Protein AF-A0A453S4Q1-F1 (afdb_monomer)

InterPro domains:
  IPR000719 Protein kinase domain [PS50011] (260-456)
  IPR000719 Protein kinase domain [SM00220] (260-456)
  IPR001245 Serine-threonine/tyrosine-protein kinase, catalytic domain [PF07714] (262-452)
  IPR001245 Serine-threonine/tyrosine-protein kinase, catalytic domain [PR00109] (335-348)
  IPR001245 Serine-threonine/tyrosine-protein kinase, catalytic domain [PR00109] (372-390)
  IPR001245 Serine-threonine/tyrosine-protein kinase, catalytic domain [PR00109] (418-428)
  IPR001245 Serine-threonine/tyrosine-protein kinase, catalytic domain [PR00109] (437-456)
  IPR002912 ACT domain [PF01842] (159-207)
  IPR002912 ACT domain [PS51671] (160-242)
  IPR008271 Serine/threonine-protein kinase, active site [PS00108] (378-390)
  IPR011009 Protein kinase-like domain superfamily [SSF56112] (238-453)
  IPR045865 ACT-like domain [SSF55021] (159-222)
  IPR051681 Serine/Threonine Kinases and Pseudokinases [PTHR44329] (154-455)

Solvent-accessible surface area (backbone atoms only — not comparable to full-atom values): 26629 Å² total; per-residue (Å²): 139,82,84,85,83,86,84,86,84,86,85,86,90,82,91,79,91,78,88,77,80,78,71,60,72,67,56,57,52,49,55,52,48,55,51,50,29,51,54,51,38,53,75,70,60,69,54,70,92,52,53,76,65,59,48,46,54,54,50,50,55,53,56,70,34,38,50,76,63,59,64,70,76,51,50,74,91,46,41,68,52,58,56,52,56,46,51,40,47,51,50,12,66,69,56,80,58,39,72,32,77,48,64,44,66,73,50,76,42,69,77,68,79,76,83,73,68,81,53,96,83,32,73,68,53,53,52,52,49,60,66,66,64,78,79,74,88,84,83,82,89,84,92,74,92,76,82,79,81,82,91,77,78,72,60,46,35,33,32,38,38,42,37,16,32,63,65,48,93,53,49,62,23,52,49,42,51,48,41,31,71,75,51,32,38,62,78,43,73,48,60,42,62,32,80,87,48,33,29,44,38,40,34,33,28,29,68,51,93,61,78,62,41,67,65,53,51,52,54,52,50,52,54,50,56,68,62,69,72,62,79,96,78,69,64,57,69,61,34,42,56,52,42,50,58,52,51,62,75,40,57,94,36,56,43,65,67,89,67,48,46,77,64,56,76,73,52,78,57,96,61,32,36,33,25,36,29,36,48,96,89,39,67,22,27,40,39,32,54,57,77,73,58,79,52,36,71,69,55,46,41,51,52,50,22,52,54,55,41,68,72,55,87,52,92,17,33,51,51,62,74,32,29,23,75,84,51,94,82,49,42,34,42,34,27,60,55,47,85,55,42,33,41,40,62,55,46,66,69,51,94,63,86,71,57,66,70,57,50,52,52,47,51,53,33,50,51,54,29,51,50,55,35,49,77,69,39,35,38,52,80,62,52,43,41,73,31,25,33,19,32,75,94,72,43,44,22,46,46,74,45,64,74,39,42,60,68,92,66,89,69,89,67,71,51,58,94,66,55,61,57,32,51,27,61,46,62,64,33,72,44,89,79,61,64,63,41,44,54,45,6,47,53,41,41,52,50,26,62,72,66,53,43,83,69,115

Radius of gyration: 27.08 Å; Cα contacts (8 Å, |Δi|>4): 640; chains: 1; bounding box: 67×88×74 Å

pLDDT: mean 74.63, std 20.45, range [24.81, 97.62]

Secondary structure (DSSP, 8-state):
-PPPPPPPP------------PPPHHHHHHHHHHHHHHHHHHHTTTTTTS-HHHHHHHHHHHHHHS-THHHHH--GGGHHHHHHHHHHHHHHHHTTT--EEEEEEEEEE----------TT-HHHHHHHHHHSSS-----------PPPP---PPEEEEEEEEEEE--TTHHHHHHHHHHHTT-EEEEEEEEE-TTSEEEEEEEEE---SS-HHHHHHHHHHHHHHHHTS-S-SHHHHHHHHHHHHHHHTGGGBPPGGG-EEEEEEEE-SSEEEEEEEETTEEEEEEEESS--TT-HHHHHHHHHHHHHHH---TTBPPEEEEE-S-SS--EEEEE--TT-BHHHHHHT-SSPPPHHHHHHHHHHHHHHHHHHHHTTEE-S---GGGEEE-GGG-EEE---TT-EETT--------TT-GGGS-HHHHTT----THHHHHHHHHHHHHHHH-S---

Structure (mmCIF, N/CA/C/O backbone):
data_AF-A0A453S4Q1-F1
#
_entry.id   AF-A0A453S4Q1-F1
#
loop_
_atom_site.group_PDB
_atom_site.id
_atom_site.type_symbol
_atom_site.label_atom_id
_atom_site.label_alt_id
_atom_site.label_comp_id
_atom_site.label_asym_id
_atom_site.label_entity_id
_atom_site.label_seq_id
_atom_site.pdbx_PDB_ins_code
_atom_site.Cartn_x
_atom_site.Cartn_y
_atom_site.Cartn_z
_atom_site.occupancy
_atom_site.B_iso_or_equiv
_atom_site.auth_seq_id
_atom_site.auth_comp_id
_atom_site.auth_asym_id
_atom_site.auth_atom_id
_atom_site.pdbx_PDB_model_num
ATOM 1 N N . MET A 1 1 ? -27.230 -60.553 23.174 1.00 44.75 1 MET A N 1
ATOM 2 C CA . MET A 1 1 ? -26.438 -60.148 21.995 1.00 44.75 1 MET A CA 1
ATOM 3 C C . MET A 1 1 ? -25.429 -59.119 22.463 1.00 44.75 1 MET A C 1
ATOM 5 O O . MET A 1 1 ? -25.816 -57.998 22.754 1.00 44.75 1 MET A O 1
ATOM 9 N N . ALA A 1 2 ? -24.189 -59.554 22.672 1.00 40.03 2 ALA A N 1
ATOM 10 C CA . ALA A 1 2 ? -23.070 -58.707 23.077 1.00 40.03 2 ALA A CA 1
ATOM 11 C C . ALA A 1 2 ? -22.348 -58.166 21.823 1.00 40.03 2 ALA A C 1
ATOM 13 O O . ALA A 1 2 ? -22.377 -58.852 20.796 1.00 40.03 2 ALA A O 1
ATOM 14 N N . PRO A 1 3 ? -21.731 -56.972 21.875 1.00 49.12 3 PRO A N 1
ATOM 15 C CA . PRO A 1 3 ? -20.992 -56.407 20.748 1.00 49.12 3 PRO A CA 1
ATOM 16 C C . PRO A 1 3 ? -19.613 -57.082 20.591 1.00 49.12 3 PRO A C 1
ATOM 18 O O . PRO A 1 3 ? -19.055 -57.545 21.590 1.00 49.12 3 PRO A O 1
ATOM 21 N N . PRO A 1 4 ? -19.047 -57.158 19.369 1.00 44.16 4 PRO A N 1
ATOM 22 C CA . PRO A 1 4 ? -17.716 -57.716 19.149 1.00 44.16 4 PRO A CA 1
ATOM 23 C C . PRO A 1 4 ? -16.600 -56.695 19.472 1.00 44.16 4 PRO A C 1
ATOM 25 O O . PRO A 1 4 ? -16.871 -55.493 19.545 1.00 44.16 4 PRO A O 1
ATOM 28 N N . PRO A 1 5 ? -15.356 -57.164 19.704 1.00 41.97 5 PRO A N 1
ATOM 29 C CA . PRO A 1 5 ? -14.332 -56.428 20.440 1.00 41.97 5 PRO A CA 1
ATOM 30 C C . PRO A 1 5 ? -13.407 -55.572 19.561 1.00 41.97 5 PRO A C 1
ATOM 32 O O . PRO A 1 5 ? -13.221 -55.821 18.372 1.00 41.97 5 PRO A O 1
ATOM 35 N N . ALA A 1 6 ? -12.791 -54.583 20.214 1.00 35.62 6 ALA A N 1
ATOM 36 C CA . ALA A 1 6 ? -11.741 -53.716 19.694 1.00 35.62 6 ALA A CA 1
ATOM 37 C C . ALA A 1 6 ? -10.440 -54.485 19.386 1.00 35.62 6 ALA A C 1
ATOM 39 O O . ALA A 1 6 ? -10.040 -55.370 20.145 1.00 35.62 6 ALA A O 1
ATOM 40 N N . ALA A 1 7 ? -9.768 -54.107 18.295 1.00 35.97 7 ALA A N 1
ATOM 41 C CA . ALA A 1 7 ? -8.437 -54.593 17.933 1.00 35.97 7 ALA A CA 1
ATOM 42 C C . ALA A 1 7 ? -7.321 -53.747 18.597 1.00 35.97 7 ALA A C 1
ATOM 44 O O . ALA A 1 7 ? -7.554 -52.567 18.875 1.00 35.97 7 ALA A O 1
ATOM 45 N N . PRO A 1 8 ? -6.125 -54.314 18.866 1.00 33.66 8 PRO A N 1
ATOM 46 C CA . PRO A 1 8 ? -5.110 -53.696 19.718 1.00 33.66 8 PRO A CA 1
ATOM 47 C C . PRO A 1 8 ? -4.098 -52.816 18.966 1.00 33.66 8 PRO A C 1
ATOM 49 O O . PRO A 1 8 ? -3.885 -52.941 17.763 1.00 33.66 8 PRO A O 1
ATOM 52 N N . ILE A 1 9 ? -3.455 -51.954 19.755 1.00 33.34 9 ILE A N 1
ATOM 53 C CA . ILE A 1 9 ? -2.417 -50.967 19.430 1.00 33.34 9 ILE A CA 1
ATOM 54 C C . ILE A 1 9 ? -1.005 -51.599 19.425 1.00 33.34 9 ILE A C 1
ATOM 56 O O . ILE A 1 9 ? -0.688 -52.352 20.342 1.00 33.34 9 ILE A O 1
ATOM 60 N N . GLY A 1 10 ? -0.148 -51.157 18.484 1.00 28.12 10 GLY A N 1
ATOM 61 C CA . GLY A 1 10 ? 1.336 -51.179 18.529 1.00 28.12 10 GLY A CA 1
ATOM 62 C C . GLY A 1 10 ? 2.002 -52.467 18.007 1.00 28.12 10 GLY A C 1
ATOM 63 O O . GLY A 1 10 ? 1.543 -53.551 18.327 1.00 28.12 10 GLY A O 1
ATOM 64 N N . GLN A 1 11 ? 3.105 -52.468 17.243 1.00 26.89 11 GLN A N 1
ATOM 65 C CA . GLN A 1 11 ? 4.151 -51.460 17.013 1.00 26.89 11 GLN A CA 1
ATOM 66 C C . GLN A 1 11 ? 5.122 -51.950 15.895 1.00 26.89 11 GLN A C 1
ATOM 68 O O . GLN A 1 11 ? 5.212 -53.158 15.687 1.00 26.89 11 GLN A O 1
ATOM 73 N N . LEU A 1 12 ? 5.903 -51.013 15.315 1.00 26.62 12 LEU A N 1
ATOM 74 C CA . LEU A 1 12 ? 7.132 -51.134 14.474 1.00 26.62 12 LEU A CA 1
ATOM 75 C C . LEU A 1 12 ? 6.902 -51.134 12.942 1.00 26.62 12 LEU A C 1
ATOM 77 O O . LEU A 1 12 ? 6.403 -52.102 12.386 1.00 26.62 12 LEU A O 1
ATOM 81 N N . LEU A 1 13 ? 7.022 -49.982 12.261 1.00 27.23 13 LEU A N 1
ATOM 82 C CA . LEU A 1 13 ? 8.243 -49.321 11.732 1.00 27.23 13 LEU A CA 1
ATOM 83 C C . LEU A 1 13 ? 8.958 -50.130 10.636 1.00 27.23 13 LEU A C 1
ATOM 85 O O . LEU A 1 13 ? 9.745 -51.011 10.952 1.00 27.23 13 LEU A O 1
ATOM 89 N N . GLU A 1 14 ? 8.755 -49.732 9.377 1.00 25.48 14 GLU A N 1
ATOM 90 C CA . GLU A 1 14 ? 9.852 -49.561 8.417 1.00 25.48 14 GLU A CA 1
ATOM 91 C C . GLU A 1 14 ? 9.472 -48.501 7.369 1.00 25.48 14 GLU A C 1
ATOM 93 O O . GLU A 1 14 ? 8.349 -48.456 6.863 1.00 25.48 14 GLU A O 1
ATOM 98 N N . GLU A 1 15 ? 10.412 -47.585 7.157 1.00 28.12 15 GLU A N 1
ATOM 99 C CA . GLU A 1 15 ? 10.342 -46.388 6.330 1.00 28.12 15 GLU A CA 1
ATOM 100 C C . GLU A 1 15 ? 10.276 -46.723 4.836 1.00 28.12 15 GLU A C 1
ATOM 102 O O . GLU A 1 15 ? 11.016 -47.560 4.327 1.00 28.12 15 GLU A O 1
ATOM 107 N N . GLY A 1 16 ? 9.430 -45.991 4.115 1.00 24.81 16 GLY A N 1
ATOM 108 C CA . GLY A 1 16 ? 9.454 -45.898 2.661 1.00 24.81 16 GLY A CA 1
ATOM 109 C C . GLY A 1 16 ? 9.198 -44.452 2.265 1.00 24.81 16 GLY A C 1
ATOM 110 O O . GLY A 1 16 ? 8.051 -44.036 2.116 1.00 24.81 16 GLY A O 1
ATOM 111 N N . THR A 1 17 ? 10.270 -43.673 2.160 1.00 30.09 17 THR A N 1
ATOM 112 C CA . THR A 1 17 ? 10.280 -42.301 1.650 1.00 30.09 17 THR A CA 1
ATOM 113 C C . THR A 1 17 ? 9.896 -42.294 0.169 1.00 30.09 17 THR A C 1
ATOM 115 O O . THR A 1 17 ? 10.688 -42.629 -0.706 1.00 30.09 17 THR A O 1
ATOM 118 N N . GLY A 1 18 ? 8.648 -41.925 -0.115 1.00 26.28 18 GLY A N 1
ATOM 119 C CA . GLY A 1 18 ? 8.176 -41.578 -1.452 1.00 26.28 18 GLY A CA 1
ATOM 120 C C . GLY A 1 18 ? 8.155 -40.064 -1.619 1.00 26.28 18 GLY A C 1
ATOM 121 O O . GLY A 1 18 ? 7.129 -39.430 -1.382 1.00 26.28 18 GLY A O 1
ATOM 122 N N . GLU A 1 19 ? 9.293 -39.486 -1.996 1.00 29.70 19 GLU A N 1
ATOM 123 C CA . GLU A 1 19 ? 9.381 -38.110 -2.481 1.00 29.70 19 GLU A CA 1
ATOM 124 C C . GLU A 1 19 ? 8.718 -38.008 -3.861 1.00 29.70 19 GLU A C 1
ATOM 126 O O . GLU A 1 19 ? 9.199 -38.586 -4.832 1.00 29.70 19 GLU A O 1
ATOM 131 N N . SER A 1 20 ? 7.630 -37.243 -3.971 1.00 30.09 20 SER A N 1
ATOM 132 C CA . SER A 1 20 ? 7.269 -36.557 -5.219 1.00 30.09 20 SER A CA 1
ATOM 133 C C . SER A 1 20 ? 6.271 -35.426 -4.947 1.00 30.09 20 SER A C 1
ATOM 135 O O . SER A 1 20 ? 5.107 -35.481 -5.345 1.00 30.09 20 SER A O 1
ATOM 137 N N . SER A 1 21 ? 6.708 -34.374 -4.261 1.00 32.25 21 SER A N 1
ATOM 138 C CA . SER A 1 21 ? 6.064 -33.067 -4.399 1.00 32.25 21 SER A CA 1
ATOM 139 C C . SER A 1 21 ? 6.738 -32.351 -5.563 1.00 32.25 21 SER A C 1
ATOM 141 O O . SER A 1 21 ? 7.866 -31.879 -5.435 1.00 32.25 21 SER A O 1
ATOM 143 N N . SER A 1 22 ? 6.077 -32.302 -6.717 1.00 33.09 22 SER A N 1
ATOM 144 C CA . SER A 1 22 ? 6.483 -31.390 -7.785 1.00 33.09 22 SER A CA 1
ATOM 145 C C . SER A 1 22 ? 6.487 -29.954 -7.236 1.00 33.09 22 SER A C 1
ATOM 147 O O . SER A 1 22 ? 5.520 -29.586 -6.561 1.00 33.09 22 SER A O 1
ATOM 149 N N . PRO A 1 23 ? 7.527 -29.139 -7.492 1.00 31.94 23 PRO A N 1
ATOM 150 C CA . PRO A 1 23 ? 7.548 -27.755 -7.037 1.00 31.94 23 PRO A CA 1
ATOM 151 C C . PRO A 1 23 ? 6.370 -26.977 -7.644 1.00 31.94 23 PRO A C 1
ATOM 153 O O . PRO A 1 23 ? 5.932 -27.304 -8.755 1.00 31.94 23 PRO A O 1
ATOM 156 N N . PRO A 1 24 ? 5.858 -25.931 -6.971 1.00 40.59 24 PRO A N 1
ATOM 157 C CA . PRO A 1 24 ? 4.900 -25.020 -7.590 1.00 40.59 24 PRO A CA 1
ATOM 158 C C . PRO A 1 24 ? 5.480 -24.488 -8.910 1.00 40.59 24 PRO A C 1
ATOM 160 O O . PRO A 1 24 ? 6.672 -24.188 -8.992 1.00 40.59 24 PRO A O 1
ATOM 163 N N . ARG A 1 25 ? 4.653 -24.379 -9.963 1.00 47.78 25 ARG A N 1
ATOM 164 C CA . ARG A 1 25 ? 5.088 -24.001 -11.328 1.00 47.78 25 ARG A CA 1
ATOM 165 C C . ARG A 1 25 ? 5.912 -22.703 -11.380 1.00 47.78 25 ARG A C 1
ATOM 167 O O . ARG A 1 25 ? 6.747 -22.567 -12.268 1.00 47.78 25 ARG A O 1
ATOM 174 N N . SER A 1 26 ? 5.710 -21.785 -10.432 1.00 55.12 26 SER A N 1
ATOM 175 C CA . SER A 1 26 ? 6.502 -20.558 -10.280 1.00 55.12 26 SER A CA 1
ATOM 176 C C . SER A 1 26 ? 7.958 -20.826 -9.881 1.00 55.12 26 SER A C 1
ATOM 178 O O . SER A 1 26 ? 8.853 -20.203 -10.441 1.00 55.12 26 SER A O 1
ATOM 180 N N . SER A 1 27 ? 8.215 -21.793 -8.993 1.00 64.38 27 SER A N 1
ATOM 181 C CA . SER A 1 27 ? 9.573 -22.188 -8.588 1.00 64.38 27 SER A CA 1
ATOM 182 C C . SER A 1 27 ? 10.340 -22.772 -9.767 1.00 64.38 27 SER A C 1
ATOM 184 O O . SER A 1 27 ? 11.428 -22.310 -10.075 1.00 64.38 27 SER A O 1
ATOM 186 N N . ALA A 1 28 ? 9.726 -23.704 -10.504 1.00 73.69 28 ALA A N 1
ATOM 187 C CA . ALA A 1 28 ? 10.366 -24.317 -11.667 1.00 73.69 28 ALA A CA 1
ATOM 188 C C . ALA A 1 28 ? 10.683 -23.290 -12.773 1.00 73.69 28 ALA A C 1
ATOM 190 O O . ALA A 1 28 ? 11.713 -23.389 -13.436 1.00 73.69 28 ALA A O 1
ATOM 191 N N . ALA A 1 29 ? 9.816 -22.288 -12.964 1.00 75.44 29 ALA A N 1
ATOM 192 C CA . ALA A 1 29 ? 10.060 -21.200 -13.908 1.00 75.44 29 ALA A CA 1
ATOM 193 C C . ALA A 1 29 ? 11.196 -20.267 -13.450 1.00 75.44 29 ALA A C 1
ATOM 195 O O . ALA A 1 29 ? 12.005 -19.841 -14.274 1.00 75.44 29 ALA A O 1
ATOM 196 N N . HIS A 1 30 ? 11.278 -19.969 -12.149 1.00 80.88 30 HIS A N 1
ATOM 197 C CA . HIS A 1 30 ? 12.363 -19.174 -11.572 1.00 80.88 30 HIS A CA 1
ATOM 198 C C . HIS A 1 30 ? 13.708 -19.903 -11.662 1.00 80.88 30 HIS A C 1
ATOM 200 O O . HIS A 1 30 ? 14.693 -19.293 -12.069 1.00 80.88 30 HIS A O 1
ATOM 206 N N . ASP A 1 31 ? 13.741 -21.202 -11.364 1.00 83.06 31 ASP A N 1
ATOM 207 C CA . ASP A 1 31 ? 14.947 -22.032 -11.456 1.00 83.06 31 ASP A CA 1
ATOM 208 C C . ASP A 1 31 ? 15.462 -22.107 -12.902 1.00 83.06 31 ASP A C 1
ATOM 210 O O . ASP A 1 31 ? 16.657 -21.962 -13.169 1.00 83.06 31 ASP A O 1
ATOM 214 N N . GLU A 1 32 ? 14.546 -22.245 -13.862 1.00 85.44 32 GLU A N 1
ATOM 215 C CA . GLU A 1 32 ? 14.870 -22.227 -15.287 1.00 85.44 32 GLU A CA 1
ATOM 216 C C . GLU A 1 32 ? 15.409 -20.861 -15.745 1.00 85.44 32 GLU A C 1
ATOM 218 O O . GLU A 1 32 ? 16.359 -20.798 -16.530 1.00 85.44 32 GLU A O 1
ATOM 223 N N . LEU A 1 33 ? 14.852 -19.754 -15.242 1.00 84.88 33 LEU A N 1
ATOM 224 C CA . LEU A 1 33 ? 15.360 -18.414 -15.540 1.00 84.88 33 LEU A CA 1
ATOM 225 C C . LEU A 1 33 ? 16.754 -18.188 -14.936 1.00 84.88 33 LEU A C 1
ATOM 227 O O . LEU A 1 33 ? 17.635 -17.693 -15.641 1.00 84.88 33 LEU A O 1
ATOM 231 N N . ARG A 1 34 ? 16.986 -18.599 -13.679 1.00 88.50 34 ARG A N 1
ATOM 232 C CA . ARG A 1 34 ? 18.312 -18.554 -13.032 1.00 88.50 34 ARG A CA 1
ATOM 233 C C . ARG A 1 34 ? 19.351 -19.293 -13.882 1.00 88.50 34 ARG A C 1
ATOM 235 O O . ARG A 1 34 ? 20.421 -18.749 -14.162 1.00 88.50 34 ARG A O 1
ATOM 242 N N . ARG A 1 35 ? 19.005 -20.489 -14.377 1.00 86.19 35 ARG A N 1
ATOM 243 C CA . ARG A 1 35 ? 19.857 -21.288 -15.274 1.00 86.19 35 ARG A CA 1
ATOM 244 C C . ARG A 1 35 ? 20.175 -20.555 -16.581 1.00 86.19 35 ARG A C 1
ATOM 246 O O . ARG A 1 35 ? 21.339 -20.490 -16.969 1.00 86.19 35 ARG A O 1
ATOM 253 N N . LYS A 1 36 ? 19.171 -19.975 -17.245 1.00 85.81 36 LYS A N 1
ATOM 254 C CA . LYS A 1 36 ? 19.363 -19.219 -18.496 1.00 85.81 36 LYS A CA 1
ATOM 255 C C . LYS A 1 36 ? 20.232 -17.977 -18.310 1.00 85.81 36 LYS A C 1
ATOM 257 O O . LYS A 1 36 ? 21.097 -17.711 -19.142 1.00 85.81 36 LYS A O 1
ATOM 262 N N . ILE A 1 37 ? 20.031 -17.234 -17.219 1.00 86.06 37 ILE A N 1
ATOM 263 C CA . ILE A 1 37 ? 20.857 -16.068 -16.878 1.00 86.06 37 ILE A CA 1
ATOM 264 C C . ILE A 1 37 ? 22.312 -16.498 -16.689 1.00 86.06 37 ILE A C 1
ATOM 266 O O . ILE A 1 37 ? 23.204 -15.894 -17.283 1.00 86.06 37 ILE A O 1
ATOM 270 N N . TYR A 1 38 ? 22.547 -17.570 -15.926 1.00 86.25 38 TYR A N 1
ATOM 271 C CA . TYR A 1 38 ? 23.883 -18.134 -15.744 1.00 86.25 38 TYR A CA 1
ATOM 272 C C . TYR A 1 38 ? 24.535 -18.473 -17.090 1.00 86.25 38 TYR A C 1
ATOM 274 O O . TYR A 1 38 ? 25.629 -17.997 -17.382 1.00 86.25 38 TYR A O 1
ATOM 282 N N . GLU A 1 39 ? 23.851 -19.241 -17.942 1.00 86.00 39 GLU A N 1
ATOM 283 C CA . GLU A 1 39 ? 24.384 -19.652 -19.248 1.00 86.00 39 GLU A CA 1
ATOM 284 C C . GLU A 1 39 ? 24.737 -18.459 -20.130 1.00 86.00 39 GLU A C 1
ATOM 286 O O . GLU A 1 39 ? 25.784 -18.456 -20.778 1.00 86.00 39 GLU A O 1
ATOM 291 N N . ARG A 1 40 ? 23.904 -17.417 -20.118 1.00 86.06 40 ARG A N 1
ATOM 292 C CA . ARG A 1 40 ? 24.147 -16.199 -20.884 1.00 86.06 40 ARG A CA 1
ATOM 293 C C . ARG A 1 40 ? 25.354 -15.416 -20.370 1.00 86.06 40 ARG A C 1
ATOM 295 O O . ARG A 1 40 ? 26.144 -14.934 -21.178 1.00 86.06 40 ARG A O 1
ATOM 302 N N . LEU A 1 41 ? 25.531 -15.316 -19.052 1.00 85.81 41 LEU A N 1
ATOM 303 C CA . LEU A 1 41 ? 26.686 -14.646 -18.444 1.00 85.81 41 LEU A CA 1
ATOM 304 C C . LEU A 1 41 ? 27.998 -15.392 -18.716 1.00 85.81 41 LEU A C 1
ATOM 306 O O . LEU A 1 41 ? 29.016 -14.757 -19.002 1.00 85.81 41 LEU A O 1
ATOM 310 N N . VAL A 1 42 ? 27.963 -16.726 -18.693 1.00 85.50 42 VAL A N 1
ATOM 311 C CA . VAL A 1 42 ? 29.101 -17.577 -19.069 1.00 85.50 42 VAL A CA 1
ATOM 312 C C . VAL A 1 42 ? 29.435 -17.407 -20.553 1.00 85.50 42 VAL A C 1
ATOM 314 O O . VAL A 1 42 ? 30.590 -17.163 -20.898 1.00 85.50 42 VAL A O 1
ATOM 317 N N . GLN A 1 43 ? 28.434 -17.443 -21.441 1.00 83.62 43 GLN A N 1
ATOM 318 C CA . GLN A 1 43 ? 28.621 -17.201 -22.881 1.00 83.62 43 GLN A CA 1
ATOM 319 C C . GLN A 1 43 ? 29.183 -15.805 -23.178 1.00 83.62 43 GLN A C 1
ATOM 321 O O . GLN A 1 43 ? 29.993 -15.649 -24.089 1.00 83.62 43 GLN A O 1
ATOM 326 N N . ALA A 1 44 ? 28.787 -14.798 -22.398 1.00 81.56 44 ALA A N 1
ATOM 327 C CA . ALA A 1 44 ? 29.305 -13.436 -22.490 1.00 81.56 44 ALA A CA 1
ATOM 328 C C . ALA A 1 44 ? 30.707 -13.264 -21.864 1.00 81.56 44 ALA A C 1
ATOM 330 O O . ALA A 1 44 ? 31.250 -12.158 -21.880 1.00 81.56 44 ALA A O 1
ATOM 331 N N . GLY A 1 45 ? 31.299 -14.326 -21.298 1.00 80.12 45 GLY A N 1
ATOM 332 C CA . GLY A 1 45 ? 32.629 -14.303 -20.685 1.00 80.12 45 GLY A CA 1
ATOM 333 C C . GLY A 1 45 ? 32.705 -13.498 -19.383 1.00 80.12 45 GLY A C 1
ATOM 334 O O . GLY A 1 45 ? 33.783 -13.059 -18.991 1.00 80.12 45 GLY A O 1
ATOM 335 N N . LYS A 1 46 ? 31.572 -13.275 -18.707 1.00 79.88 46 LYS A N 1
ATOM 336 C CA . LYS A 1 46 ? 31.476 -12.416 -17.513 1.00 79.88 46 LYS A CA 1
ATOM 337 C C . LYS A 1 46 ? 31.830 -13.126 -16.199 1.00 79.88 46 LYS A C 1
ATOM 339 O O . LYS A 1 46 ? 31.780 -12.497 -15.148 1.00 79.88 46 LYS A O 1
ATOM 344 N N . GLN A 1 47 ? 32.207 -14.406 -16.245 1.00 73.75 47 GLN A N 1
ATOM 345 C CA . GLN A 1 47 ? 32.626 -15.173 -15.061 1.00 73.75 47 GLN A CA 1
ATOM 346 C C . GLN A 1 47 ? 34.020 -14.793 -14.527 1.00 73.75 47 GLN A C 1
ATOM 348 O O . GLN A 1 47 ? 34.362 -15.129 -13.392 1.00 73.75 47 GLN A O 1
ATOM 353 N N . GLY A 1 48 ? 34.815 -14.063 -15.321 1.00 70.50 48 GLY A N 1
ATOM 354 C CA . GLY A 1 48 ? 36.185 -13.690 -14.962 1.00 70.50 48 GLY A CA 1
ATOM 355 C C . GLY A 1 48 ? 37.073 -14.919 -14.739 1.00 70.50 48 GLY A C 1
ATOM 356 O O . GLY A 1 48 ? 36.982 -15.887 -15.491 1.00 70.50 48 GLY A O 1
ATOM 357 N N . ASP A 1 49 ? 37.897 -14.879 -13.687 1.00 63.72 49 ASP A N 1
ATOM 358 C CA . ASP A 1 49 ? 38.805 -15.970 -13.282 1.00 63.72 49 ASP A CA 1
ATOM 359 C C . ASP A 1 49 ? 38.166 -16.976 -12.304 1.00 63.72 49 ASP A C 1
ATOM 361 O O . ASP A 1 49 ? 38.837 -17.882 -11.804 1.00 63.72 49 ASP A O 1
ATOM 365 N N . SER A 1 50 ? 36.884 -16.801 -11.969 1.00 73.12 50 SER A N 1
ATOM 366 C CA . SER A 1 50 ? 36.182 -17.713 -11.062 1.00 73.12 50 SER A CA 1
ATOM 367 C C . SER A 1 50 ? 35.830 -19.016 -11.772 1.00 73.12 50 SER A C 1
ATOM 369 O O . SER A 1 50 ? 35.460 -19.015 -12.946 1.00 73.12 50 SER A O 1
ATOM 371 N N . ASP A 1 51 ? 35.926 -20.135 -11.052 1.00 82.06 51 ASP A N 1
ATOM 372 C CA . ASP A 1 51 ? 35.450 -21.412 -11.567 1.00 82.06 51 ASP A CA 1
ATOM 373 C C . ASP A 1 51 ? 33.915 -21.424 -11.688 1.00 82.06 51 ASP A C 1
ATOM 375 O O . ASP A 1 51 ? 33.193 -20.679 -11.013 1.00 82.06 51 ASP A O 1
ATOM 379 N N . ASP A 1 52 ? 33.408 -22.284 -12.573 1.00 78.62 52 ASP A N 1
ATOM 380 C CA . ASP A 1 52 ? 31.982 -22.358 -12.910 1.00 78.62 52 ASP A CA 1
ATOM 381 C C . ASP A 1 52 ? 31.095 -22.594 -11.673 1.00 78.62 52 ASP A C 1
ATOM 383 O O . ASP A 1 52 ? 29.959 -22.112 -11.619 1.00 78.62 52 ASP A O 1
ATOM 387 N N . ALA A 1 53 ? 31.614 -23.319 -10.674 1.00 82.50 53 ALA A N 1
ATOM 388 C CA . ALA A 1 53 ? 30.913 -23.651 -9.438 1.00 82.50 53 ALA A CA 1
ATOM 389 C C . ALA A 1 53 ? 30.838 -22.463 -8.466 1.00 82.50 53 ALA A C 1
ATOM 391 O O . ALA A 1 53 ? 29.760 -22.174 -7.945 1.00 82.50 53 ALA A O 1
ATOM 392 N N . SER A 1 54 ? 31.945 -21.747 -8.241 1.00 84.88 54 SER A N 1
ATOM 393 C CA . SER A 1 54 ? 31.970 -20.534 -7.417 1.00 84.88 54 SER A CA 1
ATOM 394 C C . SER A 1 54 ? 31.102 -19.442 -8.033 1.00 84.88 54 SER A C 1
ATOM 396 O O . SER A 1 54 ? 30.281 -18.844 -7.337 1.00 84.88 54 SER A O 1
ATOM 398 N N . PHE A 1 55 ? 31.204 -19.245 -9.353 1.00 84.06 55 PHE A N 1
ATOM 399 C CA . PHE A 1 55 ? 30.398 -18.256 -10.068 1.00 84.06 55 PHE A CA 1
ATOM 400 C C . PHE A 1 55 ? 28.894 -18.545 -9.946 1.00 84.06 55 PHE A C 1
ATOM 402 O O . PHE A 1 55 ? 28.102 -17.631 -9.708 1.00 84.06 55 PHE A O 1
ATOM 409 N N . ARG A 1 56 ? 28.497 -19.823 -10.036 1.00 85.56 56 ARG A N 1
ATOM 410 C CA . ARG A 1 56 ? 27.100 -20.239 -9.851 1.00 85.56 56 ARG A CA 1
ATOM 411 C C . ARG A 1 56 ? 26.614 -19.991 -8.424 1.00 85.56 56 ARG A C 1
ATOM 413 O O . ARG A 1 56 ? 25.622 -19.294 -8.249 1.00 85.56 56 ARG A O 1
ATOM 420 N N . ASN A 1 57 ? 27.348 -20.475 -7.421 1.00 86.44 57 ASN A N 1
ATOM 421 C CA . ASN A 1 57 ? 26.982 -20.307 -6.009 1.00 86.44 57 ASN A CA 1
ATOM 422 C C . ASN A 1 57 ? 26.836 -18.831 -5.617 1.00 86.44 57 ASN A C 1
ATOM 424 O O . ASN A 1 57 ? 25.981 -18.460 -4.819 1.00 86.44 57 ASN A O 1
ATOM 428 N N . MET A 1 58 ? 27.682 -17.981 -6.185 1.00 88.56 58 MET A N 1
ATOM 429 C CA . MET A 1 58 ? 27.668 -16.541 -5.979 1.00 88.56 58 MET A CA 1
ATOM 430 C C . MET A 1 58 ? 26.420 -15.868 -6.574 1.00 88.56 58 MET A C 1
ATOM 432 O O . MET A 1 58 ? 25.854 -14.976 -5.943 1.00 88.56 58 MET A O 1
ATOM 436 N N . LEU A 1 59 ? 25.975 -16.290 -7.763 1.00 88.19 59 LEU A N 1
ATOM 437 C CA . LEU A 1 59 ? 24.721 -15.815 -8.356 1.00 88.19 59 LEU A CA 1
ATOM 438 C C . LEU A 1 59 ? 23.503 -16.329 -7.585 1.00 88.19 59 LEU A C 1
ATOM 440 O O . LEU A 1 59 ? 22.594 -15.548 -7.313 1.00 88.19 59 LEU A O 1
ATOM 444 N N . ASP A 1 60 ? 23.509 -17.596 -7.172 1.00 88.12 60 ASP A N 1
ATOM 445 C CA . ASP A 1 60 ? 22.433 -18.172 -6.362 1.00 88.12 60 ASP A CA 1
ATOM 446 C C . ASP A 1 60 ? 22.293 -17.434 -5.025 1.00 88.12 60 ASP A C 1
ATOM 448 O O . ASP A 1 60 ? 21.198 -17.002 -4.672 1.00 88.12 60 ASP A O 1
ATOM 452 N N . ALA A 1 61 ? 23.410 -17.145 -4.347 1.00 87.38 61 ALA A N 1
ATOM 453 C CA . ALA A 1 61 ? 23.408 -16.339 -3.129 1.00 87.38 61 ALA A CA 1
ATOM 454 C C . ALA A 1 61 ? 22.834 -14.928 -3.350 1.00 87.38 61 ALA A C 1
ATOM 456 O O . ALA A 1 61 ? 22.154 -14.398 -2.474 1.00 87.38 61 ALA A O 1
ATOM 457 N N . HIS A 1 62 ? 23.083 -14.306 -4.506 1.00 90.25 62 HIS A N 1
ATOM 458 C CA . HIS A 1 62 ? 22.482 -13.014 -4.844 1.00 90.25 62 HIS A CA 1
ATOM 459 C C . HIS A 1 62 ? 20.969 -13.126 -5.081 1.00 90.25 62 HIS A C 1
ATOM 461 O O . HIS A 1 62 ? 20.211 -12.308 -4.561 1.00 90.25 62 HIS A O 1
ATOM 467 N N . PHE A 1 63 ? 20.513 -14.145 -5.813 1.00 89.81 63 PHE A N 1
ATOM 468 C CA . PHE A 1 63 ? 19.083 -14.364 -6.037 1.00 89.81 63 PHE A CA 1
ATOM 469 C C . PHE A 1 63 ? 18.329 -14.693 -4.750 1.00 89.81 63 PHE A C 1
ATOM 471 O O . PHE A 1 63 ? 17.193 -14.256 -4.598 1.00 89.81 63 PHE A O 1
ATOM 478 N N . ASP A 1 64 ? 18.951 -15.421 -3.827 1.00 87.81 64 ASP A N 1
ATOM 479 C CA . ASP A 1 64 ? 18.335 -15.804 -2.556 1.00 87.81 64 ASP A CA 1
ATOM 480 C C . ASP A 1 64 ? 18.274 -14.642 -1.551 1.00 87.81 64 ASP A C 1
ATOM 482 O O . ASP A 1 64 ? 17.415 -14.634 -0.669 1.00 87.81 64 ASP A O 1
ATOM 486 N N . LYS A 1 65 ? 19.136 -13.626 -1.705 1.00 86.62 65 LYS A N 1
ATOM 487 C CA . LYS A 1 65 ? 19.043 -12.367 -0.946 1.00 86.62 65 LYS A CA 1
ATOM 488 C C . LYS A 1 65 ? 17.864 -11.501 -1.371 1.00 86.62 65 LYS A C 1
ATOM 490 O O . LYS A 1 65 ? 17.409 -10.673 -0.581 1.00 86.62 65 LYS A O 1
ATOM 495 N N . LEU A 1 66 ? 17.419 -11.627 -2.617 1.00 84.94 66 LEU A N 1
ATOM 496 C CA . LEU A 1 66 ? 16.394 -10.779 -3.209 1.00 84.94 66 LEU A CA 1
ATOM 497 C C . LEU A 1 66 ? 15.019 -11.454 -3.151 1.00 84.94 66 LEU A C 1
ATOM 499 O O . LEU A 1 66 ? 14.904 -12.680 -3.161 1.00 84.94 66 LEU A O 1
ATOM 503 N N . PRO A 1 67 ? 13.934 -10.667 -3.086 1.00 78.38 67 PRO A N 1
ATOM 504 C CA . PRO A 1 67 ? 12.598 -11.229 -3.036 1.00 78.38 67 PRO A CA 1
ATOM 505 C C . PRO A 1 67 ? 12.282 -11.929 -4.368 1.00 78.38 67 PRO A C 1
ATOM 507 O O . PRO A 1 67 ? 12.741 -11.465 -5.414 1.00 78.38 67 PRO A O 1
ATOM 510 N N . PRO A 1 68 ? 11.427 -12.972 -4.386 1.00 75.19 68 PRO A N 1
ATOM 511 C CA . PRO A 1 68 ? 11.087 -13.703 -5.611 1.00 75.19 68 PRO A CA 1
ATOM 512 C C . PRO A 1 68 ? 10.639 -12.814 -6.784 1.00 75.19 68 PRO A C 1
ATOM 514 O O . PRO A 1 68 ? 10.887 -13.164 -7.934 1.00 75.19 68 PRO A O 1
ATOM 517 N N . ARG A 1 69 ? 10.050 -11.639 -6.496 1.00 74.81 69 ARG A N 1
ATOM 518 C CA . ARG A 1 69 ? 9.661 -10.629 -7.500 1.00 74.81 69 ARG A CA 1
ATOM 519 C C . ARG A 1 69 ? 10.819 -10.131 -8.367 1.00 74.81 69 ARG A C 1
ATOM 521 O O . ARG A 1 69 ? 10.597 -9.787 -9.517 1.00 74.81 69 ARG A O 1
ATOM 528 N N . TYR A 1 70 ? 12.045 -10.121 -7.846 1.00 81.94 70 TYR A N 1
ATOM 529 C CA . TYR A 1 70 ? 13.225 -9.705 -8.601 1.00 81.94 70 TYR A CA 1
ATOM 530 C C . TYR A 1 70 ? 13.419 -10.559 -9.858 1.00 81.94 70 TYR A C 1
ATOM 532 O O . TYR A 1 70 ? 13.691 -10.038 -10.931 1.00 81.94 70 TYR A O 1
ATOM 540 N N . LEU A 1 71 ? 13.189 -11.871 -9.751 1.00 80.31 71 LEU A N 1
ATOM 541 C CA . LEU A 1 71 ? 13.262 -12.784 -10.894 1.00 80.31 71 LEU A CA 1
ATOM 542 C C . LEU A 1 71 ? 12.100 -12.595 -11.873 1.00 80.31 71 LEU A C 1
ATOM 544 O O . LEU A 1 71 ? 12.257 -12.883 -13.051 1.00 80.31 71 LEU A O 1
ATOM 548 N N . THR A 1 72 ? 10.948 -12.113 -11.408 1.00 75.12 72 THR A N 1
ATOM 549 C CA . THR A 1 72 ? 9.793 -11.824 -12.269 1.00 75.12 72 THR A CA 1
ATOM 550 C C . THR A 1 72 ? 10.012 -10.575 -13.125 1.00 75.12 72 THR A C 1
ATOM 552 O O . THR A 1 72 ? 9.588 -10.548 -14.277 1.00 75.12 72 THR A O 1
ATOM 555 N N . ASP A 1 73 ? 10.700 -9.571 -12.579 1.00 72.19 73 ASP A N 1
ATOM 556 C CA . ASP A 1 73 ? 11.023 -8.316 -13.273 1.00 72.19 73 ASP A CA 1
ATOM 557 C C . ASP A 1 73 ? 12.240 -8.458 -14.213 1.00 72.19 73 ASP A C 1
ATOM 559 O O . ASP A 1 73 ? 12.468 -7.629 -15.101 1.00 72.19 73 ASP A O 1
ATOM 563 N N . LEU A 1 74 ? 13.031 -9.520 -14.034 1.00 77.69 74 LEU A N 1
ATOM 564 C CA . LEU A 1 74 ? 14.169 -9.846 -14.884 1.00 77.69 74 LEU A CA 1
ATOM 565 C C . LEU A 1 74 ? 13.735 -10.581 -16.156 1.00 77.69 74 LEU A C 1
ATOM 567 O O . LEU A 1 74 ? 12.923 -11.503 -16.146 1.00 77.69 74 LEU A O 1
ATOM 571 N N . SER A 1 75 ? 14.372 -10.228 -17.269 1.00 72.06 75 SER A N 1
ATOM 572 C CA . SER A 1 75 ? 14.287 -10.973 -18.522 1.00 72.06 75 SER A CA 1
ATOM 573 C C . SER A 1 75 ? 15.653 -11.533 -18.902 1.00 72.06 75 SER A C 1
ATOM 575 O O . SER A 1 75 ? 16.690 -11.038 -18.465 1.00 72.06 75 SER A O 1
ATOM 577 N N . GLU A 1 76 ? 15.682 -12.554 -19.761 1.00 66.62 76 GLU A N 1
ATOM 578 C CA . GLU A 1 76 ? 16.943 -13.144 -20.234 1.00 66.62 76 GLU A CA 1
ATOM 579 C C . GLU A 1 76 ? 17.857 -12.096 -20.903 1.00 66.62 76 GLU A C 1
ATOM 581 O O . GLU A 1 76 ? 19.078 -12.151 -20.780 1.00 66.62 76 GLU A O 1
ATOM 586 N N . SER A 1 77 ? 17.277 -11.087 -21.563 1.00 69.44 77 SER A N 1
ATOM 587 C CA . SER A 1 77 ? 18.028 -9.977 -22.162 1.00 69.44 77 SER A CA 1
ATOM 588 C C . SER A 1 77 ? 18.700 -9.056 -21.139 1.00 69.44 77 SER A C 1
ATOM 590 O O . SER A 1 77 ? 19.618 -8.336 -21.515 1.00 69.44 77 SER A O 1
ATOM 592 N N . LYS A 1 78 ? 18.271 -9.092 -19.872 1.00 76.62 78 LYS A N 1
ATOM 593 C CA . LYS A 1 78 ? 18.789 -8.287 -18.756 1.00 76.62 78 LYS A CA 1
ATOM 594 C C . LYS A 1 78 ? 19.762 -9.070 -17.859 1.00 76.62 78 LYS A C 1
ATOM 596 O O . LYS A 1 78 ? 20.004 -8.689 -16.721 1.00 76.62 78 LYS A O 1
ATOM 601 N N . ALA A 1 79 ? 20.343 -10.170 -18.347 1.00 79.44 79 ALA A N 1
ATOM 602 C CA . ALA A 1 79 ? 21.264 -10.996 -17.556 1.00 79.44 79 ALA A CA 1
ATOM 603 C C . ALA A 1 79 ? 22.460 -10.207 -16.981 1.00 79.44 79 ALA A C 1
ATOM 605 O O . ALA A 1 79 ? 22.889 -10.480 -15.864 1.00 79.44 79 ALA A O 1
ATOM 606 N N . GLU A 1 80 ? 22.976 -9.212 -17.710 1.00 82.06 80 GLU A N 1
ATOM 607 C CA . GLU A 1 80 ? 24.084 -8.363 -17.243 1.00 82.06 80 GLU A CA 1
ATOM 608 C C . GLU A 1 80 ? 23.684 -7.430 -16.090 1.00 82.06 80 GLU A C 1
ATOM 610 O O . GLU A 1 80 ? 24.521 -7.120 -15.241 1.00 82.06 80 GLU A O 1
ATOM 615 N N . ASP A 1 81 ? 22.404 -7.055 -15.999 1.00 85.06 81 ASP A N 1
ATOM 616 C CA . ASP A 1 81 ? 21.887 -6.201 -14.924 1.00 85.06 81 ASP A CA 1
ATOM 617 C C . ASP A 1 81 ? 22.016 -6.898 -13.566 1.00 85.06 81 ASP A C 1
ATOM 619 O O . ASP A 1 81 ? 22.280 -6.249 -12.560 1.00 85.06 81 ASP A O 1
ATOM 623 N N . VAL A 1 82 ? 21.942 -8.235 -13.536 1.00 86.69 82 VAL A N 1
ATOM 624 C CA . VAL A 1 82 ? 22.136 -9.035 -12.315 1.00 86.69 82 VAL A CA 1
ATOM 625 C C . VAL A 1 82 ? 23.518 -8.805 -11.705 1.00 86.69 82 VAL A C 1
ATOM 627 O O . VAL A 1 82 ? 23.649 -8.700 -10.485 1.00 86.69 82 VAL A O 1
ATOM 630 N N . LEU A 1 83 ? 24.556 -8.693 -12.539 1.00 86.50 83 LEU A N 1
ATOM 631 C CA . LEU A 1 83 ? 25.910 -8.425 -12.057 1.00 86.50 83 LEU A CA 1
ATOM 632 C C . LEU A 1 83 ? 26.036 -6.999 -11.525 1.00 86.50 83 LEU A C 1
ATOM 634 O O . LEU A 1 83 ? 26.635 -6.802 -10.472 1.00 86.50 83 LEU A O 1
ATOM 638 N N . LEU A 1 84 ? 25.430 -6.029 -12.212 1.00 86.88 84 LEU A N 1
ATOM 639 C CA . LEU A 1 84 ? 25.437 -4.628 -11.798 1.00 86.88 84 LEU A CA 1
ATOM 640 C C . LEU A 1 84 ? 24.696 -4.422 -10.470 1.00 86.88 84 LEU A C 1
ATOM 642 O O . LEU A 1 84 ? 25.226 -3.794 -9.558 1.00 86.88 84 LEU A O 1
ATOM 646 N N . HIS A 1 85 ? 23.500 -4.996 -10.331 1.00 89.94 85 HIS A N 1
ATOM 647 C CA . HIS A 1 85 ? 22.712 -4.959 -9.098 1.00 89.94 85 HIS A CA 1
ATOM 648 C C . HIS A 1 85 ? 23.470 -5.559 -7.920 1.00 89.94 85 HIS A C 1
ATOM 650 O O . HIS A 1 85 ? 23.478 -4.998 -6.824 1.00 89.94 85 HIS A O 1
ATOM 656 N N . ARG A 1 86 ? 24.139 -6.692 -8.151 1.00 89.81 86 ARG A N 1
ATOM 657 C CA . ARG A 1 86 ? 24.984 -7.309 -7.139 1.00 89.81 86 ARG A CA 1
ATOM 658 C C . ARG A 1 86 ? 26.158 -6.412 -6.763 1.00 89.81 86 ARG A C 1
ATOM 660 O O . ARG A 1 86 ? 26.405 -6.238 -5.577 1.00 89.81 86 ARG A O 1
ATOM 667 N N . GLU A 1 87 ? 26.869 -5.861 -7.741 1.00 88.31 87 GLU A N 1
ATOM 668 C CA . GLU A 1 87 ? 28.032 -5.009 -7.490 1.00 88.31 87 GLU A CA 1
ATOM 669 C C . GLU A 1 87 ? 27.655 -3.793 -6.637 1.00 88.31 87 GLU A C 1
ATOM 671 O O . GLU A 1 87 ? 28.343 -3.489 -5.670 1.00 88.31 87 GLU A O 1
ATOM 676 N N . VAL A 1 88 ? 26.517 -3.158 -6.932 1.00 86.94 88 VAL A N 1
ATOM 677 C CA . VAL A 1 88 ? 26.005 -2.002 -6.180 1.00 86.94 88 VAL A CA 1
ATOM 678 C C . VAL A 1 88 ? 25.612 -2.377 -4.741 1.00 86.94 88 VAL A C 1
ATOM 680 O O . VAL A 1 88 ? 25.912 -1.629 -3.807 1.00 86.94 88 VAL A O 1
ATOM 683 N N . LEU A 1 89 ? 24.996 -3.546 -4.537 1.00 86.75 89 LEU A N 1
ATOM 684 C CA . LEU A 1 89 ? 24.680 -4.071 -3.201 1.00 86.75 89 LEU A CA 1
ATOM 685 C C . LEU A 1 89 ? 25.944 -4.419 -2.402 1.00 86.75 89 LEU A C 1
ATOM 687 O O . LEU A 1 89 ? 26.066 -4.039 -1.236 1.00 86.75 89 LEU A O 1
ATOM 691 N N . ASP A 1 90 ? 26.893 -5.114 -3.030 1.00 86.00 90 ASP A N 1
ATOM 692 C CA . ASP A 1 90 ? 28.157 -5.496 -2.405 1.00 86.00 90 ASP A CA 1
ATOM 693 C C . ASP A 1 90 ? 28.958 -4.232 -2.041 1.00 86.00 90 ASP A C 1
ATOM 695 O O . ASP A 1 90 ? 29.426 -4.108 -0.911 1.00 86.00 90 ASP A O 1
ATOM 699 N N . GLU A 1 91 ? 29.061 -3.247 -2.932 1.00 85.56 91 GLU A N 1
ATOM 700 C CA . GLU A 1 91 ? 29.747 -1.975 -2.670 1.00 85.56 91 GLU A CA 1
ATOM 701 C C . GLU A 1 91 ? 29.131 -1.233 -1.473 1.00 85.56 91 GLU A C 1
ATOM 703 O O . GLU A 1 91 ? 29.854 -0.747 -0.600 1.00 85.56 91 GLU A O 1
ATOM 708 N N . CYS A 1 92 ? 27.799 -1.222 -1.367 1.00 83.12 92 CYS A N 1
ATOM 709 C CA . CYS A 1 92 ? 27.094 -0.608 -0.244 1.00 83.12 92 CYS A CA 1
ATOM 710 C C . CYS A 1 92 ? 27.411 -1.299 1.092 1.00 83.12 92 CYS A C 1
ATOM 712 O O . CYS A 1 92 ? 27.665 -0.628 2.099 1.00 83.12 92 CYS A O 1
ATOM 714 N N . ALA A 1 93 ? 27.470 -2.633 1.095 1.00 82.81 93 ALA A N 1
ATOM 715 C CA . ALA A 1 93 ? 27.815 -3.417 2.277 1.00 82.81 93 ALA A CA 1
ATOM 716 C C . ALA A 1 93 ? 29.284 -3.231 2.710 1.00 82.81 93 ALA A C 1
ATOM 718 O O . ALA A 1 93 ? 29.583 -3.223 3.906 1.00 82.81 93 ALA A O 1
ATOM 719 N N . HIS A 1 94 ? 30.209 -3.054 1.759 1.00 81.81 94 HIS A N 1
ATOM 720 C CA . HIS A 1 94 ? 31.638 -2.890 2.050 1.00 81.81 94 HIS A CA 1
ATOM 721 C C . HIS A 1 94 ? 32.021 -1.446 2.406 1.00 81.81 94 HIS A C 1
ATOM 723 O O . HIS A 1 94 ? 32.932 -1.237 3.210 1.00 81.81 94 HIS A O 1
ATOM 729 N N . ASN A 1 95 ? 31.322 -0.440 1.873 1.00 75.44 95 ASN A N 1
ATOM 730 C CA . ASN A 1 95 ? 31.631 0.977 2.089 1.00 75.44 95 ASN A CA 1
ATOM 731 C C . ASN A 1 95 ? 31.023 1.537 3.391 1.00 75.44 95 ASN A C 1
ATOM 733 O O . ASN A 1 95 ? 30.447 2.625 3.427 1.00 75.44 95 ASN A O 1
ATOM 737 N N . GLY A 1 96 ? 31.093 0.765 4.479 1.00 67.06 96 GLY A N 1
ATOM 738 C CA . GLY A 1 96 ? 30.594 1.184 5.789 1.00 67.06 96 GLY A CA 1
ATOM 739 C C . GLY A 1 96 ? 29.112 1.565 5.784 1.00 67.06 96 GLY A C 1
ATOM 740 O O . GLY A 1 96 ? 28.728 2.482 6.515 1.00 67.06 96 GLY A O 1
ATOM 741 N N . ASN A 1 97 ? 28.295 0.882 4.971 1.00 68.94 97 ASN A N 1
ATOM 742 C CA . ASN A 1 97 ? 26.855 1.102 4.858 1.00 68.94 97 ASN A CA 1
ATOM 743 C C . ASN A 1 97 ? 26.458 2.486 4.309 1.00 68.94 97 ASN A C 1
ATOM 745 O O . ASN A 1 97 ? 25.348 2.975 4.563 1.00 68.94 97 ASN A O 1
ATOM 749 N N . GLN A 1 98 ? 27.364 3.143 3.581 1.00 70.12 98 GLN A N 1
ATOM 750 C CA . GLN A 1 98 ? 27.031 4.364 2.862 1.00 70.12 98 GLN A CA 1
ATOM 751 C C . GLN A 1 98 ? 26.186 4.047 1.623 1.00 70.12 98 GLN A C 1
ATOM 753 O O . GLN A 1 98 ? 26.385 3.004 0.997 1.00 70.12 98 GLN A O 1
ATOM 758 N N . PRO A 1 99 ? 25.235 4.923 1.259 1.00 74.44 99 PRO A N 1
ATOM 759 C CA . PRO A 1 99 ? 24.466 4.727 0.045 1.00 74.44 99 PRO A CA 1
ATOM 760 C C . PRO A 1 99 ? 25.362 4.761 -1.194 1.00 74.44 99 PRO A C 1
ATOM 762 O O . PRO A 1 99 ? 26.192 5.659 -1.324 1.00 74.44 99 PRO A O 1
ATOM 765 N N . VAL A 1 100 ? 25.169 3.801 -2.092 1.00 82.62 100 VAL A N 1
ATOM 766 C CA . VAL A 1 100 ? 25.886 3.683 -3.367 1.00 82.62 100 VAL A CA 1
ATOM 767 C C . VAL A 1 100 ? 24.928 4.007 -4.501 1.00 82.62 100 VAL A C 1
ATOM 769 O O . VAL A 1 100 ? 23.754 3.638 -4.465 1.00 82.62 100 VAL A O 1
ATOM 772 N N . PHE A 1 101 ? 25.436 4.712 -5.504 1.00 83.50 101 PHE A N 1
ATOM 773 C CA . PHE A 1 101 ? 24.663 5.222 -6.624 1.00 83.50 101 PHE A CA 1
ATOM 774 C C . PHE A 1 101 ? 25.398 4.970 -7.940 1.00 83.50 101 PHE A C 1
ATOM 776 O O . PHE A 1 101 ? 26.604 5.191 -8.027 1.00 83.50 101 PHE A O 1
ATOM 783 N N . ARG A 1 102 ? 24.667 4.547 -8.977 1.00 86.44 102 ARG A N 1
ATOM 784 C CA . ARG A 1 102 ? 25.166 4.429 -10.353 1.00 86.44 102 ARG A CA 1
ATOM 785 C C . ARG A 1 102 ? 24.118 4.915 -11.346 1.00 86.44 102 ARG A C 1
ATOM 787 O O . ARG A 1 102 ? 22.925 4.733 -11.126 1.00 86.44 102 ARG A O 1
ATOM 794 N N . ALA A 1 103 ? 24.566 5.487 -12.461 1.00 86.06 103 ALA A N 1
ATOM 795 C CA . ALA A 1 103 ? 23.698 5.878 -13.567 1.00 86.06 103 ALA A CA 1
ATOM 796 C C . ALA A 1 103 ? 24.266 5.397 -14.908 1.00 86.06 103 ALA A C 1
ATOM 798 O O . ALA A 1 103 ? 25.475 5.479 -15.137 1.00 86.06 103 ALA A O 1
ATOM 799 N N . ARG A 1 104 ? 23.397 4.926 -15.808 1.00 87.00 104 ARG A N 1
ATOM 800 C CA . ARG A 1 104 ? 23.748 4.564 -17.190 1.00 87.00 104 ARG A CA 1
ATOM 801 C C . ARG A 1 104 ? 22.727 5.117 -18.181 1.00 87.00 104 ARG A C 1
ATOM 803 O O . ARG A 1 104 ? 21.539 5.186 -17.883 1.00 87.00 104 ARG A O 1
ATOM 810 N N . PHE A 1 105 ? 23.180 5.493 -19.371 1.00 84.94 105 PHE A N 1
ATOM 811 C CA . PHE A 1 105 ? 22.285 5.843 -20.471 1.00 84.94 105 PHE A CA 1
ATOM 812 C C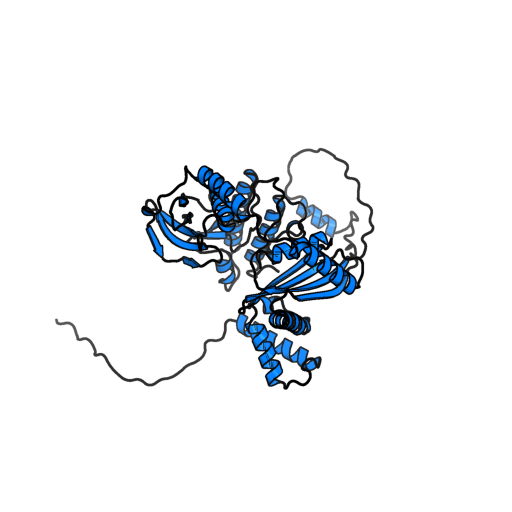 . PHE A 1 105 ? 21.679 4.569 -21.071 1.00 84.94 105 PHE A C 1
ATOM 814 O O . PHE A 1 105 ? 22.399 3.600 -21.314 1.00 84.94 105 PHE A O 1
ATOM 821 N N . LEU A 1 106 ? 20.364 4.562 -21.304 1.00 79.81 106 LEU A N 1
ATOM 822 C CA . LEU A 1 106 ? 19.673 3.424 -21.909 1.00 79.81 106 LEU A CA 1
ATOM 823 C C . LEU A 1 106 ? 19.438 3.640 -23.402 1.00 79.81 106 LEU A C 1
ATOM 825 O O . LEU A 1 106 ? 19.886 2.839 -24.225 1.00 79.81 106 LEU A O 1
ATOM 829 N N . LYS A 1 107 ? 18.668 4.676 -23.761 1.00 73.94 107 LYS A N 1
ATOM 830 C CA . LYS A 1 107 ? 18.230 4.893 -25.145 1.00 73.94 107 LYS A CA 1
ATOM 831 C C . LYS A 1 107 ? 17.604 6.271 -25.355 1.00 73.94 107 LYS A C 1
ATOM 833 O O . LYS A 1 107 ? 16.985 6.838 -24.462 1.00 73.94 107 LYS A O 1
ATOM 838 N N . CYS A 1 108 ? 17.686 6.753 -26.591 1.00 65.31 108 CYS A N 1
ATOM 839 C CA . CYS A 1 108 ? 16.941 7.898 -27.102 1.00 65.31 108 CYS A CA 1
ATOM 840 C C . CYS A 1 108 ? 15.583 7.437 -27.665 1.00 65.31 108 CYS A C 1
ATOM 842 O O . CYS A 1 108 ? 15.530 6.621 -28.593 1.00 65.31 108 CYS A O 1
ATOM 844 N N . MET A 1 109 ? 14.481 7.944 -27.108 1.00 53.62 109 MET A N 1
ATOM 845 C CA . MET A 1 109 ? 13.149 7.785 -27.682 1.00 53.62 109 MET A CA 1
ATOM 846 C C . MET A 1 109 ? 12.805 9.003 -28.530 1.00 53.62 109 MET A C 1
ATOM 848 O O . MET A 1 109 ? 12.487 10.074 -28.018 1.00 53.62 109 MET A O 1
ATOM 852 N N . VAL A 1 110 ? 12.803 8.824 -29.850 1.00 46.66 110 VAL A N 1
ATOM 853 C CA . VAL A 1 110 ? 12.052 9.727 -30.721 1.00 46.66 110 VAL A CA 1
ATOM 854 C C . VAL A 1 110 ? 10.586 9.389 -30.500 1.00 46.66 110 VAL A C 1
ATOM 856 O O . VAL A 1 110 ? 10.166 8.275 -30.819 1.00 46.66 110 VAL A O 1
ATOM 859 N N . VAL A 1 111 ? 9.811 10.325 -29.953 1.00 43.44 111 VAL A N 1
ATOM 860 C CA . VAL A 1 111 ? 8.350 10.231 -29.997 1.00 43.44 111 VAL A CA 1
ATOM 861 C C . VAL A 1 111 ? 7.972 10.308 -31.473 1.00 43.44 111 VAL A C 1
ATOM 863 O O . VAL A 1 111 ? 7.837 11.390 -32.040 1.00 43.44 111 VAL A O 1
ATOM 866 N N . GLN A 1 112 ? 7.886 9.159 -32.144 1.00 34.19 112 GLN A N 1
ATOM 867 C CA . GLN A 1 112 ? 7.211 9.112 -33.427 1.00 34.19 112 GLN A CA 1
ATOM 868 C C . GLN A 1 112 ? 5.742 9.389 -33.119 1.00 34.19 112 GLN A C 1
ATOM 870 O O . GLN A 1 112 ? 5.162 8.663 -32.311 1.00 34.19 112 GLN A O 1
ATOM 875 N N . PRO A 1 113 ? 5.124 10.428 -33.702 1.00 36.72 113 PRO A N 1
ATOM 876 C CA . PRO A 1 113 ? 3.679 10.496 -33.679 1.00 36.72 113 PRO A CA 1
ATOM 877 C C . PRO A 1 113 ? 3.200 9.250 -34.426 1.00 36.72 113 PRO A C 1
ATOM 879 O O . PRO A 1 113 ? 3.404 9.140 -35.636 1.00 36.72 113 PRO A O 1
ATOM 882 N N . GLU A 1 114 ? 2.645 8.273 -33.708 1.00 37.94 114 GLU A N 1
ATOM 883 C CA . GLU A 1 114 ? 1.931 7.181 -34.354 1.00 37.94 114 GLU A CA 1
ATOM 884 C C . GLU A 1 114 ? 0.852 7.819 -35.228 1.00 37.94 114 GLU A C 1
ATOM 886 O O . GLU A 1 114 ? 0.007 8.592 -34.769 1.00 37.94 114 GLU A O 1
ATOM 891 N N . TRP A 1 115 ? 0.956 7.568 -36.529 1.00 39.12 115 TRP A N 1
ATOM 892 C CA . TRP A 1 115 ? 0.011 8.043 -37.518 1.00 39.12 115 TRP A CA 1
ATOM 893 C C . TRP A 1 115 ? -1.328 7.347 -37.279 1.00 39.12 115 TRP A C 1
ATOM 895 O O . TRP A 1 115 ? -1.584 6.273 -37.814 1.00 39.12 115 TRP A O 1
ATOM 905 N N . VAL A 1 116 ? -2.204 7.973 -36.499 1.00 39.56 116 VAL A N 1
ATOM 906 C CA . VAL A 1 116 ? -3.640 7.793 -36.691 1.00 39.56 116 VAL A CA 1
ATOM 907 C C . VAL A 1 116 ? -4.003 8.706 -37.852 1.00 39.56 116 VAL A C 1
ATOM 909 O O . VAL A 1 116 ? -3.985 9.929 -37.714 1.00 39.56 116 VAL A O 1
ATOM 912 N N . ASP A 1 117 ? -4.256 8.122 -39.021 1.00 40.09 117 ASP A N 1
ATOM 913 C CA . ASP A 1 117 ? -4.823 8.857 -40.146 1.00 40.09 117 ASP A CA 1
ATOM 914 C C . ASP A 1 117 ? -6.203 9.386 -39.724 1.00 40.09 117 ASP A C 1
ATOM 916 O O . ASP A 1 117 ? -7.163 8.626 -39.586 1.00 40.09 117 ASP A O 1
ATOM 920 N N . THR A 1 118 ? -6.265 10.686 -39.435 1.00 43.03 118 THR A N 1
ATOM 921 C CA . THR A 1 118 ? -7.474 11.427 -39.054 1.00 43.03 118 THR A CA 1
ATOM 922 C C . THR A 1 118 ? -8.258 11.911 -40.273 1.00 43.03 118 THR A C 1
ATOM 924 O O . THR A 1 118 ? -9.097 12.809 -40.157 1.00 43.03 118 THR A O 1
ATOM 927 N N . SER A 1 119 ? -7.998 11.343 -41.454 1.00 47.25 119 SER A N 1
ATOM 928 C CA . SER A 1 119 ? -8.859 11.550 -42.608 1.00 47.25 119 SER A CA 1
ATOM 929 C C . SER A 1 119 ? -10.280 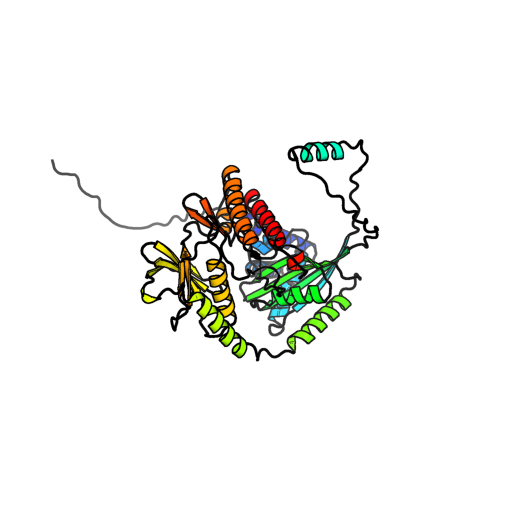11.022 -42.312 1.00 47.25 119 SER A C 1
ATOM 931 O O . SER A 1 119 ? -10.436 9.957 -41.707 1.00 47.25 119 SER A O 1
ATOM 933 N N . PRO A 1 120 ? -11.339 11.749 -42.722 1.00 47.03 120 PRO A N 1
ATOM 934 C CA . PRO A 1 120 ? -12.728 11.359 -42.457 1.00 47.03 120 PRO A CA 1
ATOM 935 C C . PRO A 1 120 ? -13.149 10.019 -43.089 1.00 47.03 120 PRO A C 1
ATOM 937 O O . PRO A 1 120 ? -14.223 9.515 -42.768 1.00 47.03 120 PRO A O 1
ATOM 940 N N . ASP A 1 121 ? -12.303 9.442 -43.947 1.00 46.03 121 ASP A N 1
ATOM 941 C CA . ASP A 1 121 ? -12.541 8.197 -44.680 1.00 46.03 121 ASP A CA 1
ATOM 942 C C . ASP A 1 121 ? -11.794 6.984 -44.075 1.00 46.03 121 ASP A C 1
ATOM 944 O O . ASP A 1 121 ? -11.835 5.885 -44.630 1.00 46.03 121 ASP A O 1
ATOM 948 N N . SER A 1 122 ? -11.100 7.159 -42.943 1.00 49.69 122 SER A N 1
ATOM 949 C CA . SER A 1 122 ? -10.367 6.087 -42.260 1.00 49.69 122 SER A CA 1
ATOM 950 C C . SER A 1 122 ? -11.310 5.174 -41.462 1.00 49.69 122 SER A C 1
ATOM 952 O O . SER A 1 122 ? -11.970 5.603 -40.512 1.00 49.69 122 SER A O 1
ATOM 954 N N . GLU A 1 123 ? -11.324 3.882 -41.807 1.00 46.88 123 GLU A N 1
ATOM 955 C CA . GLU A 1 123 ? -12.119 2.818 -41.162 1.00 46.88 123 GLU A CA 1
ATOM 956 C C . GLU A 1 123 ? -11.909 2.762 -39.632 1.00 46.88 123 GLU A C 1
ATOM 958 O O . GLU A 1 123 ? -12.801 2.390 -38.869 1.00 46.88 123 GLU A O 1
ATOM 963 N N . THR A 1 124 ? -10.724 3.164 -39.167 1.00 45.88 124 THR A N 1
ATOM 964 C CA . THR A 1 124 ? -10.347 3.215 -37.749 1.00 45.88 124 THR A CA 1
ATOM 965 C C . THR A 1 124 ? -11.018 4.383 -37.021 1.00 45.88 124 THR A C 1
ATOM 967 O O . THR A 1 124 ? -11.424 4.233 -35.871 1.00 45.88 124 THR A O 1
ATOM 970 N N . TYR A 1 125 ? -11.181 5.530 -37.694 1.00 48.69 125 TYR A N 1
ATOM 971 C CA . TYR A 1 125 ? -11.869 6.709 -37.156 1.00 48.69 125 TYR A CA 1
ATOM 972 C C . TYR A 1 125 ? -13.382 6.470 -37.058 1.00 48.69 125 TYR A C 1
ATOM 974 O O . TYR A 1 125 ? -14.009 6.855 -36.073 1.00 48.69 125 TYR A O 1
ATOM 982 N N . GLN A 1 126 ? -13.956 5.756 -38.032 1.00 48.22 126 GLN A N 1
ATOM 983 C CA . GLN A 1 126 ? -15.358 5.331 -37.993 1.00 48.22 126 GLN A CA 1
ATOM 984 C C . GLN A 1 126 ? -15.637 4.316 -36.879 1.00 48.22 126 GLN A C 1
ATOM 986 O O . GLN A 1 126 ? -16.600 4.513 -36.144 1.00 48.22 126 GLN A O 1
ATOM 991 N N . ARG A 1 127 ? -14.769 3.314 -36.665 1.00 51.69 127 ARG A N 1
ATOM 992 C CA . ARG A 1 127 ? -14.910 2.370 -35.536 1.00 51.69 127 ARG A CA 1
ATOM 993 C C . ARG A 1 127 ? -14.839 3.067 -34.172 1.00 51.69 127 ARG A C 1
ATOM 995 O O . ARG A 1 127 ? -15.623 2.757 -33.285 1.00 51.69 127 ARG A O 1
ATOM 1002 N N . LEU A 1 128 ? -13.950 4.052 -34.023 1.00 41.75 128 LEU A N 1
ATOM 1003 C CA . LEU A 1 128 ? -13.843 4.858 -32.801 1.00 41.75 128 LEU A CA 1
ATOM 1004 C C . LEU A 1 128 ? -15.084 5.729 -32.560 1.00 41.75 128 LEU A C 1
ATOM 1006 O O . LEU A 1 128 ? -15.510 5.868 -31.417 1.00 41.75 128 LEU A O 1
ATOM 1010 N N . LEU A 1 129 ? -15.685 6.301 -33.611 1.00 47.59 129 LEU A N 1
ATOM 1011 C CA . LEU A 1 129 ? -16.952 7.029 -33.492 1.00 47.59 129 LEU A CA 1
ATOM 1012 C C . LEU A 1 129 ? -18.133 6.098 -33.193 1.00 47.59 129 LEU A C 1
ATOM 1014 O O . LEU A 1 129 ? -19.015 6.485 -32.432 1.00 47.59 129 LEU A O 1
ATOM 1018 N N . GLU A 1 130 ? -18.162 4.892 -33.754 1.00 49.00 130 GLU A N 1
ATOM 1019 C CA . GLU A 1 130 ? -19.200 3.894 -33.468 1.00 49.00 130 GLU A CA 1
ATOM 1020 C C . GLU A 1 130 ? -19.133 3.408 -32.010 1.00 49.00 130 GLU A C 1
ATOM 1022 O O . GLU A 1 130 ? -20.169 3.344 -31.348 1.00 49.00 130 GLU A O 1
ATOM 1027 N N . ASP A 1 131 ? -17.931 3.200 -31.463 1.00 45.44 131 ASP A N 1
ATOM 1028 C CA . ASP A 1 131 ? -17.743 2.808 -30.058 1.00 45.44 131 ASP A CA 1
ATOM 1029 C C . ASP A 1 131 ? -18.004 3.965 -29.071 1.00 45.44 131 ASP A C 1
ATOM 1031 O O . ASP A 1 131 ? -18.477 3.742 -27.957 1.00 45.44 131 ASP A O 1
ATOM 1035 N N . LEU A 1 132 ? -17.753 5.220 -29.469 1.00 37.06 132 LEU A N 1
ATOM 1036 C CA . LEU A 1 132 ? -17.972 6.410 -28.629 1.00 37.06 132 LEU A CA 1
ATOM 1037 C C . LEU A 1 132 ? -19.389 7.004 -28.731 1.00 37.06 132 LEU A C 1
ATOM 1039 O O . LEU A 1 132 ? -19.738 7.885 -27.942 1.00 37.06 132 LEU A O 1
ATOM 1043 N N . THR A 1 133 ? -20.218 6.558 -29.681 1.00 39.12 133 THR A N 1
ATOM 1044 C CA . THR A 1 133 ? -21.599 7.058 -29.850 1.00 39.12 133 THR A CA 1
ATOM 1045 C C . THR A 1 133 ? -22.647 6.272 -29.058 1.00 39.12 133 THR A C 1
ATOM 1047 O O . THR A 1 133 ? -23.783 6.736 -28.924 1.00 39.12 133 THR A O 1
ATOM 1050 N N . LEU A 1 134 ? -22.273 5.162 -28.418 1.00 39.59 134 LEU A N 1
ATOM 1051 C CA . LEU A 1 134 ? -23.112 4.447 -27.455 1.00 39.59 134 LEU A CA 1
ATOM 1052 C C . LEU A 1 134 ? -22.847 4.929 -26.021 1.00 39.59 134 LEU A C 1
ATOM 1054 O O . LEU A 1 134 ? -22.284 4.209 -25.213 1.00 39.59 134 LEU A O 1
ATOM 1058 N N . GLU A 1 135 ? -23.244 6.176 -25.747 1.00 40.91 135 GLU A N 1
ATOM 1059 C CA . GLU A 1 135 ? -23.780 6.703 -24.471 1.00 40.91 135 GLU A CA 1
ATOM 1060 C C . GLU A 1 135 ? -23.504 8.211 -24.325 1.00 40.91 135 GLU A C 1
ATOM 1062 O O . GLU A 1 135 ? -22.700 8.663 -23.508 1.00 40.91 135 GLU A O 1
ATOM 1067 N N . ARG A 1 136 ? -24.251 9.040 -25.071 1.00 33.25 136 ARG A N 1
ATOM 1068 C CA . ARG A 1 136 ? -24.654 10.354 -24.543 1.00 33.25 136 ARG A CA 1
ATOM 1069 C C . ARG A 1 136 ? -25.910 10.898 -25.221 1.00 33.25 136 ARG A C 1
ATOM 1071 O O . ARG A 1 136 ? -25.861 11.671 -26.172 1.00 33.25 136 ARG A O 1
ATOM 1078 N N . ILE A 1 137 ? -27.064 10.530 -24.671 1.00 33.44 137 ILE A N 1
ATOM 1079 C CA . ILE A 1 137 ? -28.288 11.318 -24.815 1.00 33.44 137 ILE A CA 1
ATOM 1080 C C . ILE A 1 137 ? -28.231 12.443 -23.767 1.00 33.44 137 ILE A C 1
ATOM 1082 O O . ILE A 1 137 ? -28.263 12.179 -22.573 1.00 33.44 137 ILE A O 1
ATOM 1086 N N . HIS A 1 138 ? -28.208 13.678 -24.282 1.00 29.03 138 HIS A N 1
ATOM 1087 C CA . HIS A 1 138 ? -28.554 14.970 -23.660 1.00 29.03 138 HIS A CA 1
ATOM 1088 C C . HIS A 1 138 ? -27.599 15.618 -22.639 1.00 29.03 138 HIS A C 1
ATOM 1090 O O . HIS A 1 138 ? -27.430 15.141 -21.522 1.00 29.03 138 HIS A O 1
ATOM 1096 N N . GLY A 1 139 ? -27.111 16.821 -22.989 1.00 27.47 139 GLY A N 1
ATOM 1097 C CA . GLY A 1 139 ? -26.596 17.795 -22.014 1.00 27.47 139 GLY A CA 1
ATOM 1098 C C . GLY A 1 139 ? -25.649 18.881 -22.548 1.00 27.47 139 GLY A C 1
ATOM 1099 O O . GLY A 1 139 ? -24.500 18.914 -22.137 1.00 27.47 139 GLY A O 1
ATOM 1100 N N . THR A 1 140 ? -26.136 19.721 -23.467 1.00 29.48 140 THR A N 1
ATOM 1101 C CA . THR A 1 140 ? -25.763 21.129 -23.781 1.00 29.48 140 THR A CA 1
ATOM 1102 C C . THR A 1 140 ? -24.370 21.700 -23.434 1.00 29.48 140 THR A C 1
ATOM 1104 O O . THR A 1 140 ? -24.071 22.006 -22.283 1.00 29.48 140 THR A O 1
ATOM 1107 N N . ASP A 1 141 ? -23.621 21.980 -24.504 1.00 27.27 141 ASP A N 1
ATOM 1108 C CA . ASP A 1 141 ? -22.798 23.156 -24.847 1.00 27.27 141 ASP A CA 1
ATOM 1109 C C . ASP A 1 141 ? -22.366 24.167 -23.768 1.00 27.27 141 ASP A C 1
ATOM 1111 O O . ASP A 1 141 ? -23.155 24.942 -23.226 1.00 27.27 141 ASP A O 1
ATOM 1115 N N . THR A 1 142 ? -21.046 24.334 -23.640 1.00 28.25 142 THR A N 1
ATOM 1116 C CA . THR A 1 142 ? -20.426 25.670 -23.581 1.00 28.25 142 THR A CA 1
ATOM 1117 C C . THR A 1 142 ? -18.997 25.616 -24.124 1.00 28.25 142 THR A C 1
ATOM 1119 O O . THR A 1 142 ? -18.120 24.934 -23.602 1.00 28.25 142 THR A O 1
ATOM 1122 N N . THR A 1 143 ? -18.783 26.323 -25.229 1.00 31.52 143 THR A N 1
ATOM 1123 C CA . THR A 1 143 ? -17.543 26.399 -26.006 1.00 31.52 143 THR A CA 1
ATOM 1124 C C . THR A 1 143 ? -16.503 27.295 -25.328 1.00 31.52 143 THR A C 1
ATOM 1126 O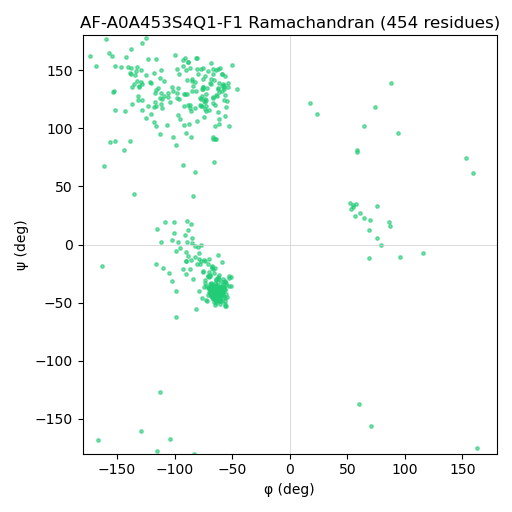 O . THR A 1 143 ? -16.726 28.498 -25.191 1.00 31.52 143 THR A O 1
ATOM 1129 N N . GLY A 1 144 ? -15.345 26.734 -24.972 1.00 26.48 144 GLY A N 1
ATOM 1130 C CA . GLY A 1 144 ? -14.145 27.468 -24.563 1.00 26.48 144 GLY A CA 1
ATOM 1131 C C . GLY A 1 144 ? -12.960 27.061 -25.437 1.00 26.48 144 GLY A C 1
ATOM 1132 O O . GLY A 1 144 ? -12.475 25.940 -25.347 1.00 26.48 144 GLY A O 1
ATOM 1133 N N . SER A 1 145 ? -12.531 27.972 -26.309 1.00 29.88 145 SER A N 1
ATOM 1134 C CA . SER A 1 145 ? -11.394 27.832 -27.224 1.00 29.88 145 SER A CA 1
ATOM 1135 C C . SER A 1 145 ? -10.096 27.503 -26.472 1.00 29.88 145 SER A C 1
ATOM 1137 O O . SER A 1 145 ? -9.542 28.369 -25.799 1.00 29.88 145 SER A O 1
ATOM 1139 N N . MET A 1 146 ? -9.587 26.279 -26.628 1.00 27.11 146 MET A N 1
ATOM 1140 C CA . MET A 1 146 ? -8.247 25.875 -26.194 1.00 27.11 146 MET A CA 1
ATOM 1141 C C . MET A 1 146 ? -7.291 25.961 -27.384 1.00 27.11 146 MET A C 1
ATOM 1143 O O . MET A 1 146 ? -7.394 25.218 -28.357 1.00 27.11 146 MET A O 1
ATOM 1147 N N . SER A 1 147 ? -6.376 26.919 -27.300 1.00 27.28 147 SER A N 1
ATOM 1148 C CA . SER A 1 147 ? -5.208 27.070 -28.160 1.00 27.28 147 SER A CA 1
ATOM 1149 C C . SER A 1 147 ? -4.370 25.789 -28.177 1.00 27.28 147 SER A C 1
ATOM 1151 O O . SER A 1 147 ? -3.923 25.314 -27.136 1.00 27.28 147 SER A O 1
ATOM 1153 N N . SER A 1 148 ? -4.150 25.248 -29.372 1.00 26.94 148 SER A N 1
ATOM 1154 C CA . SER A 1 148 ? -3.291 24.095 -29.643 1.00 26.94 148 SER A CA 1
ATOM 1155 C C . SER A 1 148 ? -1.820 24.400 -29.317 1.00 26.94 148 SER A C 1
ATOM 1157 O O . SER A 1 148 ? -1.308 25.406 -29.820 1.00 26.94 148 SER A O 1
ATOM 1159 N N . PRO A 1 149 ? -1.113 23.562 -28.533 1.00 33.22 149 PRO A N 1
ATOM 1160 C CA . PRO A 1 149 ? 0.313 23.741 -28.306 1.00 33.22 149 PRO A CA 1
ATOM 1161 C C . PRO A 1 149 ? 1.100 23.304 -29.548 1.00 33.22 149 PRO A C 1
ATOM 1163 O O . PRO A 1 149 ? 0.817 22.280 -30.174 1.00 33.22 149 PRO A O 1
ATOM 1166 N N . SER A 1 150 ? 2.071 24.132 -29.922 1.00 32.62 150 SER A N 1
ATOM 1167 C CA . SER A 1 150 ? 3.017 23.923 -31.014 1.00 32.62 150 SER A CA 1
ATOM 1168 C C . SER A 1 150 ? 3.834 22.643 -30.827 1.00 32.62 150 SER A C 1
ATOM 1170 O O . SER A 1 150 ? 4.330 22.359 -29.739 1.00 32.62 150 SER A O 1
ATOM 1172 N N . ARG A 1 151 ? 3.973 21.900 -31.927 1.00 42.50 151 ARG A N 1
ATOM 1173 C CA . ARG A 1 151 ? 4.772 20.684 -32.084 1.00 42.50 151 ARG A CA 1
ATOM 1174 C C . ARG A 1 151 ? 6.263 21.027 -32.153 1.00 42.50 151 ARG A C 1
ATOM 1176 O O . ARG A 1 151 ? 6.684 21.548 -33.173 1.00 42.50 151 ARG A O 1
ATOM 1183 N N . ASP A 1 152 ? 7.006 20.674 -31.111 1.00 35.66 152 ASP A N 1
ATOM 1184 C CA . ASP A 1 152 ? 8.441 20.356 -31.138 1.00 35.66 152 ASP A CA 1
ATOM 1185 C C . ASP A 1 152 ? 8.686 19.366 -29.986 1.00 35.66 152 ASP A C 1
ATOM 1187 O O . ASP A 1 152 ? 8.887 19.754 -28.838 1.00 35.66 152 ASP A O 1
ATOM 1191 N N . SER A 1 153 ? 8.549 18.065 -30.251 1.00 47.75 153 SER A N 1
ATOM 1192 C CA . SER A 1 153 ? 8.856 17.021 -29.267 1.00 47.75 153 SER A CA 1
ATOM 1193 C C . SER A 1 153 ? 10.321 16.629 -29.433 1.00 47.75 153 SER A C 1
ATOM 1195 O O . SER A 1 153 ? 10.650 15.838 -30.317 1.00 47.75 153 SER A O 1
ATOM 1197 N N . GLU A 1 154 ? 11.207 17.221 -28.627 1.00 55.00 154 GLU A N 1
ATOM 1198 C CA . GLU A 1 154 ? 12.595 16.757 -28.513 1.00 55.00 154 GLU A CA 1
ATOM 1199 C C . GLU A 1 154 ? 12.622 15.271 -28.105 1.00 55.00 154 GLU A C 1
ATOM 1201 O O . GLU A 1 154 ? 11.743 14.819 -27.362 1.00 55.00 154 GLU A O 1
ATOM 1206 N N . PRO A 1 155 ? 13.593 14.481 -28.597 1.00 61.94 155 PRO A N 1
ATOM 1207 C CA . PRO A 1 155 ? 13.715 13.087 -28.202 1.00 61.94 155 PRO A CA 1
ATOM 1208 C C . PRO A 1 155 ? 13.961 12.965 -26.692 1.00 61.94 155 PRO A C 1
ATOM 1210 O O . PRO A 1 155 ? 14.847 13.620 -26.145 1.00 61.94 155 PRO A O 1
ATOM 1213 N N . ALA A 1 156 ? 13.205 12.095 -26.022 1.00 68.75 156 ALA A N 1
ATOM 1214 C CA . ALA A 1 156 ? 13.398 11.827 -24.603 1.00 68.75 156 ALA A CA 1
ATOM 1215 C C . ALA A 1 156 ? 14.619 10.913 -24.414 1.00 68.75 156 ALA A C 1
ATOM 1217 O O . ALA A 1 156 ? 14.653 9.788 -24.923 1.00 68.75 156 ALA A O 1
ATOM 1218 N N . LEU A 1 157 ? 15.634 11.400 -23.697 1.00 84.12 157 LEU A N 1
ATOM 1219 C CA . LEU A 1 157 ? 16.810 10.617 -23.317 1.00 84.12 157 LEU A CA 1
ATOM 1220 C C . LEU A 1 157 ? 16.521 9.857 -22.023 1.00 84.12 157 LEU A C 1
ATOM 1222 O O . LEU A 1 157 ? 16.330 10.468 -20.969 1.00 84.12 157 LEU A O 1
ATOM 1226 N N . LEU A 1 158 ? 16.507 8.526 -22.107 1.00 86.00 158 LEU A N 1
ATOM 1227 C CA . LEU A 1 158 ? 16.273 7.659 -20.959 1.00 86.00 158 LEU A CA 1
ATOM 1228 C C . LEU A 1 158 ? 17.583 7.279 -20.280 1.00 86.00 158 LEU A C 1
ATOM 1230 O O . LEU A 1 158 ? 18.514 6.776 -20.916 1.00 86.00 158 LEU A O 1
ATOM 1234 N N . HIS A 1 159 ? 17.606 7.464 -18.968 1.00 87.50 159 HIS A N 1
ATOM 1235 C CA . HIS A 1 159 ? 18.700 7.082 -18.092 1.00 87.50 159 HIS A CA 1
ATOM 1236 C C . HIS A 1 159 ? 18.187 6.096 -17.054 1.00 87.50 159 HIS A C 1
ATOM 1238 O O . HIS A 1 159 ? 17.101 6.268 -16.511 1.00 87.50 159 HIS A O 1
ATOM 1244 N N . GLU A 1 160 ? 18.971 5.070 -16.764 1.00 89.06 160 GLU A N 1
ATOM 1245 C CA . GLU A 1 160 ? 18.733 4.201 -15.623 1.00 89.06 160 GLU A CA 1
ATOM 1246 C C . GLU A 1 160 ? 19.601 4.657 -14.461 1.00 89.06 160 GLU A C 1
ATOM 1248 O O . GLU A 1 160 ? 20.790 4.937 -14.620 1.00 89.06 160 GLU A O 1
ATOM 1253 N N . ILE A 1 161 ? 18.989 4.716 -13.294 1.00 87.62 161 ILE A N 1
ATOM 1254 C CA . ILE A 1 161 ? 19.582 5.130 -12.042 1.00 87.62 161 ILE A CA 1
ATOM 1255 C C . ILE A 1 161 ? 19.391 3.990 -11.048 1.00 87.62 161 ILE A C 1
ATOM 1257 O O . ILE A 1 161 ? 18.264 3.635 -10.722 1.00 87.62 161 ILE A O 1
ATOM 1261 N N . ILE A 1 162 ? 20.491 3.438 -10.547 1.00 88.25 162 ILE A N 1
ATOM 1262 C CA . ILE A 1 162 ? 20.499 2.354 -9.566 1.00 88.25 162 ILE A CA 1
ATOM 1263 C C . ILE A 1 162 ? 21.046 2.896 -8.254 1.00 88.25 162 ILE A C 1
ATOM 1265 O O . ILE A 1 162 ? 22.116 3.507 -8.208 1.00 88.25 162 ILE A O 1
ATOM 1269 N N . PHE A 1 163 ? 20.326 2.634 -7.176 1.00 86.62 163 PHE A N 1
ATOM 1270 C CA . PHE A 1 163 ? 20.678 3.048 -5.834 1.00 86.62 163 PHE A CA 1
ATOM 1271 C C . PHE A 1 163 ? 20.642 1.854 -4.883 1.00 86.62 163 PHE A C 1
ATOM 1273 O O . PHE A 1 163 ? 19.720 1.045 -4.929 1.00 86.62 163 PHE A O 1
ATOM 1280 N N . SER A 1 164 ? 21.632 1.760 -3.998 1.00 85.56 164 SER A N 1
ATOM 1281 C CA . SER A 1 164 ? 21.626 0.811 -2.886 1.00 85.56 164 SER A CA 1
ATOM 1282 C C . SER A 1 164 ? 21.925 1.505 -1.572 1.00 85.56 164 SER A C 1
ATOM 1284 O O . SER A 1 164 ? 22.796 2.370 -1.490 1.00 85.56 164 SER A O 1
ATOM 1286 N N . SER A 1 165 ? 21.216 1.116 -0.516 1.00 81.38 165 SER A N 1
ATOM 1287 C CA . SER A 1 165 ? 21.407 1.666 0.829 1.00 81.38 165 SER A CA 1
ATOM 1288 C C . SER A 1 165 ? 20.861 0.734 1.910 1.00 81.38 165 SER A C 1
ATOM 1290 O O . SER A 1 165 ? 20.259 -0.286 1.592 1.00 81.38 165 SER A O 1
ATOM 1292 N N . LEU A 1 166 ? 21.028 1.079 3.196 1.00 79.12 166 LEU A N 1
ATOM 1293 C CA . LEU A 1 166 ? 20.247 0.409 4.241 1.00 79.12 166 LEU A CA 1
ATOM 1294 C C . LEU A 1 166 ? 18.759 0.661 4.036 1.00 79.12 166 LEU A C 1
ATOM 1296 O O . LEU A 1 166 ? 18.350 1.820 3.921 1.00 79.12 166 LEU A O 1
ATOM 1300 N N . ASP A 1 167 ? 17.971 -0.405 4.149 1.00 65.50 167 ASP A N 1
ATOM 1301 C CA . ASP A 1 167 ? 16.518 -0.345 4.100 1.00 65.50 167 ASP A CA 1
ATOM 1302 C C . ASP A 1 167 ? 15.995 0.416 5.329 1.00 65.50 167 ASP A C 1
ATOM 1304 O O . ASP A 1 167 ? 15.822 -0.113 6.432 1.00 65.50 167 ASP A O 1
ATOM 1308 N N . LYS A 1 168 ? 15.846 1.732 5.157 1.00 61.81 168 LYS A N 1
ATOM 1309 C CA . LYS A 1 168 ? 15.313 2.652 6.157 1.00 61.81 168 LYS A CA 1
ATOM 1310 C C . LYS A 1 168 ? 13.992 3.219 5.653 1.00 61.81 168 LYS A C 1
ATOM 1312 O O . LYS A 1 168 ? 13.936 3.733 4.531 1.00 61.81 168 LYS A O 1
ATOM 1317 N N . PRO A 1 169 ? 12.953 3.261 6.507 1.00 50.88 169 PRO A N 1
ATOM 1318 C CA . PRO A 1 169 ? 11.692 3.879 6.135 1.00 50.88 169 PRO A CA 1
ATOM 1319 C C . PRO A 1 169 ? 11.931 5.340 5.728 1.00 50.88 169 PRO A C 1
ATOM 1321 O O . PRO A 1 169 ? 12.652 6.073 6.411 1.00 50.88 169 PRO A O 1
ATOM 1324 N N . LYS A 1 170 ? 11.300 5.767 4.624 1.00 53.06 170 LYS A N 1
ATOM 1325 C CA . LYS A 1 170 ? 11.360 7.131 4.050 1.00 53.06 170 LYS A CA 1
ATOM 1326 C C . LYS A 1 170 ? 12.649 7.501 3.300 1.00 53.06 170 LYS A C 1
ATOM 1328 O O . LYS A 1 170 ? 12.795 8.651 2.890 1.00 53.06 170 LYS A O 1
ATOM 1333 N N . LEU A 1 171 ? 13.594 6.582 3.093 1.00 62.78 171 LEU A N 1
ATOM 1334 C CA . LEU A 1 171 ? 14.776 6.885 2.275 1.00 62.78 171 LEU A CA 1
ATOM 1335 C C . LEU A 1 171 ? 14.411 7.016 0.789 1.00 62.78 171 LEU A C 1
ATOM 1337 O O . LEU A 1 171 ? 14.760 8.002 0.149 1.00 62.78 171 LEU A O 1
ATOM 1341 N N . LEU A 1 172 ? 13.578 6.107 0.300 1.00 62.16 172 LEU A N 1
ATOM 1342 C CA . LEU A 1 172 ? 12.994 6.102 -1.040 1.00 62.16 172 LEU A CA 1
ATOM 1343 C C . LEU A 1 172 ? 12.242 7.401 -1.390 1.00 62.16 172 LEU A C 1
ATOM 1345 O O . LEU A 1 172 ? 12.388 7.975 -2.471 1.00 62.16 172 LEU A O 1
ATOM 1349 N N . SER A 1 173 ? 11.468 7.928 -0.439 1.00 63.28 173 SER A N 1
ATOM 1350 C CA . SER A 1 173 ? 10.761 9.193 -0.628 1.00 63.28 173 SER A CA 1
ATOM 1351 C C . SER A 1 173 ? 11.708 10.386 -0.693 1.00 63.28 173 SER A C 1
ATOM 1353 O O . SER A 1 173 ? 11.466 11.333 -1.439 1.00 63.28 173 SER A O 1
ATOM 1355 N N . ARG A 1 174 ? 12.823 10.340 0.049 1.00 68.75 174 ARG A N 1
ATOM 1356 C CA . ARG A 1 174 ? 13.884 11.344 -0.077 1.00 68.75 174 ARG A CA 1
ATOM 1357 C C . ARG A 1 174 ? 14.547 11.264 -1.445 1.00 68.75 174 ARG A C 1
ATOM 1359 O O . ARG A 1 174 ? 14.806 12.322 -2.003 1.00 68.75 174 ARG A O 1
ATOM 1366 N N . LEU A 1 175 ? 14.805 10.062 -1.959 1.00 71.00 175 LEU A N 1
ATOM 1367 C CA . LEU A 1 175 ? 15.443 9.844 -3.260 1.00 71.00 175 LEU A CA 1
ATOM 1368 C C . LEU A 1 175 ? 14.571 10.321 -4.410 1.00 71.00 175 LEU A C 1
ATOM 1370 O O . LEU A 1 175 ? 15.020 11.115 -5.221 1.00 71.00 175 LEU A O 1
ATOM 1374 N N . THR A 1 176 ? 13.303 9.931 -4.446 1.00 70.69 176 THR A N 1
ATOM 1375 C CA . THR A 1 176 ? 12.396 10.399 -5.505 1.00 70.69 176 THR A CA 1
ATOM 1376 C C . THR A 1 176 ? 12.172 11.907 -5.460 1.00 70.69 176 THR A C 1
ATOM 1378 O O . THR A 1 176 ? 12.118 12.545 -6.508 1.00 70.69 176 THR A O 1
ATOM 1381 N N . ALA A 1 177 ? 12.137 12.509 -4.265 1.00 72.50 177 ALA A N 1
ATOM 1382 C CA . ALA A 1 177 ? 12.104 13.964 -4.140 1.00 72.50 177 ALA A CA 1
ATOM 1383 C C . ALA A 1 177 ? 13.391 14.617 -4.674 1.00 72.50 177 ALA A C 1
ATOM 1385 O O . ALA A 1 177 ? 13.326 15.693 -5.255 1.00 72.50 177 ALA A O 1
ATOM 1386 N N . LEU A 1 178 ? 14.551 13.972 -4.493 1.00 77.62 178 LEU A N 1
ATOM 1387 C CA . LEU A 1 178 ? 15.819 14.436 -5.062 1.00 77.62 178 LEU A CA 1
ATOM 1388 C C . LEU A 1 178 ? 15.816 14.337 -6.591 1.00 77.62 178 LEU A C 1
ATOM 1390 O O . LEU A 1 178 ? 16.206 15.294 -7.245 1.00 77.62 178 LEU A O 1
ATOM 1394 N N . LEU A 1 179 ? 15.343 13.225 -7.162 1.00 80.69 179 LEU A N 1
ATOM 1395 C CA . LEU A 1 179 ? 15.254 13.060 -8.619 1.00 80.69 179 LEU A CA 1
ATOM 1396 C C . LEU A 1 179 ? 14.346 14.130 -9.246 1.00 80.69 179 LEU A C 1
ATOM 1398 O O . LEU A 1 179 ? 14.728 14.754 -10.234 1.00 80.69 179 LEU A O 1
ATOM 1402 N N . SER A 1 180 ? 13.204 14.414 -8.615 1.00 79.75 180 SER A N 1
ATOM 1403 C CA . SER A 1 180 ? 12.306 15.496 -9.033 1.00 79.75 180 SER A CA 1
ATOM 1404 C C . SER A 1 180 ? 12.948 16.889 -8.895 1.00 79.75 180 SER A C 1
ATOM 1406 O O . SER A 1 180 ? 12.813 17.715 -9.794 1.00 79.75 180 SER A O 1
ATOM 1408 N N . GLU A 1 181 ? 13.720 17.152 -7.830 1.00 79.56 181 GLU A N 1
ATOM 1409 C CA . GLU A 1 181 ? 14.457 18.420 -7.640 1.00 79.56 181 GLU A CA 1
ATOM 1410 C C . GLU A 1 181 ? 15.531 18.642 -8.717 1.00 79.56 181 GLU A C 1
ATOM 1412 O O . GLU A 1 181 ? 15.734 19.769 -9.169 1.00 79.56 181 GLU A O 1
ATOM 1417 N N . VAL A 1 182 ? 16.180 17.566 -9.172 1.00 82.88 182 VAL A N 1
ATOM 1418 C CA . VAL A 1 182 ? 17.119 17.589 -10.309 1.00 82.88 182 VAL A CA 1
ATOM 1419 C C . VAL A 1 182 ? 16.387 17.813 -11.646 1.00 82.88 182 VAL A C 1
ATOM 1421 O O . VAL A 1 182 ? 17.015 18.146 -12.649 1.00 82.88 182 VAL A O 1
ATOM 1424 N N . GLY A 1 183 ? 15.055 17.709 -11.664 1.00 80.31 183 GLY A N 1
ATOM 1425 C CA . GLY A 1 183 ? 14.216 17.891 -12.849 1.00 80.31 183 GLY A CA 1
ATOM 1426 C C . GLY A 1 183 ? 14.024 16.616 -13.668 1.00 80.31 183 GLY A C 1
ATOM 1427 O O . GLY A 1 183 ? 13.609 16.695 -14.824 1.00 80.31 183 GLY A O 1
ATOM 1428 N N . LEU A 1 184 ? 14.330 15.454 -13.088 1.00 84.38 184 LEU A N 1
ATOM 1429 C CA . LEU A 1 184 ? 14.122 14.161 -13.729 1.00 84.38 184 LEU A CA 1
ATOM 1430 C C . LEU A 1 184 ? 12.688 13.684 -13.510 1.00 84.38 184 LEU A C 1
ATOM 1432 O O . LEU A 1 184 ? 12.155 13.816 -12.404 1.00 84.38 184 LEU A O 1
ATOM 1436 N N . ASN A 1 185 ? 12.087 13.077 -14.535 1.00 80.12 185 ASN A N 1
ATOM 1437 C CA . ASN A 1 185 ? 10.825 12.361 -14.375 1.00 80.12 185 ASN A CA 1
ATOM 1438 C C . ASN A 1 185 ? 11.072 10.856 -14.407 1.00 80.12 185 ASN A C 1
ATOM 1440 O O . ASN A 1 185 ? 11.667 10.329 -15.339 1.00 80.12 185 ASN A O 1
ATOM 1444 N N . ILE A 1 186 ? 10.584 10.164 -13.390 1.00 81.00 186 ILE A N 1
ATOM 1445 C CA . ILE A 1 186 ? 10.595 8.714 -13.275 1.00 81.00 186 ILE A CA 1
ATOM 1446 C C . ILE A 1 186 ? 9.527 8.145 -14.211 1.00 81.00 186 ILE A C 1
ATOM 1448 O O . ILE A 1 186 ? 8.348 8.497 -14.115 1.00 81.00 186 ILE A O 1
ATOM 1452 N N . GLN A 1 187 ? 9.977 7.266 -15.101 1.00 79.06 187 GLN A N 1
ATOM 1453 C CA . GLN A 1 187 ? 9.177 6.497 -16.050 1.00 79.06 187 GLN A CA 1
ATOM 1454 C C . GLN A 1 187 ? 8.921 5.078 -15.533 1.00 79.06 187 GLN A C 1
ATOM 1456 O O . GLN A 1 187 ? 7.803 4.585 -15.629 1.00 79.06 187 GLN A O 1
ATOM 1461 N N . GLU A 1 188 ? 9.929 4.448 -14.922 1.00 77.94 188 GLU A N 1
ATOM 1462 C CA . GLU A 1 188 ? 9.819 3.119 -14.305 1.00 77.94 188 GLU A CA 1
ATOM 1463 C C . GLU A 1 188 ? 10.550 3.108 -12.956 1.00 77.94 188 GLU A C 1
ATOM 1465 O O . GLU A 1 188 ? 11.563 3.793 -12.788 1.00 77.94 188 GLU A O 1
ATOM 1470 N N . ALA A 1 189 ? 10.046 2.342 -11.985 1.00 78.38 189 ALA A N 1
ATOM 1471 C CA . ALA A 1 189 ? 10.647 2.222 -10.657 1.00 78.38 189 ALA A CA 1
ATOM 1472 C C . ALA A 1 189 ? 10.525 0.788 -10.123 1.00 78.38 189 ALA A C 1
ATOM 1474 O O . ALA A 1 189 ? 9.431 0.319 -9.808 1.00 78.38 189 ALA A O 1
ATOM 1475 N N . HIS A 1 190 ? 11.661 0.120 -9.946 1.00 78.81 190 HIS A N 1
ATOM 1476 C CA . HIS A 1 190 ? 11.758 -1.206 -9.348 1.00 78.81 190 HIS A CA 1
ATOM 1477 C C . HIS A 1 190 ? 12.481 -1.116 -8.011 1.00 78.81 190 HIS A C 1
ATOM 1479 O O . HIS A 1 190 ? 13.584 -0.591 -7.931 1.00 78.81 190 HIS A O 1
ATOM 1485 N N . VAL A 1 191 ? 11.866 -1.628 -6.948 1.00 79.38 191 VAL A N 1
ATOM 1486 C CA . VAL A 1 191 ? 12.378 -1.460 -5.583 1.00 79.38 191 VAL A CA 1
ATOM 1487 C C . VAL A 1 191 ? 12.395 -2.808 -4.878 1.00 79.38 191 VAL A C 1
ATOM 1489 O O . VAL A 1 191 ? 11.363 -3.483 -4.769 1.00 79.38 191 VAL A O 1
ATOM 1492 N N . TYR A 1 192 ? 13.553 -3.215 -4.371 1.00 82.25 192 TYR A N 1
ATOM 1493 C CA . TYR A 1 192 ? 13.767 -4.528 -3.768 1.00 82.25 192 TYR A CA 1
ATOM 1494 C C . TYR A 1 192 ? 14.394 -4.391 -2.382 1.00 82.25 192 TYR A C 1
ATOM 1496 O O . TYR A 1 192 ? 15.467 -3.822 -2.252 1.00 82.25 192 TYR A O 1
ATOM 1504 N N . SER A 1 193 ? 13.754 -4.954 -1.356 1.00 81.06 193 SER A N 1
ATOM 1505 C CA . SER A 1 193 ? 14.370 -5.116 -0.031 1.00 81.06 193 SER A CA 1
ATOM 1506 C C . SER A 1 193 ? 15.052 -6.472 0.040 1.00 81.06 193 SER A C 1
ATOM 1508 O O . SER A 1 193 ? 14.422 -7.486 -0.269 1.00 81.06 193 SER A O 1
ATOM 1510 N N . THR A 1 194 ? 16.313 -6.503 0.451 1.00 82.88 194 THR A N 1
ATOM 1511 C CA . THR A 1 194 ? 17.077 -7.737 0.612 1.00 82.88 194 THR A CA 1
ATOM 1512 C C . THR A 1 194 ? 16.894 -8.332 2.008 1.00 82.88 194 THR A C 1
ATOM 1514 O O . THR A 1 194 ? 16.580 -7.640 2.980 1.00 82.88 194 THR A O 1
ATOM 1517 N N . THR A 1 195 ? 17.130 -9.636 2.144 1.00 82.38 195 THR A N 1
ATOM 1518 C CA . THR A 1 195 ? 17.036 -10.338 3.437 1.00 82.38 195 THR A CA 1
ATOM 1519 C C . THR A 1 195 ? 18.080 -9.883 4.460 1.00 82.38 195 THR A C 1
ATOM 1521 O O . THR A 1 195 ? 17.899 -10.104 5.655 1.00 82.38 195 THR A O 1
ATOM 1524 N N . ASP A 1 196 ? 19.178 -9.268 4.010 1.00 80.69 196 ASP A N 1
ATOM 1525 C CA . ASP A 1 196 ? 20.249 -8.713 4.847 1.00 80.69 196 ASP A CA 1
ATOM 1526 C C . ASP A 1 196 ? 20.042 -7.228 5.216 1.00 80.69 196 ASP A C 1
ATOM 1528 O O . ASP A 1 196 ? 20.901 -6.634 5.866 1.00 80.69 196 ASP A O 1
ATOM 1532 N N . GLY A 1 197 ? 18.875 -6.649 4.898 1.00 76.19 197 GLY A N 1
ATOM 1533 C CA . GLY A 1 197 ? 18.460 -5.323 5.373 1.00 76.19 197 GLY A CA 1
ATOM 1534 C C . GLY A 1 197 ? 18.940 -4.147 4.518 1.00 76.19 197 GLY A C 1
ATOM 1535 O O . GLY A 1 197 ? 18.960 -3.010 5.000 1.00 76.19 197 GLY A O 1
ATOM 1536 N N . PHE A 1 198 ? 19.321 -4.404 3.268 1.00 84.19 198 PHE A N 1
ATOM 1537 C CA . PHE A 1 198 ? 19.592 -3.382 2.259 1.00 84.19 198 PHE A CA 1
ATOM 1538 C C . PHE A 1 198 ? 18.389 -3.218 1.323 1.00 84.19 198 PHE A C 1
ATOM 1540 O O . PHE A 1 198 ? 17.503 -4.072 1.260 1.00 84.19 198 PHE A O 1
ATOM 1547 N N . CYS A 1 199 ? 18.345 -2.110 0.592 1.00 83.94 199 CYS A N 1
ATOM 1548 C CA . CYS A 1 199 ? 17.431 -1.921 -0.525 1.00 83.94 199 CYS A CA 1
ATOM 1549 C C . CYS A 1 199 ? 18.213 -1.720 -1.823 1.00 83.94 199 CYS A C 1
ATOM 1551 O O . CYS A 1 199 ? 19.309 -1.162 -1.808 1.00 83.94 199 CYS A O 1
ATOM 1553 N N . LEU A 1 200 ? 17.638 -2.187 -2.927 1.00 86.19 200 LEU A N 1
ATOM 1554 C CA . LEU A 1 200 ? 18.083 -1.955 -4.292 1.00 86.19 200 LEU A CA 1
ATOM 1555 C C . LEU A 1 200 ? 16.938 -1.272 -5.042 1.00 86.19 200 LEU A C 1
ATOM 1557 O O . LEU A 1 200 ? 15.903 -1.895 -5.298 1.00 86.19 200 LEU A O 1
ATOM 1561 N N . ASP A 1 201 ? 17.145 -0.013 -5.407 1.00 85.31 201 ASP A N 1
ATOM 1562 C CA . ASP A 1 201 ? 16.151 0.834 -6.055 1.00 85.31 201 ASP A CA 1
ATOM 1563 C C . ASP A 1 201 ? 16.652 1.185 -7.461 1.00 85.31 201 ASP A C 1
ATOM 1565 O O . ASP A 1 201 ? 17.712 1.787 -7.623 1.00 85.31 201 ASP A O 1
ATOM 1569 N N . VAL A 1 202 ? 15.903 0.797 -8.486 1.00 85.88 202 VAL A N 1
ATOM 1570 C CA . VAL A 1 202 ? 16.237 0.990 -9.899 1.00 85.88 202 VAL A CA 1
ATOM 1571 C C . VAL A 1 202 ? 15.172 1.878 -10.527 1.00 85.88 202 VAL A C 1
ATOM 1573 O O . VAL A 1 202 ? 14.000 1.511 -10.573 1.00 85.88 202 VAL A O 1
ATOM 1576 N N . PHE A 1 203 ? 15.572 3.045 -11.015 1.00 84.94 203 PHE A N 1
ATOM 1577 C CA . PHE A 1 203 ? 14.699 4.030 -11.640 1.00 84.94 203 PHE A CA 1
ATOM 1578 C C . PHE A 1 203 ? 15.090 4.2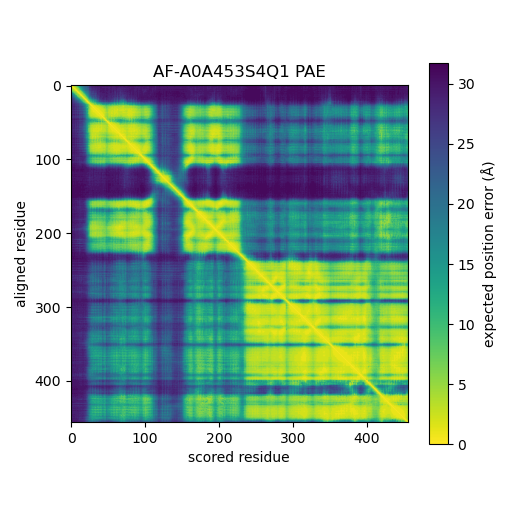29 -13.097 1.00 84.94 203 PHE A C 1
ATOM 1580 O O . PHE A 1 203 ? 16.247 4.511 -13.392 1.00 84.94 203 PHE A O 1
ATOM 1587 N N . VAL A 1 204 ? 14.124 4.163 -14.004 1.00 84.69 204 VAL A N 1
ATOM 1588 C CA . VAL A 1 204 ? 14.290 4.668 -15.368 1.00 84.69 204 VAL A CA 1
ATOM 1589 C C . VAL A 1 204 ? 13.716 6.073 -15.402 1.00 84.69 204 VAL A C 1
ATOM 1591 O O . VAL A 1 204 ? 12.569 6.278 -15.006 1.00 84.69 204 VAL A O 1
ATOM 1594 N N . VAL A 1 205 ? 14.511 7.045 -15.843 1.00 85.31 205 VAL A N 1
ATOM 1595 C CA . VAL A 1 205 ? 14.159 8.465 -15.819 1.00 85.31 205 VAL A CA 1
ATOM 1596 C C . VAL A 1 205 ? 14.374 9.144 -17.168 1.00 85.31 205 VAL A C 1
ATOM 1598 O O . VAL A 1 205 ? 15.281 8.786 -17.919 1.00 85.31 205 VAL A O 1
ATOM 1601 N N . ASP A 1 206 ? 13.571 10.169 -17.443 1.00 84.69 206 ASP A N 1
ATOM 1602 C CA . ASP A 1 206 ? 13.803 11.161 -18.494 1.00 84.69 206 ASP A CA 1
ATOM 1603 C C . ASP A 1 206 ? 14.028 12.566 -17.902 1.00 84.69 206 ASP A C 1
ATOM 1605 O O . ASP A 1 206 ? 14.070 12.751 -16.684 1.00 84.69 206 ASP A O 1
ATOM 1609 N N . GLY A 1 207 ? 14.197 13.568 -18.767 1.00 81.69 207 GLY A N 1
ATOM 1610 C CA . GLY A 1 207 ? 14.360 14.972 -18.369 1.00 81.69 207 GLY A CA 1
ATOM 1611 C C . GLY A 1 207 ? 15.816 15.432 -18.277 1.00 81.69 207 GLY A C 1
ATOM 1612 O O . GLY A 1 207 ? 16.076 16.635 -18.224 1.00 81.69 207 GLY A O 1
ATOM 1613 N N . TRP A 1 208 ? 16.776 14.502 -18.348 1.00 86.88 208 TRP A N 1
ATOM 1614 C CA . TRP A 1 208 ? 18.191 14.835 -18.507 1.00 86.88 208 TRP A CA 1
ATOM 1615 C C . TRP A 1 208 ? 18.527 15.120 -19.975 1.00 86.88 208 TRP A C 1
ATOM 1617 O O . TRP A 1 208 ? 18.137 14.373 -20.869 1.00 86.88 208 TRP A O 1
ATOM 1627 N N . LYS A 1 209 ? 19.238 16.222 -20.232 1.00 82.00 209 LYS A N 1
ATOM 1628 C CA . LYS A 1 209 ? 19.414 16.771 -21.590 1.00 82.00 209 LYS A CA 1
ATOM 1629 C C . LYS A 1 209 ? 20.565 16.159 -22.387 1.00 82.00 209 LYS A C 1
ATOM 1631 O O . LYS A 1 209 ? 20.668 16.419 -23.582 1.00 82.00 209 LYS A O 1
ATOM 1636 N N . THR A 1 210 ? 21.454 15.413 -21.741 1.00 80.69 210 THR A N 1
ATOM 1637 C CA . THR A 1 210 ? 22.657 14.845 -22.364 1.00 80.69 210 THR A CA 1
ATOM 1638 C C . THR A 1 210 ? 22.676 13.330 -22.200 1.00 80.69 210 THR A C 1
ATOM 1640 O O . THR A 1 210 ? 22.001 12.806 -21.328 1.00 80.69 210 THR A O 1
ATOM 1643 N N . GLU A 1 211 ? 23.439 12.619 -23.034 1.00 82.94 211 GLU A N 1
ATOM 1644 C CA . GLU A 1 211 ? 23.712 11.180 -22.840 1.00 82.94 211 GLU A CA 1
ATOM 1645 C C . GLU A 1 211 ? 24.768 10.942 -21.740 1.00 82.94 211 GLU A C 1
ATOM 1647 O O . GLU A 1 211 ? 24.958 9.825 -21.262 1.00 82.94 211 GLU A O 1
ATOM 1652 N N . GLU A 1 212 ? 25.482 12.001 -21.345 1.00 81.31 212 GLU A N 1
ATOM 1653 C CA . GLU A 1 212 ? 26.558 11.956 -20.358 1.00 81.31 212 GLU A CA 1
ATOM 1654 C C . GLU A 1 212 ? 26.010 11.758 -18.940 1.00 81.31 212 GLU A C 1
ATOM 1656 O O . GLU A 1 212 ? 25.294 12.605 -18.395 1.00 81.31 212 GLU A O 1
ATOM 1661 N N . THR A 1 213 ? 26.417 10.656 -18.311 1.00 85.31 213 THR A N 1
ATOM 1662 C CA . THR A 1 213 ? 25.987 10.283 -16.959 1.00 85.31 213 THR A CA 1
ATOM 1663 C C . THR A 1 213 ? 26.849 10.899 -15.861 1.00 85.31 213 THR A C 1
ATOM 1665 O O . THR A 1 213 ? 26.373 11.044 -14.742 1.00 85.31 213 THR A O 1
ATOM 1668 N N . GLU A 1 214 ? 28.083 11.320 -16.150 1.00 84.12 214 GLU A N 1
ATOM 1669 C CA . GLU A 1 214 ? 29.007 11.895 -15.157 1.00 84.12 214 GLU A CA 1
ATOM 1670 C C . GLU A 1 214 ? 28.456 13.186 -14.535 1.00 84.12 214 GLU A C 1
ATOM 1672 O O . GLU A 1 214 ? 28.446 13.347 -13.315 1.00 84.12 214 GLU A O 1
ATOM 1677 N N . ALA A 1 215 ? 27.921 14.086 -15.367 1.00 82.88 215 ALA A N 1
ATOM 1678 C CA . ALA A 1 215 ? 27.299 15.324 -14.904 1.00 82.88 215 ALA A CA 1
ATOM 1679 C C . ALA A 1 215 ? 25.998 15.065 -14.121 1.00 82.88 215 ALA A C 1
ATOM 1681 O O . ALA A 1 215 ? 25.704 15.772 -13.152 1.00 82.88 215 ALA A O 1
ATOM 1682 N N . LEU A 1 216 ? 25.235 14.039 -14.517 1.00 83.94 216 LEU A N 1
ATOM 1683 C CA . LEU A 1 216 ? 24.032 13.597 -13.810 1.00 83.94 216 LEU A CA 1
ATOM 1684 C C . LEU A 1 216 ? 24.387 13.072 -12.413 1.00 83.94 216 LEU A C 1
ATOM 1686 O O . LEU A 1 216 ? 23.796 13.510 -11.426 1.00 83.94 216 LEU A O 1
ATOM 1690 N N . ILE A 1 217 ? 25.393 12.194 -12.331 1.00 83.44 217 ILE A N 1
ATOM 1691 C CA . ILE A 1 217 ? 25.924 11.646 -11.077 1.00 83.44 217 ILE A CA 1
ATOM 1692 C C . ILE A 1 217 ? 26.373 12.789 -10.160 1.00 83.44 217 ILE A C 1
ATOM 1694 O O . ILE A 1 217 ? 25.876 12.896 -9.041 1.00 83.44 217 ILE A O 1
ATOM 1698 N N . ALA A 1 218 ? 27.216 13.703 -10.651 1.00 82.81 218 ALA A N 1
ATOM 1699 C CA . ALA A 1 218 ? 27.724 14.823 -9.857 1.00 82.81 218 ALA A CA 1
ATOM 1700 C C . ALA A 1 218 ? 26.605 15.737 -9.321 1.00 82.81 218 ALA A C 1
ATOM 1702 O O . ALA A 1 218 ? 26.662 16.205 -8.183 1.00 82.81 218 ALA A O 1
ATOM 1703 N N . THR A 1 219 ? 25.559 15.974 -10.120 1.00 84.38 219 THR A N 1
ATOM 1704 C CA . THR A 1 219 ? 24.411 16.804 -9.716 1.00 84.38 219 THR A CA 1
ATOM 1705 C C . THR A 1 219 ? 23.588 16.133 -8.613 1.00 84.38 219 THR A C 1
ATOM 1707 O O . THR A 1 219 ? 23.168 16.784 -7.650 1.00 84.38 219 THR A O 1
ATOM 1710 N N . ILE A 1 220 ? 23.369 14.822 -8.726 1.00 80.69 220 ILE A N 1
ATOM 1711 C CA . ILE A 1 220 ? 22.662 14.038 -7.708 1.00 80.69 220 ILE A CA 1
ATOM 1712 C C . ILE A 1 220 ? 23.485 13.980 -6.412 1.00 80.69 220 ILE A C 1
ATOM 1714 O O . ILE A 1 220 ? 22.930 14.201 -5.331 1.00 80.69 220 ILE A O 1
ATOM 1718 N N . GLU A 1 221 ? 24.799 13.765 -6.504 1.00 79.12 221 GLU A N 1
ATOM 1719 C CA . GLU A 1 221 ? 25.717 13.747 -5.357 1.00 79.12 221 GLU A CA 1
ATOM 1720 C C . GLU A 1 221 ? 25.755 15.087 -4.609 1.00 79.12 221 GLU A C 1
ATOM 1722 O O . GLU A 1 221 ? 25.611 15.106 -3.383 1.00 79.12 221 GLU A O 1
ATOM 1727 N N . ASP A 1 222 ? 25.866 16.220 -5.312 1.00 79.38 222 ASP A N 1
ATOM 1728 C CA . ASP A 1 222 ? 25.828 17.549 -4.683 1.00 79.38 222 ASP A CA 1
ATOM 1729 C C . ASP A 1 222 ? 24.511 17.778 -3.922 1.00 79.38 222 ASP A C 1
ATOM 1731 O O . ASP A 1 222 ? 24.490 18.223 -2.768 1.00 79.38 222 ASP A O 1
ATOM 1735 N N . THR A 1 223 ? 23.391 17.394 -4.539 1.00 76.12 223 THR A N 1
ATOM 1736 C CA . THR A 1 223 ? 22.057 17.538 -3.942 1.00 76.12 223 THR A CA 1
ATOM 1737 C C . THR A 1 223 ? 21.899 16.650 -2.698 1.00 76.12 223 THR A C 1
ATOM 1739 O O . THR A 1 223 ? 21.323 17.077 -1.690 1.00 76.12 223 THR A O 1
ATOM 1742 N N . LEU A 1 224 ? 22.476 15.442 -2.704 1.00 71.25 224 LEU A N 1
ATOM 1743 C CA . LEU A 1 224 ? 22.540 14.560 -1.533 1.00 71.25 224 LEU A CA 1
ATOM 1744 C C . LEU A 1 224 ? 23.363 15.174 -0.389 1.00 71.25 224 LEU A C 1
ATOM 1746 O O . LEU A 1 224 ? 22.924 15.144 0.767 1.00 71.25 224 LEU A O 1
ATOM 1750 N N . MET A 1 225 ? 24.520 15.770 -0.694 1.00 68.50 225 MET A N 1
ATOM 1751 C CA . MET A 1 225 ? 25.404 16.387 0.303 1.00 68.50 225 MET A CA 1
ATOM 1752 C C . MET A 1 225 ? 24.772 17.621 0.955 1.00 68.50 225 MET A C 1
ATOM 1754 O O . MET A 1 225 ? 24.825 17.758 2.181 1.00 68.50 225 MET A O 1
ATOM 1758 N N . ARG A 1 226 ? 24.074 18.465 0.181 1.00 68.88 226 ARG A N 1
ATOM 1759 C CA . ARG A 1 226 ? 23.304 19.605 0.717 1.00 68.88 226 ARG A CA 1
ATOM 1760 C C . ARG A 1 226 ? 22.245 19.175 1.739 1.00 68.88 226 ARG A C 1
ATOM 1762 O O . ARG A 1 226 ? 22.002 19.888 2.712 1.00 68.88 226 ARG A O 1
ATOM 1769 N N . LYS A 1 227 ? 21.630 18.001 1.558 1.00 62.28 227 LYS A N 1
ATOM 1770 C CA . LYS A 1 227 ? 20.514 17.507 2.387 1.00 62.28 227 LYS A CA 1
ATOM 1771 C C . LYS A 1 227 ? 20.959 16.683 3.602 1.00 62.28 227 LYS A C 1
ATOM 1773 O O . LYS A 1 227 ? 20.248 16.647 4.604 1.00 62.28 227 LYS A O 1
ATOM 1778 N N . ASN A 1 228 ? 22.133 16.050 3.549 1.00 55.38 228 ASN A N 1
ATOM 1779 C CA . ASN A 1 228 ? 22.707 15.304 4.677 1.00 55.38 228 ASN A CA 1
ATOM 1780 C C . ASN A 1 228 ? 23.365 16.207 5.747 1.00 55.38 228 ASN A C 1
ATOM 1782 O O . ASN A 1 228 ? 23.706 15.719 6.822 1.00 55.38 228 ASN A O 1
ATOM 1786 N N . GLY A 1 229 ? 23.493 17.517 5.492 1.00 42.34 229 GLY A N 1
ATOM 1787 C CA . GLY A 1 229 ? 24.025 18.514 6.433 1.00 42.34 229 GLY A CA 1
ATOM 1788 C C . GLY A 1 229 ? 23.039 19.063 7.478 1.00 42.34 229 GLY A C 1
ATOM 1789 O O . GLY A 1 229 ? 23.438 19.878 8.309 1.00 42.34 229 GLY A O 1
ATOM 1790 N N . ALA A 1 230 ? 21.766 18.650 7.475 1.00 34.34 230 ALA A N 1
ATOM 1791 C CA . ALA A 1 230 ? 20.789 19.083 8.478 1.00 34.34 230 ALA A CA 1
ATOM 1792 C C . ALA A 1 230 ? 20.749 18.104 9.674 1.00 34.34 230 ALA A C 1
ATOM 1794 O O . ALA A 1 230 ? 20.418 16.931 9.486 1.00 34.34 230 ALA A O 1
ATOM 1795 N N . PRO A 1 231 ? 21.050 18.537 10.915 1.00 33.03 231 PRO A N 1
ATOM 1796 C CA . PRO A 1 231 ? 20.960 17.662 12.078 1.00 33.03 231 PRO A CA 1
ATOM 1797 C C . PRO A 1 231 ? 19.493 17.297 12.377 1.00 33.03 231 PRO A C 1
ATOM 1799 O O . PRO A 1 231 ? 18.626 18.175 12.367 1.00 33.03 231 PRO A O 1
ATOM 1802 N N . PRO A 1 232 ? 19.186 16.032 12.721 1.00 39.06 232 PRO A N 1
ATOM 1803 C CA . PRO A 1 232 ? 17.839 15.602 13.066 1.00 39.06 232 PRO A CA 1
ATOM 1804 C C . PRO A 1 232 ? 17.549 15.943 14.530 1.00 39.06 232 PRO A C 1
ATOM 1806 O O . PRO A 1 232 ? 17.370 15.050 15.340 1.00 39.06 232 PRO A O 1
ATOM 1809 N N . ASN A 1 233 ? 17.552 17.219 14.912 1.00 36.12 233 ASN A N 1
ATOM 1810 C CA . ASN A 1 233 ? 17.235 17.620 16.285 1.00 36.12 233 ASN A CA 1
ATOM 1811 C C . ASN A 1 233 ? 16.457 18.940 16.303 1.00 36.12 233 ASN A C 1
ATOM 1813 O O . ASN A 1 233 ? 17.006 20.016 16.506 1.00 36.12 233 ASN A O 1
ATOM 1817 N N . SER A 1 234 ? 15.147 18.820 16.073 1.00 39.81 234 SER A N 1
ATOM 1818 C CA . SER A 1 234 ? 14.124 19.852 16.335 1.00 39.81 234 SER A CA 1
ATOM 1819 C C . SER A 1 234 ? 12.692 19.264 16.350 1.00 39.81 234 SER A C 1
ATOM 1821 O O . SER A 1 234 ? 11.787 19.838 16.950 1.00 39.81 234 SER A O 1
ATOM 1823 N N . ALA A 1 235 ? 12.476 18.070 15.780 1.00 49.56 235 ALA A N 1
ATOM 1824 C CA . ALA A 1 235 ? 11.140 17.500 15.560 1.00 49.56 235 ALA A CA 1
ATOM 1825 C C . ALA A 1 235 ? 10.370 17.042 16.821 1.00 49.56 235 ALA A C 1
ATOM 1827 O O . ALA A 1 235 ? 9.139 16.985 16.792 1.00 49.56 235 ALA A O 1
ATOM 1828 N N . ASN A 1 236 ? 11.046 16.724 17.931 1.00 46.34 236 ASN A N 1
ATOM 1829 C CA . ASN A 1 236 ? 10.379 16.104 19.089 1.00 46.34 236 ASN A CA 1
ATOM 1830 C C . ASN A 1 236 ? 9.493 17.086 19.875 1.00 46.34 236 ASN A C 1
ATOM 1832 O O . ASN A 1 236 ? 8.447 16.688 20.381 1.00 46.34 236 ASN A O 1
ATOM 1836 N N . ALA A 1 237 ? 9.871 18.368 19.941 1.00 50.12 237 ALA A N 1
ATOM 1837 C CA . ALA A 1 237 ? 9.053 19.389 20.602 1.00 50.12 237 ALA A CA 1
ATOM 1838 C C . ALA A 1 237 ? 7.759 19.666 19.815 1.00 50.12 237 ALA A C 1
ATOM 1840 O O . ALA A 1 237 ? 6.682 19.702 20.400 1.00 50.12 237 ALA A O 1
ATOM 1841 N N . SER A 1 238 ? 7.854 19.752 18.481 1.00 64.94 238 SER A N 1
ATOM 1842 C CA . SER A 1 238 ? 6.697 19.950 17.593 1.00 64.94 238 SER A CA 1
ATOM 1843 C C . SER A 1 238 ? 5.757 18.735 17.549 1.00 64.94 238 SER A C 1
ATOM 1845 O O . SER A 1 238 ? 4.542 18.895 17.452 1.00 64.94 238 SER A O 1
ATOM 1847 N N . SER A 1 239 ? 6.292 17.513 17.658 1.00 69.06 239 SER A N 1
ATOM 1848 C CA . SER A 1 239 ? 5.475 16.291 17.603 1.00 69.06 239 SER A CA 1
ATOM 1849 C C . SER A 1 239 ? 4.576 16.134 18.834 1.00 69.06 239 SER A C 1
ATOM 1851 O O . SER A 1 239 ? 3.433 15.707 18.696 1.00 69.06 239 SER A O 1
ATOM 1853 N N . SER A 1 240 ? 5.055 16.516 20.024 1.00 78.31 240 SER A N 1
ATOM 1854 C CA . SER A 1 240 ? 4.285 16.388 21.271 1.00 78.31 240 SER A CA 1
ATOM 1855 C C . SER A 1 240 ? 3.034 17.271 21.296 1.00 78.31 240 SER A C 1
ATOM 1857 O O . SER A 1 240 ? 1.987 16.818 21.754 1.00 78.31 240 SER A O 1
ATOM 1859 N N . GLU A 1 241 ? 3.133 18.514 20.820 1.00 82.06 241 GLU A N 1
ATOM 1860 C CA . GLU A 1 241 ? 2.000 19.449 20.763 1.00 82.06 241 GLU A CA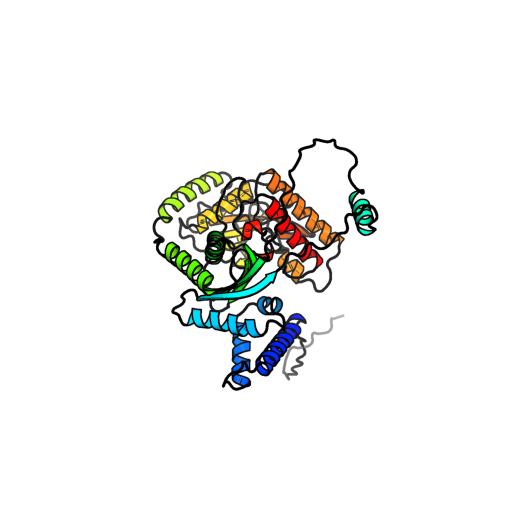 1
ATOM 1861 C C . GLU A 1 241 ? 0.950 18.957 19.760 1.00 82.06 241 GLU A C 1
ATOM 1863 O O . GLU A 1 241 ? -0.225 18.814 20.092 1.00 82.06 241 GLU A O 1
ATOM 1868 N N . LYS A 1 242 ? 1.404 18.533 18.576 1.00 83.62 242 LYS A N 1
ATOM 1869 C CA . LYS A 1 242 ? 0.537 17.971 17.536 1.00 83.62 242 LYS A CA 1
ATOM 1870 C C . LYS A 1 242 ? -0.180 16.692 17.979 1.00 83.62 242 LYS A C 1
ATOM 1872 O O . LYS A 1 242 ? -1.336 16.482 17.629 1.00 83.62 242 LYS A O 1
ATOM 1877 N N . ILE A 1 243 ? 0.476 15.825 18.750 1.00 86.00 243 ILE A N 1
ATOM 1878 C CA . ILE A 1 243 ? -0.155 14.609 19.290 1.00 86.00 243 ILE A CA 1
ATOM 1879 C C . ILE A 1 243 ? -1.273 14.956 20.269 1.00 86.00 243 ILE A C 1
ATOM 1881 O O . ILE A 1 243 ? -2.321 14.311 20.232 1.00 86.00 243 ILE A O 1
ATOM 1885 N N . LEU A 1 244 ? -1.082 15.972 21.115 1.00 86.56 244 LEU A N 1
ATOM 1886 C CA . LEU A 1 244 ? -2.119 16.412 22.044 1.00 86.56 244 LEU A CA 1
ATOM 1887 C C . LEU A 1 244 ? -3.362 16.900 21.287 1.00 86.56 244 LEU A C 1
ATOM 1889 O O . LEU A 1 244 ? -4.458 16.413 21.557 1.00 86.56 244 LEU A O 1
ATOM 1893 N N . GLU A 1 245 ? -3.179 17.752 20.275 1.00 87.94 245 GLU A N 1
ATOM 1894 C CA . GLU A 1 245 ? -4.268 18.239 19.413 1.00 87.94 245 GLU A CA 1
ATOM 1895 C C . GLU A 1 245 ? -5.021 17.102 18.701 1.00 87.94 245 GLU A C 1
ATOM 1897 O O . GLU A 1 245 ? -6.249 17.123 18.582 1.00 87.94 245 GLU A O 1
ATOM 1902 N N . LEU A 1 246 ? -4.300 16.089 18.206 1.00 88.50 246 LEU A N 1
ATOM 1903 C CA . LEU A 1 246 ? -4.909 14.941 17.527 1.00 88.50 246 LEU A CA 1
ATOM 1904 C C . LEU A 1 246 ? -5.697 14.055 18.503 1.00 88.50 246 LEU A C 1
ATOM 1906 O O . LEU A 1 246 ? -6.776 13.571 18.158 1.00 88.50 246 LEU A O 1
ATOM 1910 N N . ARG A 1 247 ? -5.191 13.856 19.728 1.00 89.62 247 ARG A N 1
ATOM 1911 C CA . ARG A 1 247 ? -5.887 13.096 20.779 1.00 89.62 247 ARG A CA 1
ATOM 1912 C C . ARG A 1 247 ? -7.153 13.805 21.254 1.00 89.62 247 ARG A C 1
ATOM 1914 O O . ARG A 1 247 ? -8.161 13.141 21.483 1.00 89.62 247 ARG A O 1
ATOM 1921 N N . GLU A 1 248 ? -7.136 15.133 21.364 1.00 89.56 248 GLU A N 1
ATOM 1922 C CA . GLU A 1 248 ? -8.331 15.917 21.704 1.00 89.56 248 GLU A CA 1
ATOM 1923 C C . GLU A 1 248 ? -9.448 15.730 20.671 1.00 89.56 248 GLU A C 1
ATOM 1925 O O . GLU A 1 248 ? -10.606 15.540 21.039 1.00 89.56 248 GLU A O 1
ATOM 1930 N N . GLN A 1 249 ? -9.107 15.669 19.382 1.00 90.12 249 GLN A N 1
ATOM 1931 C CA . GLN A 1 249 ? -10.082 15.415 18.315 1.00 90.12 249 GLN A CA 1
ATOM 1932 C C . GLN A 1 249 ? -10.677 13.996 18.336 1.00 90.12 249 GLN A C 1
ATOM 1934 O O . GLN A 1 249 ? -11.733 13.771 17.744 1.00 90.12 249 GLN A O 1
ATOM 1939 N N . LEU A 1 250 ? -10.027 13.040 19.005 1.00 91.38 250 LEU A N 1
ATOM 1940 C CA . LEU A 1 250 ? -10.486 11.652 19.135 1.00 91.38 250 LEU A CA 1
ATOM 1941 C C . LEU A 1 250 ? -11.241 11.379 20.443 1.00 91.38 250 LEU A C 1
ATOM 1943 O O . LEU A 1 250 ? -11.678 10.250 20.652 1.00 91.38 250 LEU A O 1
ATOM 1947 N N . VAL A 1 251 ? -11.444 12.386 21.301 1.00 90.69 251 VAL A N 1
ATOM 1948 C CA . VAL A 1 251 ? -12.002 12.195 22.651 1.00 90.69 251 VAL A CA 1
ATOM 1949 C C . VAL A 1 251 ? -13.372 11.504 22.660 1.00 90.69 251 VAL A C 1
ATOM 1951 O O . VAL A 1 251 ? -13.619 10.665 23.524 1.00 90.69 251 VAL A O 1
ATOM 1954 N N . ASP A 1 252 ? -14.226 11.801 21.676 1.00 90.75 252 ASP A N 1
ATOM 1955 C CA . ASP A 1 252 ? -15.579 11.232 21.554 1.00 90.75 252 ASP A CA 1
ATOM 1956 C C . ASP A 1 252 ? -15.584 9.773 21.073 1.00 90.75 252 ASP A C 1
ATOM 1958 O O . ASP A 1 252 ? -16.612 9.101 21.114 1.00 90.75 252 ASP A O 1
ATOM 1962 N N . CYS A 1 253 ? -14.446 9.292 20.572 1.00 93.44 253 CYS A N 1
ATOM 1963 C CA . CYS A 1 253 ? -14.266 7.948 20.022 1.00 93.44 253 CYS A CA 1
ATOM 1964 C C . CYS A 1 253 ? -13.282 7.122 20.862 1.00 93.44 253 CYS A C 1
ATOM 1966 O O . CYS A 1 253 ? -12.784 6.094 20.396 1.00 93.44 253 CYS A O 1
ATOM 1968 N N . GLU A 1 254 ? -12.960 7.595 22.068 1.00 95.19 254 GLU A N 1
ATOM 1969 C CA . GLU A 1 254 ? -12.015 6.941 22.960 1.00 95.19 254 GLU A CA 1
ATOM 1970 C C . GLU A 1 254 ? -12.636 5.670 23.550 1.00 95.19 254 GLU A C 1
ATOM 1972 O O . GLU A 1 254 ? -13.676 5.708 24.209 1.00 95.19 254 GLU A O 1
ATOM 1977 N N . ILE A 1 255 ? -11.959 4.545 23.356 1.00 95.31 255 ILE A N 1
ATOM 1978 C CA . ILE A 1 255 ? -12.307 3.260 23.951 1.00 95.31 255 ILE A CA 1
ATOM 1979 C C . ILE A 1 255 ? -11.371 3.008 25.134 1.00 95.31 255 ILE A C 1
ATOM 1981 O O . ILE A 1 255 ? -10.150 3.127 25.009 1.00 95.31 255 ILE A O 1
ATOM 1985 N N . ASP A 1 256 ? -11.925 2.622 26.285 1.00 92.88 256 ASP A N 1
ATOM 1986 C CA . ASP A 1 256 ? -11.101 2.148 27.398 1.00 92.88 256 ASP A CA 1
ATOM 1987 C C . ASP A 1 256 ? -10.437 0.819 27.010 1.00 92.88 256 ASP A C 1
ATOM 1989 O O . ASP A 1 256 ? -11.092 -0.151 26.631 1.00 92.88 256 ASP A O 1
ATOM 1993 N N . TRP A 1 257 ? -9.114 0.757 27.127 1.00 93.56 257 TRP A N 1
ATOM 1994 C CA . TRP A 1 257 ? -8.349 -0.456 26.856 1.00 93.56 257 TRP A CA 1
ATOM 1995 C C . TRP A 1 257 ? -8.874 -1.672 27.637 1.00 93.56 257 TRP A C 1
ATOM 1997 O O . TRP A 1 257 ? -8.885 -2.784 27.117 1.00 93.56 257 TRP A O 1
ATOM 2007 N N . ASN A 1 258 ? -9.348 -1.474 28.871 1.00 91.81 258 ASN A N 1
ATOM 2008 C CA . ASN A 1 258 ? -9.778 -2.570 29.743 1.00 91.81 258 ASN A CA 1
ATOM 2009 C C . ASN A 1 258 ? -11.086 -3.241 29.301 1.00 91.81 258 ASN A C 1
ATOM 2011 O O . ASN A 1 258 ? -11.389 -4.335 29.775 1.00 91.81 258 ASN A O 1
ATOM 2015 N N . ILE A 1 259 ? -11.866 -2.601 28.423 1.00 93.44 259 ILE A N 1
ATOM 2016 C CA . ILE A 1 259 ? -13.102 -3.181 27.877 1.00 93.44 259 ILE A CA 1
ATOM 2017 C C . ILE A 1 259 ? -12.882 -3.873 26.525 1.00 93.44 259 ILE A C 1
ATOM 2019 O O . ILE A 1 259 ? -13.827 -4.437 25.971 1.00 93.44 259 ILE A O 1
ATOM 2023 N N . LEU A 1 260 ? -11.660 -3.831 25.983 1.00 94.25 260 LEU A N 1
ATOM 2024 C CA . LEU A 1 260 ? -11.280 -4.591 24.797 1.00 94.25 260 LEU A CA 1
ATOM 2025 C C . LEU A 1 260 ? -10.821 -5.991 25.198 1.00 94.25 260 LEU A C 1
ATOM 2027 O O . LEU A 1 260 ? -9.832 -6.163 25.910 1.00 94.25 260 LEU A O 1
ATOM 2031 N N . ALA A 1 261 ? -11.511 -7.005 24.685 1.00 95.50 261 ALA A N 1
ATOM 2032 C CA . ALA A 1 261 ? -11.058 -8.382 24.793 1.00 95.50 261 ALA A CA 1
ATOM 2033 C C . ALA A 1 261 ? -10.090 -8.674 23.642 1.00 95.50 261 ALA A C 1
ATOM 2035 O O . ALA A 1 261 ? -10.519 -9.025 22.547 1.00 95.50 261 ALA A O 1
ATOM 2036 N N . VAL A 1 262 ? -8.790 -8.489 23.871 1.00 94.88 262 VAL A N 1
ATOM 2037 C CA . VAL A 1 262 ? -7.746 -8.841 22.895 1.00 94.88 262 VAL A CA 1
ATOM 2038 C C . VAL A 1 262 ? -7.552 -10.359 22.892 1.00 94.88 262 VAL A C 1
ATOM 2040 O O . VAL A 1 262 ? -7.343 -10.952 23.950 1.00 94.88 262 VAL A O 1
ATOM 2043 N N . ALA A 1 263 ? -7.617 -10.976 21.714 1.00 94.19 263 ALA A N 1
ATOM 2044 C CA . ALA A 1 263 ? -7.491 -12.415 21.518 1.00 94.19 263 ALA A CA 1
ATOM 2045 C C . ALA A 1 263 ? -6.196 -12.744 20.748 1.00 94.19 263 ALA A C 1
ATOM 2047 O O . ALA A 1 263 ? -5.103 -12.355 21.171 1.00 94.19 263 ALA A O 1
ATOM 2048 N N . GLU A 1 264 ? -6.284 -13.488 19.645 1.00 94.12 264 GLU A N 1
ATOM 2049 C CA . GLU A 1 264 ? -5.133 -13.911 18.857 1.00 94.12 264 GLU A CA 1
ATOM 2050 C C . GLU A 1 264 ? -4.470 -12.770 18.073 1.00 94.12 264 GLU A C 1
ATOM 2052 O O . GLU A 1 264 ? -5.106 -11.820 17.609 1.00 94.12 264 GLU A O 1
ATOM 2057 N N . LYS A 1 265 ? -3.153 -12.887 17.883 1.00 94.81 265 LYS A N 1
ATOM 2058 C CA . LYS A 1 265 ? -2.407 -12.009 16.982 1.00 94.81 265 LYS A CA 1
ATOM 2059 C C . LYS A 1 265 ? -2.665 -12.445 15.540 1.00 94.81 265 LYS A C 1
ATOM 2061 O O . LYS A 1 265 ? -2.417 -13.599 15.209 1.00 94.81 265 LYS A O 1
ATOM 2066 N N . ILE A 1 266 ? -3.124 -11.519 14.700 1.00 91.94 266 ILE A N 1
ATOM 2067 C CA . ILE A 1 266 ? -3.378 -11.757 13.272 1.00 91.94 266 ILE A CA 1
ATOM 2068 C C . ILE A 1 266 ? -2.062 -11.654 12.506 1.00 91.94 266 ILE A C 1
ATOM 2070 O O . ILE A 1 266 ? -1.660 -12.582 11.814 1.00 91.94 266 I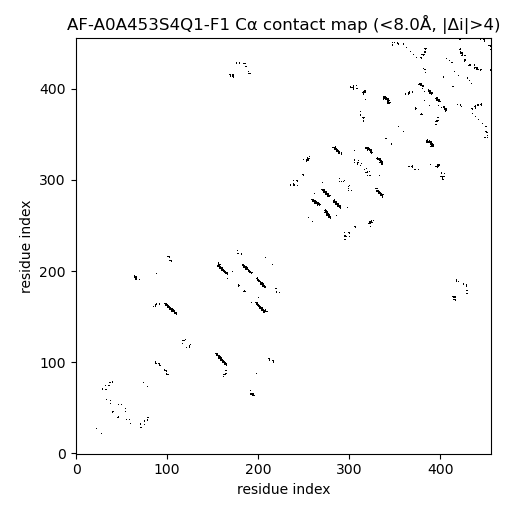LE A O 1
ATOM 2074 N N . THR A 1 267 ? -1.372 -10.519 12.640 1.00 86.44 267 THR A N 1
ATOM 2075 C CA . THR A 1 267 ? -0.116 -10.268 11.928 1.00 86.44 267 THR A CA 1
ATOM 2076 C C . THR A 1 267 ? 0.738 -9.215 12.637 1.00 86.44 267 THR A C 1
ATOM 2078 O O . THR A 1 267 ? 0.289 -8.505 13.541 1.00 86.44 267 THR A O 1
ATOM 2081 N N . SER A 1 268 ? 2.006 -9.146 12.246 1.00 80.12 268 SER A N 1
ATOM 2082 C CA . SER A 1 268 ? 3.008 -8.222 12.772 1.00 80.12 268 SER A CA 1
ATOM 2083 C C . SER A 1 268 ? 3.492 -7.325 11.634 1.00 80.12 268 SER A C 1
ATOM 2085 O O . SER A 1 268 ? 4.257 -7.777 10.791 1.00 80.12 268 SER A O 1
ATOM 2087 N N . GLY A 1 269 ? 3.071 -6.061 11.608 1.00 69.00 269 GLY A N 1
ATOM 2088 C CA . GLY A 1 269 ? 3.536 -5.077 10.627 1.00 69.00 269 GLY A CA 1
ATOM 2089 C C . GLY A 1 269 ? 4.864 -4.422 11.018 1.00 69.00 269 GLY A C 1
ATOM 2090 O O . GLY A 1 269 ? 5.434 -4.709 12.075 1.00 69.00 269 GLY A O 1
ATOM 2091 N N . SER A 1 270 ? 5.356 -3.512 10.175 1.00 65.69 270 SER A N 1
ATOM 2092 C CA . SER A 1 270 ? 6.549 -2.694 10.448 1.00 65.69 270 SER A CA 1
ATOM 2093 C C . SER A 1 270 ? 6.303 -1.686 11.579 1.00 65.69 270 SER A C 1
ATOM 2095 O O . SER A 1 270 ? 7.124 -1.547 12.486 1.00 65.69 270 SER A O 1
ATOM 2097 N N . SER A 1 271 ? 5.141 -1.027 11.552 1.00 69.62 271 SER A N 1
ATOM 2098 C CA . SER A 1 271 ? 4.751 0.049 12.469 1.00 69.62 271 SER A CA 1
ATOM 2099 C C . SER A 1 271 ? 3.741 -0.377 13.536 1.00 69.62 271 SER A C 1
ATOM 2101 O O . SER A 1 271 ? 3.686 0.234 14.602 1.00 69.62 271 SER A O 1
ATOM 2103 N N . ALA A 1 272 ? 2.952 -1.423 13.294 1.00 83.38 272 ALA A N 1
ATOM 2104 C CA . ALA A 1 272 ? 1.882 -1.845 14.191 1.00 83.38 272 ALA A CA 1
ATOM 2105 C C . ALA A 1 272 ? 1.686 -3.363 14.194 1.00 83.38 272 ALA A C 1
ATOM 2107 O O . ALA A 1 272 ? 1.951 -4.046 13.209 1.00 83.38 272 ALA A O 1
ATOM 2108 N N . ASP A 1 273 ? 1.181 -3.877 15.307 1.00 88.88 273 ASP A N 1
ATOM 2109 C CA . ASP A 1 273 ? 0.742 -5.257 15.459 1.00 88.88 273 ASP A CA 1
ATOM 2110 C C . ASP A 1 273 ? -0.789 -5.328 15.377 1.00 88.88 273 ASP A C 1
ATOM 2112 O O . ASP A 1 273 ? -1.481 -4.508 15.978 1.00 88.88 273 ASP A O 1
ATOM 2116 N N . LEU A 1 274 ? -1.323 -6.302 14.640 1.00 92.75 274 LEU A N 1
ATOM 2117 C CA . LEU A 1 274 ? -2.763 -6.499 14.466 1.00 92.75 274 LEU A CA 1
ATOM 2118 C C . LEU A 1 274 ? -3.226 -7.703 15.285 1.00 92.75 274 LEU A C 1
ATOM 2120 O O . LEU A 1 274 ? -2.653 -8.790 15.184 1.00 92.75 274 LEU A O 1
ATOM 2124 N N . TYR A 1 275 ? -4.282 -7.511 16.065 1.00 96.12 275 TYR A N 1
ATOM 2125 C CA . TYR A 1 275 ? -4.911 -8.541 16.886 1.00 96.12 275 TYR A CA 1
ATOM 2126 C C . TYR A 1 275 ? -6.388 -8.650 16.549 1.00 96.12 275 TYR A C 1
ATOM 2128 O O . TYR A 1 275 ? -7.040 -7.644 16.275 1.00 96.12 275 TYR A O 1
ATOM 2136 N N . ARG A 1 276 ? -6.931 -9.860 16.616 1.00 97.06 276 ARG A N 1
ATOM 2137 C CA . ARG A 1 276 ? -8.374 -10.047 16.672 1.00 97.06 276 ARG A CA 1
ATOM 2138 C C . ARG A 1 276 ? -8.830 -9.824 18.107 1.00 97.06 276 ARG A C 1
ATOM 2140 O O . ARG A 1 276 ? -8.075 -10.045 19.056 1.00 97.06 276 ARG A O 1
ATOM 2147 N N . GLY A 1 277 ? -10.059 -9.379 18.285 1.00 96.88 277 GLY A N 1
ATOM 2148 C CA . GLY A 1 277 ? -10.637 -9.240 19.605 1.00 96.88 277 GLY A CA 1
ATOM 2149 C C . GLY A 1 277 ? -12.134 -9.032 19.566 1.00 96.88 277 GLY A C 1
ATOM 2150 O O . GLY A 1 277 ? -12.782 -9.180 18.534 1.00 96.88 277 GLY A O 1
ATOM 2151 N N . THR A 1 278 ? -12.691 -8.661 20.711 1.00 96.94 278 THR A N 1
ATOM 2152 C CA . THR A 1 278 ? -14.119 -8.376 20.845 1.00 96.94 278 THR A CA 1
ATOM 2153 C C . THR A 1 278 ? -14.332 -7.042 21.549 1.00 96.94 278 THR A C 1
ATOM 2155 O O . THR A 1 278 ? -13.687 -6.749 22.559 1.00 96.94 278 THR A O 1
ATOM 2158 N N . HIS A 1 279 ? -15.265 -6.238 21.039 1.00 95.56 279 HIS A N 1
ATOM 2159 C CA . HIS A 1 279 ? -15.688 -4.980 21.652 1.00 95.56 279 HIS A CA 1
ATOM 2160 C C . HIS A 1 279 ? -17.211 -4.870 21.596 1.00 95.56 279 HIS A C 1
ATOM 2162 O O . HIS A 1 279 ? -17.796 -4.931 20.519 1.00 95.56 279 HIS A O 1
ATOM 2168 N N . SER A 1 280 ? -17.871 -4.743 22.752 1.00 92.75 280 SER A N 1
ATOM 2169 C CA . SER A 1 280 ? -19.342 -4.674 22.839 1.00 92.75 280 SER A CA 1
ATOM 2170 C C . SER A 1 280 ? -20.067 -5.818 22.108 1.00 92.75 280 SER A C 1
ATOM 2172 O O . SER A 1 280 ? -21.128 -5.626 21.522 1.00 92.75 280 SER A O 1
ATOM 2174 N N . GLY A 1 281 ? -19.479 -7.020 22.131 1.00 92.69 281 GLY A N 1
ATOM 2175 C CA . GLY A 1 281 ? -20.011 -8.205 21.450 1.00 92.69 281 GLY A CA 1
ATOM 2176 C C . GLY A 1 281 ? -19.751 -8.269 19.940 1.00 92.69 281 GLY A C 1
ATOM 2177 O O . GLY A 1 281 ? -20.142 -9.251 19.318 1.00 92.69 281 GLY A O 1
ATOM 2178 N N . LEU A 1 282 ? -19.089 -7.268 19.353 1.00 94.88 282 LEU A N 1
ATOM 2179 C CA . LEU A 1 282 ? -18.669 -7.270 17.952 1.00 94.88 282 LEU A CA 1
ATOM 2180 C C . LEU A 1 282 ? -17.277 -7.885 17.809 1.00 94.88 282 LEU A C 1
ATOM 2182 O O . LEU A 1 282 ? -16.405 -7.627 18.641 1.00 94.88 282 LEU A O 1
ATOM 2186 N N . ASP A 1 283 ? -17.071 -8.651 16.740 1.00 96.12 283 ASP A N 1
ATOM 2187 C CA . ASP A 1 283 ? -15.752 -9.127 16.315 1.00 96.12 283 ASP A CA 1
ATOM 2188 C C . ASP A 1 283 ? -14.968 -7.963 15.690 1.00 96.12 283 ASP A C 1
ATOM 2190 O O . ASP A 1 283 ? -15.468 -7.269 14.796 1.00 96.12 283 ASP A O 1
ATOM 2194 N N . VAL A 1 284 ? -13.768 -7.697 16.207 1.00 97.38 284 VAL A N 1
ATOM 2195 C CA . VAL A 1 284 ? -12.995 -6.493 15.874 1.00 97.38 284 VAL A CA 1
ATOM 2196 C C . VAL A 1 284 ? -11.543 -6.805 15.551 1.00 97.38 284 VAL A C 1
ATOM 2198 O O . VAL A 1 284 ? -10.951 -7.759 16.055 1.00 97.38 284 VAL A O 1
ATOM 2201 N N . CYS A 1 285 ? -10.953 -5.940 14.734 1.00 96.94 285 CYS A N 1
ATOM 2202 C CA . CYS A 1 285 ? -9.517 -5.854 14.546 1.00 96.94 285 CYS A CA 1
ATOM 2203 C C . CYS A 1 285 ? -8.963 -4.724 15.424 1.00 96.94 285 CYS A C 1
ATOM 2205 O O . CYS A 1 285 ? -9.483 -3.607 15.425 1.00 96.94 285 CYS A O 1
ATOM 2207 N N . ILE A 1 286 ? -7.911 -5.020 16.183 1.00 96.62 286 ILE A N 1
ATOM 2208 C CA . ILE A 1 286 ? -7.237 -4.110 17.108 1.00 96.62 286 ILE A CA 1
ATOM 2209 C C . ILE A 1 286 ? -5.813 -3.907 16.590 1.00 96.62 286 ILE A C 1
ATOM 2211 O O . ILE A 1 286 ? -4.943 -4.765 16.755 1.00 96.62 286 ILE A O 1
ATOM 2215 N N . LYS A 1 287 ? -5.573 -2.760 15.950 1.00 93.94 287 LYS A N 1
ATOM 2216 C CA . LYS A 1 287 ? -4.247 -2.340 15.477 1.00 93.94 287 LYS A CA 1
ATOM 2217 C C . LYS A 1 287 ? -3.538 -1.611 16.608 1.00 93.94 287 LYS A C 1
ATOM 2219 O O . LYS A 1 287 ? -4.026 -0.574 17.034 1.00 93.94 287 LYS A O 1
ATOM 2224 N N . ILE A 1 288 ? -2.410 -2.126 17.089 1.00 92.56 288 ILE A N 1
ATOM 2225 C CA . ILE A 1 288 ? -1.624 -1.563 18.197 1.00 92.56 288 ILE A CA 1
ATOM 2226 C C . ILE A 1 288 ? -0.305 -1.018 17.650 1.00 92.56 288 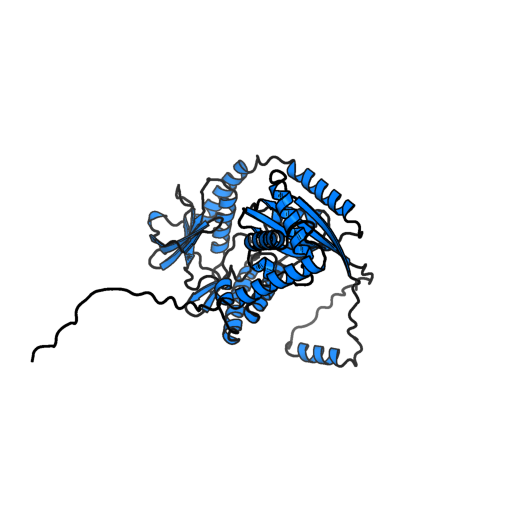ILE A C 1
ATOM 2228 O O . ILE A 1 288 ? 0.458 -1.756 17.030 1.00 92.56 288 ILE A O 1
ATOM 2232 N N . LEU A 1 289 ? 0.001 0.252 17.911 1.00 88.31 289 LEU A N 1
ATOM 2233 C CA . LEU A 1 289 ? 1.263 0.871 17.500 1.00 88.31 289 LEU A CA 1
ATOM 2234 C C . LEU A 1 289 ? 2.465 0.197 18.191 1.00 88.31 289 LEU A C 1
ATOM 2236 O O . LEU A 1 289 ? 2.506 0.083 19.421 1.00 88.31 289 LEU A O 1
ATOM 2240 N N . ARG A 1 290 ? 3.466 -0.234 17.411 1.00 77.00 290 ARG A N 1
ATOM 2241 C CA . ARG A 1 290 ? 4.671 -0.889 17.933 1.00 77.00 290 ARG A CA 1
ATOM 2242 C C . ARG A 1 290 ? 5.615 0.159 18.513 1.00 77.00 290 ARG A C 1
ATOM 2244 O O . ARG A 1 290 ? 6.042 1.074 17.822 1.00 77.00 290 ARG A O 1
ATOM 2251 N N . SER A 1 291 ? 6.002 -0.038 19.772 1.00 64.19 291 SER A N 1
ATOM 2252 C CA . SER A 1 291 ? 6.925 0.837 20.500 1.00 64.19 291 SER A CA 1
ATOM 2253 C C . SER A 1 291 ? 6.423 2.280 20.595 1.00 64.19 291 SER A C 1
ATOM 2255 O O . SER A 1 291 ? 6.875 3.172 19.881 1.00 64.19 291 SER A O 1
ATOM 2257 N N . ALA A 1 292 ? 5.506 2.514 21.536 1.00 52.84 292 ALA A N 1
ATOM 2258 C CA . ALA A 1 292 ? 5.122 3.849 21.979 1.00 52.84 292 ALA A CA 1
ATOM 2259 C C . ALA A 1 292 ? 6.308 4.539 22.684 1.00 52.84 292 ALA A C 1
ATOM 2261 O O . ALA A 1 292 ? 6.313 4.735 23.900 1.00 52.84 292 ALA A O 1
ATOM 2262 N N . HIS A 1 293 ? 7.336 4.920 21.924 1.00 57.03 293 HIS A N 1
ATOM 2263 C CA . HIS A 1 293 ? 8.105 6.100 22.277 1.00 57.03 293 HIS A CA 1
ATOM 2264 C C . HIS A 1 293 ? 7.109 7.247 22.131 1.00 57.03 293 HIS A C 1
ATOM 2266 O O . HIS A 1 293 ? 6.873 7.732 21.023 1.00 57.03 293 HIS A O 1
ATOM 2272 N N . HIS A 1 294 ? 6.427 7.561 23.236 1.00 59.53 294 HIS A N 1
ATOM 2273 C CA . HIS A 1 294 ? 5.486 8.673 23.318 1.00 59.53 294 HIS A CA 1
ATOM 2274 C C . HIS A 1 294 ? 6.136 9.897 22.676 1.00 59.53 294 HIS A C 1
ATOM 2276 O O . HIS A 1 294 ? 7.306 10.179 22.948 1.00 59.53 294 HIS A O 1
ATOM 2282 N N . ASN A 1 295 ? 5.386 10.602 21.834 1.00 66.25 295 ASN A N 1
ATOM 2283 C CA . ASN A 1 295 ? 5.861 11.760 21.071 1.00 66.25 295 ASN A CA 1
ATOM 2284 C C . ASN A 1 295 ? 6.745 11.441 19.855 1.00 66.25 295 ASN A C 1
ATOM 2286 O O . ASN A 1 295 ? 7.630 12.225 19.505 1.00 66.25 295 ASN A O 1
ATOM 2290 N N . SER A 1 296 ? 6.501 10.311 19.188 1.00 73.75 296 SER A N 1
ATOM 2291 C CA . SER A 1 296 ? 7.185 9.964 17.937 1.00 73.75 296 SER A CA 1
ATOM 2292 C C . SER A 1 296 ? 6.405 10.415 16.688 1.00 73.75 296 SER A C 1
ATOM 2294 O O . SER A 1 296 ? 5.175 10.483 16.714 1.00 73.75 296 SER A O 1
ATOM 2296 N N . PRO A 1 297 ? 7.083 10.661 15.550 1.00 74.00 297 PRO A N 1
ATOM 2297 C CA . PRO A 1 297 ? 6.414 10.908 14.270 1.00 74.00 297 PRO A CA 1
ATOM 2298 C C . PRO A 1 297 ? 5.452 9.783 13.851 1.00 74.00 297 PRO A C 1
ATOM 2300 O O . PRO A 1 297 ? 4.405 10.057 13.272 1.00 74.00 297 PRO A O 1
ATOM 2303 N N . SER A 1 298 ? 5.768 8.530 14.192 1.00 75.62 298 SER A N 1
ATOM 2304 C CA . SER A 1 298 ? 4.910 7.372 13.915 1.00 75.62 298 SER A CA 1
ATOM 2305 C C . SER A 1 298 ? 3.581 7.439 14.670 1.00 75.62 298 SER A C 1
ATOM 2307 O O . SER A 1 298 ? 2.554 7.004 14.160 1.00 75.62 298 SER A O 1
ATOM 2309 N N . GLU A 1 299 ? 3.575 8.014 15.875 1.00 83.44 299 GLU A N 1
ATOM 2310 C CA . GLU A 1 299 ? 2.345 8.236 16.636 1.00 83.44 299 GLU A CA 1
ATOM 2311 C C . GLU A 1 299 ? 1.466 9.319 15.995 1.00 83.44 299 GLU A C 1
ATOM 2313 O O . GLU A 1 299 ? 0.248 9.163 15.937 1.00 83.44 299 GLU A O 1
ATOM 2318 N N . VAL A 1 300 ? 2.069 10.382 15.447 1.00 82.06 300 VAL A N 1
ATOM 2319 C CA . VAL A 1 300 ? 1.337 11.404 14.676 1.00 82.06 300 VAL A CA 1
ATOM 2320 C C . VAL A 1 300 ? 0.629 10.766 13.478 1.00 82.06 300 VAL A C 1
ATOM 2322 O O . VAL A 1 300 ? -0.562 11.000 13.282 1.00 82.06 300 VAL A O 1
ATOM 2325 N N . GLU A 1 301 ? 1.338 9.950 12.695 1.00 79.25 301 GLU A N 1
ATOM 2326 C CA . GLU A 1 301 ? 0.781 9.240 11.531 1.00 79.25 301 GLU A CA 1
ATOM 2327 C C . GLU A 1 301 ? -0.347 8.283 11.943 1.00 79.25 301 GLU A C 1
ATOM 2329 O O . GLU A 1 301 ? -1.415 8.262 11.328 1.00 79.25 301 GLU A O 1
ATOM 2334 N N . PHE A 1 302 ? -0.157 7.560 13.047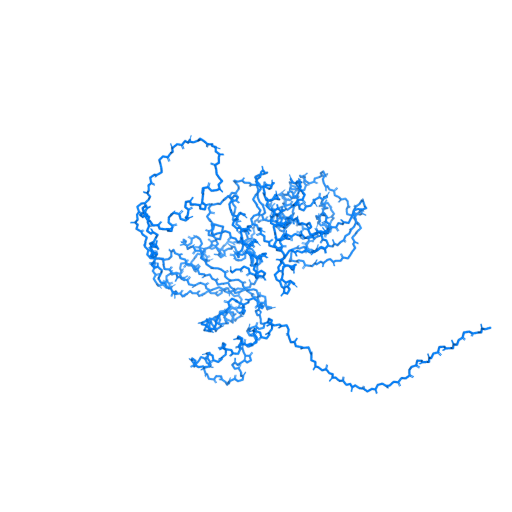 1.00 84.69 302 PHE A N 1
ATOM 2335 C CA . PHE A 1 302 ? -1.153 6.643 13.590 1.00 84.69 302 PHE A CA 1
ATOM 2336 C C . PHE A 1 302 ? -2.445 7.357 14.020 1.00 84.69 302 PHE A C 1
ATOM 2338 O O . PHE A 1 302 ? -3.547 6.938 13.669 1.00 84.69 302 PHE A O 1
ATOM 2345 N N . LEU A 1 303 ? -2.340 8.480 14.733 1.00 88.19 303 LEU A N 1
ATOM 2346 C CA . LEU A 1 303 ? -3.512 9.262 15.143 1.00 88.19 303 LEU A CA 1
ATOM 2347 C C . LEU A 1 303 ? -4.200 9.945 13.951 1.00 88.19 303 LEU A C 1
ATOM 2349 O O . LEU A 1 303 ? -5.428 10.042 13.919 1.00 88.19 303 LEU A O 1
ATOM 2353 N N . GLN A 1 304 ? -3.438 10.376 12.942 1.00 85.62 304 GLN A N 1
ATOM 2354 C CA . GLN A 1 304 ? -4.004 10.882 11.688 1.00 85.62 304 GLN A CA 1
ATOM 2355 C C . GLN A 1 304 ? -4.831 9.812 10.969 1.00 85.62 304 GLN A C 1
ATOM 2357 O O . GLN A 1 304 ? -5.937 10.114 10.519 1.00 85.62 304 GLN A O 1
ATOM 2362 N N . GLN A 1 305 ? -4.347 8.567 10.915 1.00 86.94 305 GLN A N 1
ATOM 2363 C CA . GLN A 1 305 ? -5.099 7.443 10.354 1.00 86.94 305 GLN A CA 1
ATOM 2364 C C . GLN A 1 305 ? -6.448 7.258 11.066 1.00 86.94 305 GLN A C 1
ATOM 2366 O O . GLN A 1 305 ? -7.478 7.122 10.403 1.00 86.94 305 GLN A O 1
ATOM 2371 N N . ALA A 1 306 ? -6.464 7.305 12.403 1.00 91.12 306 ALA A N 1
ATOM 2372 C CA . ALA A 1 306 ? -7.695 7.200 13.189 1.00 91.12 306 ALA A CA 1
ATOM 2373 C C . ALA A 1 306 ? -8.693 8.327 12.863 1.00 91.12 306 ALA A C 1
ATOM 2375 O O . ALA A 1 306 ? -9.887 8.079 12.697 1.00 91.12 306 ALA A O 1
ATOM 2376 N N . LEU A 1 307 ? -8.211 9.565 12.713 1.00 89.12 307 LEU A N 1
ATOM 2377 C CA . LEU A 1 307 ? -9.057 10.704 12.346 1.00 89.12 307 LEU A CA 1
ATOM 2378 C C . LEU A 1 307 ? -9.630 10.595 10.931 1.00 89.12 307 LEU A C 1
ATOM 2380 O O . LEU A 1 307 ? -10.768 11.008 10.712 1.00 89.12 307 LEU A O 1
ATOM 2384 N N . MET A 1 308 ? -8.875 10.047 9.978 1.00 87.31 308 MET A N 1
ATOM 2385 C CA . MET A 1 308 ? -9.386 9.820 8.623 1.00 87.31 308 MET A CA 1
ATOM 2386 C C . MET A 1 308 ? -10.484 8.764 8.610 1.00 87.31 308 MET A C 1
ATOM 2388 O O . MET A 1 308 ? -11.560 9.005 8.071 1.00 87.31 308 MET A O 1
ATOM 2392 N N . LEU A 1 309 ? -10.246 7.640 9.283 1.00 90.38 309 LEU A N 1
ATOM 2393 C CA . LEU A 1 309 ? -11.227 6.573 9.452 1.00 90.38 309 LEU A CA 1
ATOM 2394 C C . LEU A 1 309 ? -12.513 7.061 10.140 1.00 90.38 309 LEU A C 1
ATOM 2396 O O . LEU A 1 309 ? -13.612 6.676 9.756 1.00 90.38 309 LEU A O 1
ATOM 2400 N N . ARG A 1 310 ? -12.393 7.968 11.115 1.00 91.19 310 ARG A N 1
ATOM 2401 C CA . ARG A 1 310 ? -13.537 8.597 11.793 1.00 91.19 310 ARG A CA 1
ATOM 2402 C C . ARG A 1 310 ? -14.396 9.463 10.860 1.00 91.19 310 ARG A C 1
ATOM 2404 O O . ARG A 1 310 ? -15.582 9.638 11.127 1.00 91.19 310 ARG A O 1
ATOM 2411 N N . ARG A 1 311 ? -13.821 10.058 9.809 1.00 89.31 311 ARG A N 1
ATOM 2412 C CA . ARG A 1 311 ? -14.509 11.052 8.963 1.00 89.31 311 ARG A CA 1
ATOM 2413 C C . ARG A 1 311 ? -15.537 10.464 8.009 1.00 89.31 311 ARG A C 1
ATOM 2415 O O . ARG A 1 311 ? -16.417 11.204 7.577 1.00 89.31 311 ARG A O 1
ATOM 2422 N N . VAL A 1 312 ? -15.414 9.189 7.656 1.00 89.94 312 VAL A N 1
ATOM 2423 C CA . VAL A 1 312 ? -16.199 8.595 6.574 1.00 89.94 312 VAL A CA 1
ATOM 2424 C C . VAL A 1 312 ? -16.833 7.297 7.039 1.00 89.94 312 VAL A C 1
ATOM 2426 O O . VAL A 1 312 ? -16.190 6.459 7.662 1.00 89.94 312 VAL A O 1
ATOM 2429 N N . LYS A 1 313 ? -18.114 7.118 6.712 1.00 93.19 313 LYS A N 1
ATOM 2430 C CA . LYS A 1 313 ? -18.851 5.881 6.960 1.00 93.19 313 LYS A CA 1
ATOM 2431 C C . LYS A 1 313 ? -19.520 5.435 5.670 1.00 93.19 313 LYS A C 1
ATOM 2433 O O . LYS A 1 313 ? -20.402 6.124 5.165 1.00 93.19 313 LYS A O 1
ATOM 2438 N N . HIS A 1 314 ? -19.112 4.280 5.159 1.00 96.00 314 HIS A N 1
ATOM 2439 C CA . HIS A 1 314 ? -19.609 3.732 3.903 1.00 96.00 314 HIS A CA 1
ATOM 2440 C C . HIS A 1 314 ? -19.531 2.200 3.916 1.00 96.00 314 HIS A C 1
ATOM 2442 O O . HIS A 1 314 ? -18.679 1.636 4.596 1.00 96.00 314 HIS A O 1
ATOM 2448 N N . GLU A 1 315 ? -20.388 1.518 3.151 1.00 95.56 315 GLU A N 1
ATOM 2449 C CA . GLU A 1 315 ? -20.408 0.046 3.091 1.00 95.56 315 GLU A CA 1
ATOM 2450 C C . GLU A 1 315 ? -19.099 -0.561 2.550 1.00 95.56 315 GLU A C 1
ATOM 2452 O O . GLU A 1 315 ? -18.731 -1.665 2.940 1.00 95.56 315 GLU A O 1
ATOM 2457 N N . ASN A 1 316 ? -18.372 0.179 1.706 1.00 97.12 316 ASN A N 1
ATOM 2458 C CA . ASN A 1 316 ? -17.101 -0.231 1.093 1.00 97.12 316 ASN A CA 1
ATOM 2459 C C . ASN A 1 316 ? -15.865 0.496 1.652 1.00 97.12 316 ASN A C 1
ATOM 2461 O O . ASN A 1 316 ? -14.819 0.524 1.008 1.00 97.12 316 ASN A O 1
ATOM 2465 N N . ILE A 1 317 ? -15.972 1.090 2.841 1.00 96.19 317 ILE A N 1
ATOM 2466 C CA . ILE A 1 317 ? -14.841 1.658 3.589 1.00 96.19 317 ILE A CA 1
ATOM 2467 C C . ILE A 1 317 ? -14.780 0.958 4.943 1.00 96.19 317 ILE A C 1
ATOM 2469 O O . ILE A 1 317 ? -15.820 0.683 5.541 1.00 96.19 317 ILE A O 1
ATOM 2473 N N . LEU A 1 318 ? -13.571 0.648 5.411 1.00 96.25 318 LEU A N 1
ATOM 2474 C CA . LEU A 1 318 ? -13.367 -0.059 6.668 1.00 96.25 318 LEU A CA 1
ATOM 2475 C C . LEU A 1 318 ? -14.010 0.696 7.841 1.00 96.25 318 LEU A C 1
ATOM 2477 O O . LEU A 1 318 ? -13.711 1.861 8.098 1.00 96.25 318 LEU A O 1
ATOM 2481 N N . THR A 1 319 ? -14.889 0.014 8.569 1.00 95.50 319 THR A N 1
ATOM 2482 C CA . THR A 1 319 ? -15.664 0.600 9.662 1.00 95.50 319 THR A CA 1
ATOM 2483 C C . THR A 1 319 ? -14.775 0.828 10.872 1.00 95.50 319 THR A C 1
ATOM 2485 O O . THR A 1 319 ? -14.188 -0.106 11.420 1.00 95.50 319 THR A O 1
ATOM 2488 N N . PHE A 1 320 ? -14.728 2.078 11.320 1.00 95.75 320 PHE A N 1
ATOM 2489 C CA . PHE A 1 320 ? -14.062 2.501 12.542 1.00 95.75 320 PHE A CA 1
ATOM 2490 C C . PHE A 1 320 ? -15.008 2.434 13.738 1.00 95.75 320 PHE A C 1
ATOM 2492 O O . PHE A 1 320 ? -16.112 2.980 13.691 1.00 95.75 320 PHE A O 1
ATOM 2499 N N . TYR A 1 321 ? -14.560 1.797 14.819 1.00 96.00 321 TYR A N 1
ATOM 2500 C CA . TYR A 1 321 ? -15.304 1.736 16.077 1.00 96.00 321 TYR A CA 1
ATOM 2501 C C . TYR A 1 321 ? -14.761 2.698 17.130 1.00 96.00 321 TYR A C 1
ATOM 2503 O O . TYR A 1 321 ? -15.533 3.223 17.927 1.00 96.00 321 TYR A O 1
ATOM 2511 N N . GLY A 1 322 ? -13.456 2.962 17.123 1.00 95.62 322 GLY A N 1
ATOM 2512 C CA . GLY A 1 322 ? -12.841 3.902 18.051 1.00 95.62 322 GLY A CA 1
ATOM 2513 C C . GLY A 1 322 ? -11.333 3.736 18.144 1.00 95.62 322 GLY A C 1
ATOM 2514 O O . GLY A 1 322 ? -10.723 2.950 17.418 1.00 95.62 322 GLY A O 1
ATOM 2515 N N . ALA A 1 323 ? -10.725 4.488 19.051 1.00 95.50 323 ALA A N 1
ATOM 2516 C CA . ALA A 1 323 ? -9.295 4.435 19.314 1.00 95.50 323 ALA A CA 1
ATOM 2517 C C . ALA A 1 323 ? -9.019 4.380 20.820 1.00 95.50 323 ALA A C 1
ATOM 2519 O O . ALA A 1 323 ? -9.767 4.932 21.618 1.00 95.50 323 ALA A O 1
ATOM 2520 N N . CYS A 1 324 ? -7.930 3.730 21.214 1.00 93.88 324 CYS A N 1
ATOM 2521 C CA . CYS A 1 324 ? -7.395 3.780 22.570 1.00 93.88 324 CYS A CA 1
ATOM 2522 C C . CYS A 1 324 ? -6.138 4.640 22.543 1.00 93.88 324 CYS A C 1
ATOM 2524 O O . CYS A 1 324 ? -5.093 4.170 22.102 1.00 93.88 324 CYS A O 1
ATOM 2526 N N . THR A 1 325 ? -6.217 5.884 23.001 1.00 90.31 325 THR A N 1
ATOM 2527 C CA . THR A 1 325 ? -5.102 6.843 22.935 1.00 90.31 325 THR A CA 1
ATOM 2528 C C . THR A 1 325 ? -4.600 7.274 24.313 1.00 90.31 325 THR A C 1
ATOM 2530 O O . THR A 1 325 ? -3.489 7.789 24.444 1.00 90.31 325 THR A O 1
ATOM 2533 N N . LYS A 1 326 ? -5.388 7.037 25.370 1.00 85.81 326 LYS A N 1
ATOM 2534 C CA . LYS A 1 326 ? -5.070 7.451 26.747 1.00 85.81 326 LYS A CA 1
ATOM 2535 C C . LYS A 1 326 ? -4.278 6.412 27.544 1.00 85.81 326 LYS A C 1
ATOM 2537 O O . LYS A 1 326 ? -3.753 6.732 28.614 1.00 85.81 326 LYS A O 1
ATOM 2542 N N . HIS A 1 327 ? -4.188 5.168 27.072 1.00 85.25 327 HIS A N 1
ATOM 2543 C CA . HIS A 1 327 ? -3.517 4.109 27.822 1.00 85.25 327 HIS A CA 1
ATOM 2544 C C . HIS A 1 327 ? -1.989 4.306 27.831 1.00 85.25 327 HIS A C 1
ATOM 2546 O O . HIS A 1 327 ? -1.359 4.553 26.808 1.00 85.25 327 HIS A O 1
ATOM 2552 N N . ARG A 1 328 ? -1.350 4.154 29.003 1.00 78.88 328 ARG A N 1
ATOM 2553 C CA . ARG A 1 328 ? 0.089 4.455 29.181 1.00 78.88 328 ARG A CA 1
ATOM 2554 C C . ARG A 1 328 ? 1.026 3.613 28.314 1.00 78.88 328 ARG A C 1
ATOM 2556 O O . ARG A 1 328 ? 2.133 4.055 28.019 1.00 78.88 328 ARG A O 1
ATOM 2563 N N . LYS A 1 329 ? 0.623 2.385 27.982 1.00 80.75 329 LYS A N 1
ATOM 2564 C CA . LYS A 1 329 ? 1.459 1.419 27.245 1.00 80.75 329 LYS A CA 1
ATOM 2565 C C . LYS A 1 329 ? 0.987 1.141 25.823 1.00 80.75 329 LYS A C 1
ATOM 2567 O O . LYS A 1 329 ? 1.767 0.614 25.042 1.00 80.75 329 LYS A O 1
ATOM 2572 N N . TYR A 1 330 ? -0.273 1.429 25.514 1.00 86.12 330 TYR A N 1
ATOM 2573 C CA . TYR A 1 330 ? -0.907 0.967 24.283 1.00 86.12 330 TYR A CA 1
ATOM 2574 C C . TYR A 1 330 ? -1.603 2.144 23.617 1.00 86.12 330 TYR A C 1
ATOM 2576 O O . TYR A 1 330 ? -2.380 2.839 24.264 1.00 86.12 330 TYR A O 1
ATOM 2584 N N . CYS A 1 331 ? -1.307 2.346 22.338 1.00 90.38 331 CYS A N 1
ATOM 2585 C CA . CYS A 1 331 ? -2.060 3.222 21.456 1.00 90.38 331 CYS A CA 1
ATOM 2586 C C . CYS A 1 331 ? -2.649 2.334 20.360 1.00 90.38 331 CYS A C 1
ATOM 2588 O O . CYS A 1 331 ? -1.893 1.594 19.722 1.00 90.38 331 CYS A O 1
ATOM 2590 N N . ALA A 1 332 ? -3.972 2.335 20.199 1.00 94.12 332 ALA A N 1
ATOM 2591 C CA . ALA A 1 332 ? -4.649 1.401 19.308 1.00 94.12 332 ALA A CA 1
ATOM 2592 C C . ALA A 1 332 ? -5.805 2.019 18.517 1.00 94.12 332 ALA A C 1
ATOM 2594 O O . ALA A 1 332 ? -6.445 2.964 18.968 1.00 94.12 332 ALA A O 1
ATOM 2595 N N . ILE A 1 333 ? -6.082 1.441 17.351 1.00 95.06 333 ILE A N 1
ATOM 2596 C CA . ILE A 1 333 ? -7.237 1.726 16.494 1.00 95.06 333 ILE A CA 1
ATOM 2597 C C . ILE A 1 333 ? -8.079 0.454 16.437 1.00 95.06 333 ILE A C 1
ATOM 2599 O O . ILE A 1 333 ? -7.538 -0.633 16.225 1.00 95.06 333 ILE A O 1
ATOM 2603 N N . VAL A 1 334 ? -9.389 0.593 16.626 1.00 97.00 334 VAL A N 1
ATOM 2604 C CA . VAL A 1 334 ? -10.348 -0.513 16.626 1.00 97.00 334 VAL A CA 1
ATOM 2605 C C . VAL A 1 334 ? -11.255 -0.390 15.404 1.00 97.00 334 VAL A C 1
ATOM 2607 O O . VAL A 1 334 ? -11.952 0.615 15.235 1.00 97.00 334 VAL A O 1
ATOM 2610 N N . THR A 1 335 ? -11.253 -1.415 14.556 1.00 96.69 335 THR A N 1
ATOM 2611 C CA . THR A 1 335 ? -12.080 -1.503 13.343 1.00 96.69 335 THR A CA 1
ATOM 2612 C C . THR A 1 335 ? -12.855 -2.810 13.305 1.00 96.69 335 THR A C 1
ATOM 2614 O O . THR A 1 335 ? -12.633 -3.703 14.123 1.00 96.69 335 THR A O 1
ATOM 2617 N N . GLU A 1 336 ? -13.749 -2.961 12.333 1.00 95.88 336 GLU A N 1
ATOM 2618 C CA . GLU A 1 336 ? -14.292 -4.283 12.015 1.00 95.88 336 GLU A CA 1
ATOM 2619 C C . GLU A 1 336 ? -13.184 -5.272 11.632 1.00 95.88 336 GLU A C 1
ATOM 2621 O O . GLU A 1 336 ? -12.147 -4.892 11.073 1.00 95.88 336 GLU A O 1
ATOM 2626 N N . TYR A 1 337 ? -13.401 -6.539 11.980 1.00 95.94 337 TYR A N 1
ATOM 2627 C CA . TYR A 1 337 ? -12.551 -7.636 11.546 1.00 95.94 337 TYR A CA 1
ATOM 2628 C C . TYR A 1 337 ? -12.994 -8.135 10.167 1.00 95.94 337 TYR A C 1
ATOM 2630 O O . TYR A 1 337 ? -14.177 -8.369 9.934 1.00 95.94 337 TYR A O 1
ATOM 2638 N N . MET A 1 338 ? -12.028 -8.302 9.263 1.00 95.69 338 MET A N 1
ATOM 2639 C CA . MET A 1 338 ? -12.242 -8.742 7.884 1.00 95.69 338 MET A CA 1
ATOM 2640 C C . MET A 1 338 ? -11.614 -10.139 7.712 1.00 95.69 338 MET A C 1
ATOM 2642 O O . MET A 1 338 ? -10.400 -10.234 7.516 1.00 95.69 338 MET A O 1
ATOM 2646 N N . PRO A 1 339 ? -12.395 -11.231 7.847 1.00 93.12 339 PRO A N 1
ATOM 2647 C CA . PRO A 1 339 ? -11.860 -12.596 7.937 1.00 93.12 339 PRO A CA 1
ATOM 2648 C C . PRO A 1 339 ? -11.199 -13.111 6.652 1.00 93.12 339 PRO A C 1
ATOM 2650 O O . PRO A 1 339 ? -10.417 -14.057 6.710 1.00 93.12 339 PRO A O 1
ATOM 2653 N N . GLY A 1 340 ? -11.497 -12.512 5.498 1.00 91.50 340 GLY A N 1
ATOM 2654 C CA . GLY A 1 340 ? -10.942 -12.899 4.201 1.00 91.50 340 GLY A CA 1
ATOM 2655 C C . GLY A 1 340 ? -9.526 -12.383 3.934 1.00 91.50 340 GLY A C 1
ATOM 2656 O O . GLY A 1 340 ? -8.973 -12.710 2.887 1.00 91.50 340 GLY A O 1
ATOM 2657 N N . GLY A 1 341 ? -8.941 -11.602 4.849 1.00 92.19 341 GLY A N 1
ATOM 2658 C CA . GLY A 1 341 ? -7.624 -10.990 4.655 1.00 92.19 341 GLY A CA 1
ATOM 2659 C C . GLY A 1 341 ? -7.653 -9.870 3.615 1.00 92.19 341 GLY A C 1
ATOM 2660 O O . GLY A 1 341 ? -8.694 -9.250 3.392 1.00 92.19 341 GLY A O 1
ATOM 2661 N N . ASP A 1 342 ? -6.509 -9.582 3.001 1.00 92.38 342 ASP A N 1
ATOM 2662 C CA . ASP A 1 342 ? -6.407 -8.603 1.920 1.00 92.38 342 ASP A CA 1
ATOM 2663 C C . ASP A 1 342 ? -6.656 -9.215 0.529 1.00 92.38 342 ASP A C 1
ATOM 2665 O O . ASP A 1 342 ? -6.533 -10.421 0.288 1.00 92.38 342 ASP A O 1
ATOM 2669 N N . LEU A 1 343 ? -7.045 -8.352 -0.408 1.00 93.75 343 LEU A N 1
ATOM 2670 C CA . LEU A 1 343 ? -7.372 -8.725 -1.776 1.00 93.75 343 LEU A CA 1
ATOM 2671 C C . LEU A 1 343 ? -6.129 -9.173 -2.557 1.00 93.75 343 LEU A C 1
ATOM 2673 O O . LEU A 1 343 ? -6.264 -9.981 -3.473 1.00 93.75 343 LEU A O 1
ATOM 2677 N N . TYR A 1 344 ? -4.932 -8.704 -2.192 1.00 90.81 344 TYR A N 1
ATOM 2678 C CA . TYR A 1 344 ? -3.688 -9.105 -2.851 1.00 90.81 344 TYR A CA 1
ATOM 2679 C C . TYR A 1 344 ? -3.421 -10.598 -2.642 1.00 90.81 344 TYR A C 1
ATOM 2681 O O . TYR A 1 344 ? -3.235 -11.331 -3.617 1.00 90.81 344 TYR A O 1
ATOM 2689 N N . GLU A 1 345 ? -3.479 -11.078 -1.398 1.00 88.25 345 GLU A N 1
ATOM 2690 C CA . GLU A 1 345 ? -3.362 -12.504 -1.102 1.00 88.25 345 GLU A CA 1
ATOM 2691 C C . GLU A 1 345 ? -4.476 -13.318 -1.762 1.00 88.25 345 GLU A C 1
ATOM 2693 O O . GLU A 1 345 ? -4.221 -14.414 -2.263 1.00 88.25 345 GLU A O 1
ATOM 2698 N N . PHE A 1 346 ? -5.710 -12.804 -1.773 1.00 89.94 346 PHE A N 1
ATOM 2699 C CA . PHE A 1 346 ? -6.832 -13.495 -2.407 1.00 89.94 346 PHE A CA 1
ATOM 2700 C C . PHE A 1 346 ? -6.600 -13.715 -3.905 1.00 89.94 346 PHE A C 1
ATOM 2702 O O . PHE A 1 346 ? -6.799 -14.832 -4.383 1.00 89.94 346 PHE A O 1
ATOM 2709 N N . VAL A 1 347 ? -6.173 -12.671 -4.621 1.00 89.06 347 VAL A N 1
ATOM 2710 C CA . VAL A 1 347 ? -5.896 -12.693 -6.064 1.00 89.06 347 VAL A CA 1
ATOM 2711 C C . VAL A 1 347 ? -4.753 -13.656 -6.385 1.00 89.06 347 VAL A C 1
ATOM 2713 O O . VAL A 1 347 ? -4.903 -14.515 -7.249 1.00 89.06 347 VAL A O 1
ATOM 2716 N N . HIS A 1 348 ? -3.645 -13.586 -5.644 1.00 84.25 348 HIS A N 1
ATOM 2717 C CA . HIS A 1 348 ? -2.441 -14.376 -5.931 1.00 84.25 348 HIS A CA 1
ATOM 2718 C C . HIS A 1 348 ? -2.513 -15.838 -5.467 1.00 84.25 348 HIS A C 1
ATOM 2720 O O . HIS A 1 348 ? -1.670 -16.646 -5.855 1.00 84.25 348 HIS A O 1
ATOM 2726 N N . LYS A 1 349 ? -3.506 -16.203 -4.645 1.00 85.56 349 LYS A N 1
ATOM 2727 C CA . LYS A 1 349 ? -3.793 -17.605 -4.292 1.00 85.56 349 LYS A CA 1
ATOM 2728 C C . LYS A 1 349 ? -4.642 -18.326 -5.344 1.00 85.56 349 LYS A C 1
ATOM 2730 O O . LYS A 1 349 ? -4.792 -19.545 -5.249 1.00 85.56 349 LYS A O 1
ATOM 2735 N N . GLN A 1 350 ? -5.215 -17.615 -6.317 1.00 80.00 350 GLN A N 1
ATOM 2736 C CA . GLN A 1 350 ? -6.006 -18.248 -7.371 1.00 80.00 350 GLN A CA 1
ATOM 2737 C C . GLN A 1 350 ? -5.098 -18.934 -8.396 1.00 80.00 350 GLN A C 1
ATOM 2739 O O . GLN A 1 350 ? -4.127 -18.354 -8.872 1.00 80.00 350 GLN A O 1
ATOM 2744 N N . ASN A 1 351 ? -5.437 -20.173 -8.755 1.00 66.56 351 ASN A N 1
ATOM 2745 C CA . ASN A 1 351 ? -4.713 -20.939 -9.778 1.00 66.56 351 ASN A CA 1
ATOM 2746 C C . ASN A 1 351 ? -5.277 -20.742 -11.197 1.00 66.56 351 ASN A C 1
ATOM 2748 O O . ASN A 1 351 ? -4.617 -21.120 -12.161 1.00 66.56 351 ASN A O 1
ATOM 2752 N N . ASP A 1 352 ? -6.478 -20.171 -11.312 1.00 72.88 352 ASP A N 1
ATOM 2753 C CA . ASP A 1 352 ? -7.231 -19.969 -12.552 1.00 72.88 352 ASP A CA 1
ATOM 2754 C C . ASP A 1 352 ? -7.869 -18.573 -12.563 1.00 72.88 352 ASP A C 1
ATOM 2756 O O . ASP A 1 352 ? -7.917 -17.893 -11.539 1.00 72.88 352 ASP A O 1
ATOM 2760 N N . VAL A 1 353 ? -8.379 -18.158 -13.726 1.00 77.94 353 VAL A N 1
ATOM 2761 C CA . VAL A 1 353 ? -9.092 -16.885 -13.918 1.00 77.94 353 VAL A CA 1
ATOM 2762 C C . VAL A 1 353 ? -10.248 -16.710 -12.931 1.00 77.94 353 VAL A C 1
ATOM 2764 O O . VAL A 1 353 ? -11.064 -17.611 -12.731 1.00 77.94 353 VAL A O 1
ATOM 2767 N N . LEU A 1 354 ? -10.346 -15.510 -12.354 1.00 85.12 354 LEU A N 1
ATOM 2768 C CA . LEU A 1 354 ? -11.500 -15.111 -11.557 1.00 85.12 354 LEU A CA 1
ATOM 2769 C C . LEU A 1 354 ? -12.737 -14.961 -12.450 1.00 85.12 354 LEU A C 1
ATOM 2771 O O . LEU A 1 354 ? -12.662 -14.464 -13.575 1.00 85.12 354 LEU A O 1
ATOM 2775 N N . ASP A 1 355 ? -13.893 -15.357 -11.920 1.00 88.69 355 ASP A N 1
ATOM 2776 C CA . ASP A 1 355 ? -15.176 -15.141 -12.582 1.00 88.69 355 ASP A CA 1
ATOM 2777 C C . ASP A 1 355 ? -15.420 -13.641 -12.819 1.00 88.69 355 ASP A C 1
ATOM 2779 O O . ASP A 1 355 ? -15.285 -12.819 -11.907 1.00 88.69 355 ASP A O 1
ATOM 2783 N N . LEU A 1 356 ? -15.818 -13.282 -14.042 1.00 89.75 356 LEU A N 1
ATOM 2784 C CA . LEU A 1 356 ? -16.016 -11.888 -14.444 1.00 89.75 356 LEU A CA 1
ATOM 2785 C C . LEU A 1 356 ? -17.039 -11.183 -13.548 1.00 89.75 356 LEU A C 1
ATOM 2787 O O . LEU A 1 356 ? -16.859 -10.018 -13.197 1.00 89.75 356 LEU A O 1
ATOM 2791 N N . LEU A 1 357 ? -18.097 -11.884 -13.132 1.00 92.50 357 LEU A N 1
ATOM 2792 C CA . LEU A 1 357 ? -19.107 -11.302 -12.253 1.00 92.50 357 LEU A CA 1
ATOM 2793 C C . LEU A 1 357 ? -18.539 -10.996 -10.858 1.00 92.50 357 LEU A C 1
ATOM 2795 O O . LEU A 1 357 ? -18.929 -10.002 -10.244 1.00 92.50 357 LEU A O 1
ATOM 2799 N N . LEU A 1 358 ? -17.615 -11.817 -10.351 1.00 91.25 358 LEU A N 1
ATOM 2800 C CA . LEU A 1 358 ? -16.904 -11.535 -9.106 1.00 91.25 358 LEU A CA 1
ATOM 2801 C C . LEU A 1 358 ? -15.969 -10.327 -9.256 1.00 91.25 358 LEU A C 1
ATOM 2803 O O . LEU A 1 358 ? -16.010 -9.439 -8.405 1.00 91.25 358 LEU A O 1
ATOM 2807 N N . ILE A 1 359 ? -15.201 -10.252 -10.350 1.00 93.56 359 ILE A N 1
ATOM 2808 C CA . ILE A 1 359 ? -14.332 -9.101 -10.653 1.00 93.56 359 ILE A CA 1
ATOM 2809 C C . ILE A 1 359 ? -15.153 -7.808 -10.676 1.00 93.56 359 ILE A C 1
ATOM 2811 O O . ILE A 1 359 ? -14.819 -6.851 -9.979 1.00 93.56 359 ILE A O 1
ATOM 2815 N N . LEU A 1 360 ? -16.263 -7.790 -11.421 1.00 94.12 360 LEU A N 1
ATOM 2816 C CA . LEU A 1 360 ? -17.136 -6.620 -11.534 1.00 94.12 360 LEU A CA 1
ATOM 2817 C C . LEU A 1 360 ? -17.739 -6.219 -10.183 1.00 94.12 360 LEU A C 1
ATOM 2819 O O . LEU A 1 360 ? -17.814 -5.034 -9.871 1.00 94.12 360 LEU A O 1
ATOM 2823 N N . ARG A 1 361 ? -18.123 -7.190 -9.349 1.00 94.75 361 ARG A N 1
ATOM 2824 C CA . ARG A 1 361 ? -18.645 -6.924 -8.001 1.00 94.75 361 ARG A CA 1
ATOM 2825 C C . ARG A 1 361 ? -17.604 -6.240 -7.116 1.00 94.75 361 ARG A C 1
ATOM 2827 O O . ARG A 1 361 ? -17.918 -5.231 -6.491 1.00 94.75 361 ARG A O 1
ATOM 2834 N N . ILE A 1 362 ? -16.377 -6.766 -7.093 1.00 95.81 362 ILE A N 1
ATOM 2835 C CA . ILE A 1 362 ? -15.258 -6.194 -6.331 1.00 95.81 362 ILE A CA 1
ATOM 2836 C C . ILE A 1 362 ? -14.948 -4.782 -6.842 1.00 95.81 362 ILE A C 1
ATOM 2838 O O . ILE A 1 362 ? -14.894 -3.839 -6.052 1.00 95.81 362 ILE A O 1
ATOM 2842 N N . ALA A 1 363 ? -14.829 -4.618 -8.162 1.00 96.25 363 ALA A N 1
ATOM 2843 C CA . ALA A 1 363 ? -14.578 -3.338 -8.818 1.00 96.25 363 ALA A CA 1
ATOM 2844 C C . ALA A 1 363 ? -15.626 -2.276 -8.454 1.00 96.25 363 ALA A C 1
ATOM 2846 O O . ALA A 1 363 ? -15.266 -1.172 -8.050 1.00 96.25 363 ALA A O 1
ATOM 2847 N N . MET A 1 364 ? -16.916 -2.622 -8.536 1.00 96.94 364 MET A N 1
ATOM 2848 C CA . MET A 1 364 ? -18.019 -1.723 -8.181 1.00 96.94 364 MET A CA 1
ATOM 2849 C C . MET A 1 364 ? -18.001 -1.329 -6.701 1.00 96.94 364 MET A C 1
ATOM 2851 O O . MET A 1 364 ? -18.319 -0.194 -6.351 1.00 96.94 364 MET A O 1
ATOM 2855 N N . SER A 1 365 ? -17.655 -2.256 -5.810 1.00 96.44 365 SER A N 1
ATOM 2856 C CA . SER A 1 365 ? -17.532 -1.959 -4.383 1.00 96.44 365 SER A CA 1
ATOM 2857 C C . SER A 1 365 ? -16.381 -0.992 -4.103 1.00 96.44 365 SER A C 1
ATOM 2859 O O . SER A 1 365 ? -16.569 -0.005 -3.391 1.00 96.44 365 SER A O 1
ATOM 2861 N N . ILE A 1 366 ? -15.209 -1.215 -4.703 1.00 97.44 366 ILE A N 1
ATOM 2862 C CA . ILE A 1 366 ? -14.066 -0.303 -4.566 1.00 97.44 366 ILE A CA 1
ATOM 2863 C C . ILE A 1 366 ? -14.416 1.076 -5.139 1.00 97.44 366 ILE A C 1
ATOM 2865 O O . ILE A 1 366 ? -14.181 2.085 -4.476 1.00 97.44 366 ILE A O 1
ATOM 2869 N N . SER A 1 367 ? -15.040 1.144 -6.320 1.00 97.44 367 SER A N 1
ATOM 2870 C CA . SER A 1 367 ? -15.375 2.423 -6.955 1.00 97.44 367 SER A CA 1
ATOM 2871 C C . SER A 1 367 ? -16.347 3.257 -6.116 1.00 97.44 367 SER A C 1
ATOM 2873 O O . SER A 1 367 ? -16.132 4.456 -5.962 1.00 97.44 367 SER A O 1
ATOM 2875 N N . LYS A 1 368 ? -17.368 2.637 -5.507 1.00 97.62 368 LYS A N 1
ATOM 2876 C CA . LYS A 1 368 ? -18.289 3.321 -4.581 1.00 97.62 368 LYS A CA 1
ATOM 2877 C C . LYS A 1 368 ? -17.582 3.832 -3.324 1.00 97.62 368 LYS A C 1
ATOM 2879 O O . LYS A 1 368 ? -17.850 4.936 -2.858 1.00 97.62 368 LYS A O 1
ATOM 2884 N N . GLY A 1 369 ? -16.670 3.033 -2.763 1.00 96.69 369 GLY A N 1
ATOM 2885 C CA . GLY A 1 369 ? -15.851 3.457 -1.629 1.00 96.69 369 GLY A CA 1
ATOM 2886 C C . GLY A 1 369 ? -14.982 4.670 -1.973 1.00 96.69 369 GLY A C 1
ATOM 2887 O O . GLY A 1 369 ? -14.975 5.648 -1.230 1.00 96.69 369 GLY A O 1
ATOM 2888 N N . MET A 1 370 ? -14.315 4.645 -3.129 1.00 96.31 370 MET A N 1
ATOM 2889 C CA . MET A 1 370 ? -13.490 5.758 -3.606 1.00 96.31 370 MET A CA 1
ATOM 2890 C C . MET A 1 370 ? -14.307 7.016 -3.906 1.00 96.31 370 MET A C 1
ATOM 2892 O O . MET A 1 370 ? -13.905 8.106 -3.506 1.00 96.31 370 MET A O 1
ATOM 2896 N N . GLU A 1 371 ? -15.479 6.874 -4.531 1.00 96.31 371 GLU A N 1
ATOM 2897 C CA . GLU A 1 371 ? -16.411 7.986 -4.738 1.00 96.31 371 GLU A CA 1
ATOM 2898 C C . GLU A 1 371 ? -16.773 8.652 -3.404 1.00 96.31 371 GLU A C 1
ATOM 2900 O O . GLU A 1 371 ? -16.707 9.876 -3.282 1.00 96.31 371 GLU A O 1
ATOM 2905 N N . CYS A 1 372 ? -17.085 7.855 -2.376 1.00 95.44 372 CYS A N 1
ATOM 2906 C CA . CYS A 1 372 ? -17.390 8.374 -1.048 1.00 95.44 372 CYS A CA 1
ATOM 2907 C C . CYS A 1 372 ? -16.212 9.164 -0.452 1.00 95.44 372 CYS A C 1
ATOM 2909 O O . CYS A 1 372 ? -16.420 10.254 0.087 1.00 95.44 372 CYS A O 1
ATOM 2911 N N . LEU A 1 373 ? -14.975 8.668 -0.576 1.00 93.44 373 LEU A N 1
ATOM 2912 C CA . LEU A 1 373 ? -13.782 9.396 -0.122 1.00 93.44 373 LEU A CA 1
ATOM 2913 C C . LEU A 1 373 ? -13.624 10.731 -0.856 1.00 93.44 373 LEU A C 1
ATOM 2915 O O . LEU A 1 373 ? -13.463 11.773 -0.217 1.00 93.44 373 LEU A O 1
ATOM 2919 N N . HIS A 1 374 ? -13.731 10.716 -2.184 1.00 93.31 374 HIS A N 1
ATOM 2920 C CA . HIS A 1 374 ? -13.557 11.904 -3.019 1.00 93.31 374 HIS A CA 1
ATOM 2921 C C . HIS A 1 374 ? -14.633 12.962 -2.747 1.00 93.31 374 HIS A C 1
ATOM 2923 O O . HIS A 1 374 ? -14.305 14.143 -2.655 1.00 93.31 374 HIS A O 1
ATOM 2929 N N . GLN A 1 375 ? -15.885 12.560 -2.500 1.00 93.69 375 GLN A N 1
ATOM 2930 C CA . GLN A 1 375 ? -16.966 13.467 -2.080 1.00 93.69 375 GLN A CA 1
ATOM 2931 C C . GLN A 1 375 ? -16.688 14.155 -0.732 1.00 93.69 375 GLN A C 1
ATOM 2933 O O . GLN A 1 375 ? -17.125 15.284 -0.511 1.00 93.69 375 GLN A O 1
ATOM 2938 N N . HIS A 1 376 ? -15.927 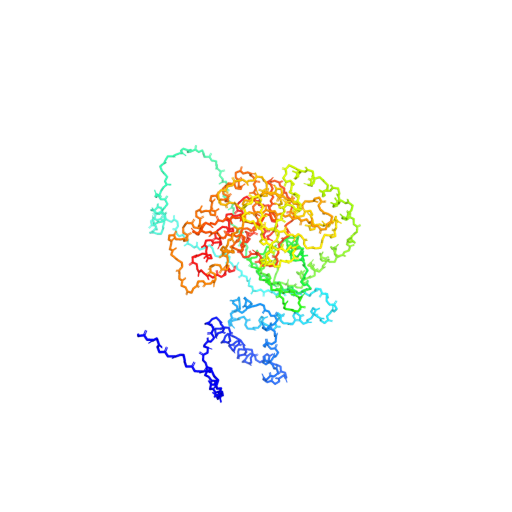13.511 0.158 1.00 90.62 376 HIS A N 1
ATOM 2939 C CA . HIS A 1 376 ? -15.468 14.098 1.422 1.00 90.62 376 HIS A CA 1
ATOM 2940 C C . HIS A 1 376 ? -14.140 14.862 1.278 1.00 90.62 376 HIS A C 1
ATOM 2942 O O . HIS A 1 376 ? -13.526 15.227 2.283 1.00 90.62 376 HIS A O 1
ATOM 2948 N N . ASN A 1 377 ? -13.698 15.127 0.042 1.00 88.25 377 ASN A N 1
ATOM 2949 C CA . ASN A 1 377 ? -12.402 15.715 -0.287 1.00 88.25 377 ASN A CA 1
ATOM 2950 C C . ASN A 1 377 ? -11.225 14.927 0.304 1.00 88.25 377 ASN A C 1
ATOM 2952 O O . ASN A 1 377 ? -10.234 15.530 0.702 1.00 88.25 377 ASN A O 1
ATOM 2956 N N . ILE A 1 378 ? -11.316 13.601 0.405 1.00 87.75 378 ILE A N 1
ATOM 2957 C CA . ILE A 1 378 ? -10.226 12.750 0.891 1.00 87.75 378 ILE A CA 1
ATOM 2958 C C . ILE A 1 378 ? -9.577 12.059 -0.302 1.00 87.75 378 ILE A C 1
ATOM 2960 O O . ILE A 1 378 ? -10.248 11.346 -1.039 1.00 87.75 378 ILE A O 1
ATOM 2964 N N . ILE A 1 379 ? -8.269 12.252 -0.467 1.00 87.88 379 ILE A N 1
ATOM 2965 C CA . ILE A 1 379 ? -7.448 11.532 -1.450 1.00 87.88 379 ILE A CA 1
ATOM 2966 C C . ILE A 1 379 ? -6.756 10.384 -0.710 1.00 87.88 379 ILE A C 1
ATOM 2968 O O . ILE A 1 379 ? -6.097 10.633 0.308 1.00 87.88 379 ILE A O 1
ATOM 2972 N N . HIS A 1 380 ? -6.911 9.152 -1.201 1.00 88.44 380 HIS A N 1
ATOM 2973 C CA . HIS A 1 380 ? -6.411 7.943 -0.541 1.00 88.44 380 HIS A CA 1
ATOM 2974 C C . HIS A 1 380 ? -4.884 7.825 -0.636 1.00 88.44 380 HIS A C 1
ATOM 2976 O O . HIS A 1 380 ? -4.220 7.618 0.378 1.00 88.44 380 HIS A O 1
ATOM 2982 N N . ARG A 1 381 ? -4.324 8.027 -1.837 1.00 82.25 381 ARG A N 1
ATOM 2983 C CA . ARG A 1 381 ? -2.884 8.063 -2.181 1.00 82.25 381 ARG A CA 1
ATOM 2984 C C . ARG A 1 381 ? -2.110 6.744 -2.094 1.00 82.25 381 ARG A C 1
ATOM 2986 O O . ARG A 1 381 ? -0.989 6.688 -2.584 1.00 82.25 381 ARG A O 1
ATOM 2993 N N . ASP A 1 382 ? -2.683 5.701 -1.504 1.00 83.25 382 ASP A N 1
ATOM 2994 C CA . ASP A 1 382 ? -2.088 4.352 -1.445 1.00 83.25 382 ASP A CA 1
ATOM 2995 C C . ASP A 1 382 ? -3.130 3.272 -1.772 1.00 83.25 382 ASP A C 1
ATOM 2997 O O . ASP A 1 382 ? -3.291 2.291 -1.050 1.00 83.25 382 ASP A O 1
ATOM 3001 N N . LEU A 1 383 ? -3.959 3.495 -2.799 1.00 91.69 383 LEU A N 1
ATOM 3002 C CA . LEU A 1 383 ? -4.943 2.489 -3.201 1.00 91.69 383 LEU A CA 1
ATOM 3003 C C . LEU A 1 383 ? -4.222 1.334 -3.913 1.00 91.69 383 LEU A C 1
ATOM 3005 O O . LEU A 1 383 ? -3.633 1.518 -4.970 1.00 91.69 383 LEU A O 1
ATOM 3009 N N . LYS A 1 384 ? -4.287 0.138 -3.331 1.00 89.50 384 LYS A N 1
ATOM 3010 C CA . LYS A 1 384 ? -3.704 -1.102 -3.862 1.00 89.50 384 LYS A CA 1
ATOM 3011 C C . LYS A 1 384 ? -4.476 -2.301 -3.326 1.00 89.50 384 LYS A C 1
ATOM 3013 O O . LYS A 1 384 ? -5.172 -2.180 -2.318 1.00 89.50 384 LYS A O 1
ATOM 3018 N N . THR A 1 385 ? -4.341 -3.463 -3.953 1.00 91.56 385 THR A N 1
ATOM 3019 C CA . THR A 1 385 ? -5.023 -4.699 -3.520 1.00 91.56 385 THR A CA 1
ATOM 3020 C C . THR A 1 385 ? -4.665 -5.110 -2.088 1.00 91.56 385 THR A C 1
ATOM 3022 O O . THR A 1 385 ? -5.539 -5.570 -1.361 1.00 91.56 385 THR A O 1
ATOM 3025 N N . ALA A 1 386 ? -3.442 -4.840 -1.620 1.00 89.25 386 ALA A N 1
ATOM 3026 C CA . ALA A 1 386 ? -3.047 -5.087 -0.226 1.00 89.25 386 ALA A CA 1
ATOM 3027 C C . ALA A 1 386 ? -3.784 -4.192 0.800 1.00 89.25 386 ALA A C 1
ATOM 3029 O O . ALA A 1 386 ? -3.884 -4.547 1.970 1.00 89.25 386 ALA A O 1
ATOM 3030 N N . ASN A 1 387 ? -4.339 -3.057 0.360 1.00 92.75 387 ASN A N 1
ATOM 3031 C CA . ASN A 1 387 ? -5.117 -2.132 1.193 1.00 92.75 387 ASN A CA 1
ATOM 3032 C C . ASN A 1 387 ? -6.635 -2.305 1.003 1.00 92.75 387 ASN A C 1
ATOM 3034 O O . ASN A 1 387 ? -7.425 -1.493 1.483 1.00 92.75 387 ASN A O 1
ATOM 3038 N N . ILE A 1 388 ? -7.071 -3.357 0.309 1.00 95.81 388 ILE A N 1
ATOM 3039 C CA . ILE A 1 388 ? -8.484 -3.707 0.163 1.00 95.81 388 ILE A CA 1
ATOM 3040 C C . ILE A 1 388 ? -8.716 -4.989 0.949 1.00 95.81 388 ILE A C 1
ATOM 3042 O O . ILE A 1 388 ? -8.142 -6.024 0.633 1.00 95.81 388 ILE A O 1
ATOM 3046 N N . LEU A 1 389 ? -9.556 -4.927 1.977 1.00 95.50 389 LEU A N 1
ATOM 3047 C CA . LEU A 1 389 ? -9.842 -6.064 2.844 1.00 95.50 389 LEU A CA 1
ATOM 3048 C C . LEU A 1 389 ? -11.115 -6.786 2.412 1.00 95.50 389 LEU A C 1
ATOM 3050 O O . LEU A 1 389 ? -12.077 -6.163 1.959 1.00 95.50 389 LEU A O 1
ATOM 3054 N N . MET A 1 390 ? -11.122 -8.099 2.606 1.00 94.81 390 MET A N 1
ATOM 3055 C CA . MET A 1 390 ? -12.192 -9.011 2.221 1.00 94.81 390 MET A CA 1
ATOM 3056 C C . MET A 1 390 ? -12.921 -9.536 3.458 1.00 94.81 390 MET A C 1
ATOM 3058 O O . MET A 1 390 ? -12.320 -10.031 4.410 1.00 94.81 390 MET A O 1
ATOM 3062 N N . GLY A 1 391 ? -14.240 -9.403 3.450 1.00 92.38 391 GLY A N 1
ATOM 3063 C CA . GLY A 1 391 ? -15.138 -9.949 4.455 1.00 92.38 391 GLY A CA 1
ATOM 3064 C C . GLY A 1 391 ? -15.858 -11.191 3.943 1.00 92.38 391 GLY A C 1
ATOM 3065 O O . GLY A 1 391 ? -15.537 -11.744 2.887 1.00 92.38 391 GLY A O 1
ATOM 3066 N N . ASP A 1 392 ? -16.882 -11.602 4.682 1.00 88.81 392 ASP A N 1
ATOM 3067 C CA . ASP A 1 392 ? -17.753 -12.696 4.264 1.00 88.81 392 ASP A CA 1
ATOM 3068 C C . ASP A 1 392 ? -18.484 -12.359 2.954 1.00 88.81 392 ASP A C 1
ATOM 3070 O O . ASP A 1 392 ? -18.769 -11.198 2.650 1.00 88.81 392 ASP A O 1
ATOM 3074 N N . ASN A 1 393 ? -18.810 -13.389 2.167 1.00 86.81 393 ASN A N 1
ATOM 3075 C CA . ASN A 1 393 ? -19.545 -13.267 0.900 1.00 86.81 393 ASN A CA 1
ATOM 3076 C C . ASN A 1 393 ? -18.914 -12.294 -0.117 1.00 86.81 393 ASN A C 1
ATOM 3078 O O . ASN A 1 393 ? -19.630 -11.663 -0.897 1.00 86.81 393 ASN A O 1
ATOM 3082 N N . HIS A 1 394 ? -17.582 -12.181 -0.124 1.00 83.62 394 HIS A N 1
ATOM 3083 C CA . HIS A 1 394 ? -16.825 -11.308 -1.031 1.00 83.62 394 HIS A CA 1
ATOM 3084 C C . HIS A 1 394 ? -17.161 -9.815 -0.889 1.00 83.62 394 HIS A C 1
ATOM 3086 O O . HIS A 1 394 ? -17.025 -9.047 -1.843 1.00 83.62 394 HIS A O 1
ATOM 3092 N N . VAL A 1 395 ? -17.606 -9.387 0.296 1.00 91.88 395 VAL A N 1
ATOM 3093 C CA . VAL A 1 395 ? -17.690 -7.961 0.620 1.00 91.88 395 VAL A CA 1
ATOM 3094 C C . VAL A 1 395 ? -16.274 -7.404 0.694 1.00 91.88 395 VAL A C 1
ATOM 3096 O O . VAL A 1 395 ? -15.450 -7.924 1.441 1.00 91.88 395 VAL A O 1
ATOM 3099 N N . VAL A 1 396 ? -15.994 -6.332 -0.046 1.00 96.44 396 VAL A N 1
ATOM 3100 C CA . VAL A 1 396 ? -14.694 -5.650 0.002 1.00 96.44 396 VAL A CA 1
ATOM 3101 C C . VAL A 1 396 ? -14.813 -4.263 0.609 1.00 96.44 396 VAL A C 1
ATOM 3103 O O . VAL A 1 396 ? -15.805 -3.553 0.394 1.00 96.44 396 VAL A O 1
ATOM 3106 N N . LYS A 1 397 ? -13.785 -3.879 1.368 1.00 97.19 397 LYS A N 1
ATOM 3107 C CA . LYS A 1 397 ? -13.684 -2.563 1.997 1.00 97.19 397 LYS A CA 1
ATOM 3108 C C . LYS A 1 397 ? -12.286 -1.991 1.853 1.00 97.19 397 LYS A C 1
ATOM 3110 O O . LYS A 1 397 ? -11.299 -2.682 2.087 1.00 97.19 397 LYS A O 1
ATOM 3115 N N . ILE A 1 398 ? -12.221 -0.714 1.501 1.00 96.31 398 ILE A N 1
ATOM 3116 C CA . ILE A 1 398 ? -10.970 0.035 1.416 1.00 96.31 398 ILE A CA 1
ATOM 3117 C C . ILE A 1 398 ? -10.469 0.308 2.835 1.00 96.31 398 ILE A C 1
ATOM 3119 O O . ILE A 1 398 ? -11.224 0.784 3.691 1.00 96.31 398 ILE A O 1
ATOM 3123 N N . ALA A 1 399 ? -9.204 -0.012 3.071 1.00 91.06 399 ALA A N 1
ATOM 3124 C CA . ALA A 1 399 ? -8.499 0.143 4.328 1.00 91.06 399 ALA A CA 1
ATOM 3125 C C . ALA A 1 399 ? -7.216 0.971 4.140 1.00 91.06 399 ALA A C 1
ATOM 3127 O O . ALA A 1 399 ? -6.856 1.365 3.043 1.00 91.06 399 ALA A O 1
ATOM 3128 N N . ASP A 1 400 ? -6.536 1.207 5.258 1.00 78.19 400 ASP A N 1
ATOM 3129 C CA . ASP A 1 400 ? -5.247 1.892 5.379 1.00 78.19 400 ASP A CA 1
ATOM 3130 C C . ASP A 1 400 ? -5.139 3.340 4.859 1.00 78.19 400 ASP A C 1
ATOM 3132 O O . ASP A 1 400 ? -4.566 3.657 3.823 1.00 78.19 400 ASP A O 1
ATOM 3136 N N . PHE A 1 401 ? -5.602 4.266 5.700 1.00 70.25 401 PHE A N 1
ATOM 3137 C CA . PHE A 1 401 ? -5.544 5.711 5.476 1.00 70.25 401 PHE A CA 1
ATOM 3138 C C . PHE A 1 401 ? -4.261 6.379 6.003 1.00 70.25 401 PHE A C 1
ATOM 3140 O O . PHE A 1 401 ? -4.268 7.586 6.254 1.00 70.25 401 PHE A O 1
ATOM 3147 N N . GLY A 1 402 ? -3.174 5.628 6.221 1.00 60.16 402 GLY A N 1
ATOM 3148 C CA . GLY A 1 402 ? -1.939 6.142 6.837 1.00 60.16 402 GLY A CA 1
ATOM 3149 C C . GLY A 1 402 ? -1.321 7.346 6.109 1.00 60.16 402 GLY A C 1
ATOM 3150 O O . GLY A 1 402 ? -0.763 8.241 6.744 1.00 60.16 402 GLY A O 1
ATOM 3151 N N . VAL A 1 403 ? -1.496 7.417 4.786 1.00 59.56 403 VAL A N 1
ATOM 3152 C CA . VAL A 1 403 ? -1.009 8.522 3.939 1.00 59.56 403 VAL A CA 1
ATOM 3153 C C . VAL A 1 403 ? -2.122 9.391 3.348 1.00 59.56 403 VAL A C 1
ATOM 3155 O O . VAL A 1 403 ? -1.834 10.345 2.621 1.00 59.56 403 VAL A O 1
ATOM 3158 N N . ALA A 1 404 ? -3.384 9.111 3.682 1.00 57.84 404 ALA A N 1
ATOM 3159 C CA . ALA A 1 404 ? -4.518 9.857 3.156 1.00 57.84 404 ALA A CA 1
ATOM 3160 C C . ALA A 1 404 ? -4.480 11.327 3.610 1.00 57.84 404 ALA A C 1
ATOM 3162 O O . ALA A 1 404 ? -3.991 11.669 4.700 1.00 57.84 404 ALA A O 1
ATOM 3163 N N . ARG A 1 405 ? -5.029 12.225 2.782 1.00 64.56 405 ARG A N 1
ATOM 3164 C CA . ARG A 1 405 ? -5.135 13.665 3.085 1.00 64.56 405 ARG A CA 1
ATOM 3165 C C . ARG A 1 405 ? -6.480 14.237 2.672 1.00 64.56 405 ARG A C 1
ATOM 3167 O O . ARG A 1 405 ? -7.086 13.784 1.708 1.00 64.56 405 ARG A O 1
ATOM 3174 N N . VAL A 1 406 ? -6.893 15.284 3.385 1.00 61.59 406 VAL A N 1
ATOM 3175 C CA . VAL A 1 406 ? -7.963 16.171 2.924 1.00 61.59 406 VAL A CA 1
ATOM 3176 C C . VAL A 1 406 ? -7.379 17.075 1.831 1.00 61.59 406 VAL A C 1
ATOM 3178 O O . VAL A 1 406 ? -6.251 17.550 1.976 1.00 61.59 406 VAL A O 1
ATOM 3181 N N . GLY A 1 407 ? -8.108 17.255 0.729 1.00 51.16 407 GLY A N 1
ATOM 3182 C CA . GLY A 1 407 ? -7.691 17.990 -0.464 1.00 51.16 407 GLY A CA 1
ATOM 3183 C C . GLY A 1 407 ? -7.137 19.388 -0.164 1.00 51.16 407 GLY A C 1
ATOM 3184 O O . GLY A 1 407 ? -7.454 19.977 0.865 1.00 51.16 407 GLY A O 1
ATOM 3185 N N . SER A 1 408 ? -6.286 19.873 -1.077 1.00 44.09 408 SER A N 1
ATOM 3186 C CA . SER A 1 408 ? -5.498 21.123 -1.034 1.00 44.09 408 SER A CA 1
ATOM 3187 C C . SER A 1 408 ? -4.344 21.217 -0.021 1.00 44.09 408 SER A C 1
ATOM 3189 O O . SER A 1 408 ? -3.795 22.300 0.162 1.00 44.09 408 SER A O 1
ATOM 3191 N N . GLN A 1 409 ? -3.919 20.117 0.612 1.00 47.41 409 GLN A N 1
ATOM 3192 C CA . GLN A 1 409 ? -2.644 20.085 1.345 1.00 47.41 409 GLN A CA 1
ATOM 3193 C C . GLN A 1 409 ? -1.498 19.610 0.438 1.00 47.41 409 GLN A C 1
ATOM 3195 O O . GLN A 1 409 ? -1.354 18.410 0.178 1.00 47.41 409 GLN A O 1
ATOM 3200 N N . GLU A 1 410 ? -0.679 20.563 -0.021 1.00 42.81 410 GLU A N 1
ATOM 3201 C CA . GLU A 1 410 ? 0.653 20.308 -0.579 1.00 42.81 410 GLU A CA 1
ATOM 3202 C C . GLU A 1 410 ? 1.523 19.678 0.517 1.00 42.81 410 GLU A C 1
ATOM 3204 O O . GLU A 1 410 ? 1.790 20.278 1.557 1.00 42.81 410 GLU A O 1
ATOM 3209 N N . GLY A 1 411 ? 1.922 18.425 0.329 1.00 45.16 411 GLY A N 1
ATOM 3210 C CA . GLY A 1 411 ? 2.762 17.716 1.283 1.00 45.16 411 GLY A CA 1
ATOM 3211 C C . GLY A 1 411 ? 3.562 16.641 0.574 1.00 45.16 411 GLY A C 1
ATOM 3212 O O . GLY A 1 411 ? 2.995 15.859 -0.191 1.00 45.16 411 GLY A O 1
ATOM 3213 N N . GLN A 1 412 ? 4.870 16.614 0.838 1.00 43.34 412 GLN A N 1
ATOM 3214 C CA . GLN A 1 412 ? 5.780 15.583 0.342 1.00 43.34 412 GLN A CA 1
ATOM 3215 C C . GLN A 1 412 ? 5.287 14.204 0.779 1.00 43.34 412 GLN A C 1
ATOM 3217 O O . GLN A 1 412 ? 4.999 13.976 1.958 1.00 43.34 412 GLN A O 1
ATOM 3222 N N . MET A 1 413 ? 5.168 13.291 -0.182 1.00 48.41 413 MET A N 1
ATOM 3223 C CA . MET A 1 413 ? 4.773 11.918 0.098 1.00 48.41 413 MET A CA 1
ATOM 3224 C C . MET A 1 413 ? 5.914 11.117 0.715 1.00 48.41 413 MET A C 1
ATOM 3226 O O . MET A 1 413 ? 7.084 11.346 0.420 1.00 48.41 413 MET A O 1
ATOM 3230 N N . THR A 1 414 ? 5.557 10.116 1.514 1.00 47.72 414 THR A N 1
ATOM 3231 C CA . THR A 1 414 ? 6.425 8.993 1.863 1.00 47.72 414 THR A CA 1
ATOM 3232 C C . THR A 1 414 ? 6.007 7.798 1.019 1.00 47.72 414 THR A C 1
ATOM 3234 O O . THR A 1 414 ? 5.088 7.081 1.394 1.00 47.72 414 THR A O 1
ATOM 3237 N N . ALA A 1 415 ? 6.634 7.617 -0.145 1.00 42.78 415 ALA A N 1
ATOM 3238 C CA . ALA A 1 415 ? 6.530 6.355 -0.866 1.00 42.78 415 ALA A CA 1
ATOM 3239 C C . ALA A 1 415 ? 7.192 5.263 -0.013 1.00 42.78 415 ALA A C 1
ATOM 3241 O O . ALA A 1 415 ? 8.367 5.383 0.350 1.00 42.78 415 ALA A O 1
ATOM 3242 N N . GLU A 1 416 ? 6.420 4.246 0.359 1.00 47.34 416 GLU A N 1
ATOM 3243 C CA . GLU A 1 416 ? 6.961 3.019 0.931 1.00 47.34 416 GLU A CA 1
ATOM 3244 C C . GLU A 1 416 ? 7.507 2.133 -0.192 1.00 47.34 416 GLU A C 1
ATOM 3246 O O . GLU A 1 416 ? 6.989 2.118 -1.314 1.00 47.34 416 GLU A O 1
ATOM 3251 N N . THR A 1 417 ? 8.571 1.400 0.121 1.00 40.03 417 THR A N 1
ATOM 3252 C CA . THR A 1 417 ? 9.231 0.435 -0.758 1.00 40.03 417 THR A CA 1
ATOM 3253 C C . THR A 1 417 ? 8.207 -0.564 -1.318 1.00 40.03 417 THR A C 1
ATOM 3255 O O . THR A 1 417 ? 7.793 -1.485 -0.621 1.00 40.03 417 THR A O 1
ATOM 3258 N N . GLY A 1 418 ? 7.788 -0.389 -2.579 1.00 50.59 418 GLY A N 1
ATOM 3259 C CA . GLY A 1 418 ? 6.904 -1.325 -3.294 1.00 50.59 418 GLY A CA 1
ATOM 3260 C C . GLY A 1 418 ? 5.517 -0.810 -3.706 1.00 50.59 418 GLY A C 1
ATOM 3261 O O . GLY A 1 418 ? 4.847 -1.502 -4.465 1.00 50.59 418 GLY A O 1
ATOM 3262 N N . THR A 1 419 ? 5.085 0.391 -3.296 1.00 60.44 419 THR A N 1
ATOM 3263 C CA . THR A 1 419 ? 3.783 0.956 -3.730 1.00 60.44 419 THR A CA 1
ATOM 3264 C C . THR A 1 419 ? 3.812 1.535 -5.157 1.00 60.44 419 THR A C 1
ATOM 3266 O O . THR A 1 419 ? 2.757 1.705 -5.765 1.00 60.44 419 THR A O 1
ATOM 3269 N N . TYR A 1 420 ? 4.991 1.798 -5.736 1.00 69.88 420 TYR A N 1
ATOM 3270 C CA . TYR A 1 420 ? 5.132 2.528 -7.011 1.00 69.88 420 TYR A CA 1
ATOM 3271 C C . TYR A 1 420 ? 4.273 2.017 -8.164 1.00 69.88 420 TYR A C 1
ATOM 3273 O O . TYR A 1 420 ? 3.756 2.828 -8.922 1.00 69.88 420 TYR A O 1
ATOM 3281 N N . ARG A 1 421 ? 4.062 0.703 -8.256 1.00 73.31 421 ARG A N 1
ATOM 3282 C CA . ARG A 1 421 ? 3.288 0.076 -9.337 1.00 73.31 421 ARG A CA 1
ATOM 3283 C C . ARG A 1 421 ? 1.828 0.539 -9.384 1.00 73.31 421 ARG A C 1
ATOM 3285 O O . ARG A 1 421 ? 1.220 0.542 -10.445 1.00 73.31 421 ARG A O 1
ATOM 3292 N N . TRP A 1 422 ? 1.271 0.971 -8.250 1.00 80.56 422 TRP A N 1
ATOM 3293 C CA . TRP A 1 422 ? -0.078 1.541 -8.172 1.00 80.56 422 TRP A CA 1
ATOM 3294 C C . TRP A 1 422 ? -0.074 3.078 -8.160 1.00 80.56 422 TRP A C 1
ATOM 3296 O O . TRP A 1 422 ? -1.142 3.685 -8.174 1.00 80.56 422 TRP A O 1
ATOM 3306 N N . MET A 1 423 ? 1.088 3.738 -8.108 1.00 79.38 423 MET A N 1
ATOM 3307 C CA . MET A 1 423 ? 1.172 5.197 -7.990 1.00 79.38 423 MET A CA 1
ATOM 3308 C C . MET A 1 423 ? 1.056 5.873 -9.349 1.00 79.38 423 MET A C 1
ATOM 3310 O O . MET A 1 423 ? 1.715 5.488 -10.309 1.00 79.38 423 MET A O 1
ATOM 3314 N N . ALA A 1 424 ? 0.268 6.944 -9.403 1.00 82.44 424 ALA A N 1
ATOM 3315 C CA . ALA A 1 424 ? 0.156 7.743 -10.612 1.00 82.44 424 ALA A CA 1
ATOM 3316 C C . ALA A 1 424 ? 1.483 8.462 -10.947 1.00 82.44 424 ALA A C 1
ATOM 3318 O O . ALA A 1 424 ? 2.196 8.884 -10.028 1.00 82.44 424 ALA A O 1
ATOM 3319 N N . PRO A 1 425 ? 1.820 8.664 -12.233 1.00 81.75 425 PRO A N 1
ATOM 3320 C CA . PRO A 1 425 ? 3.090 9.264 -12.648 1.00 81.75 425 PRO A CA 1
ATOM 3321 C C . PRO A 1 425 ? 3.345 10.649 -12.042 1.00 81.75 425 PRO A C 1
ATOM 3323 O O . PRO A 1 425 ? 4.470 10.976 -11.667 1.00 81.75 425 PRO A O 1
ATOM 3326 N N . GLU A 1 426 ? 2.315 11.482 -11.915 1.00 78.62 426 GLU A N 1
ATOM 3327 C CA . GLU A 1 426 ? 2.398 12.801 -11.285 1.00 78.62 426 GLU A CA 1
ATOM 3328 C C . GLU A 1 426 ? 2.786 12.716 -9.805 1.00 78.62 426 GLU A C 1
ATOM 3330 O O . GLU A 1 426 ? 3.522 13.571 -9.314 1.00 78.62 426 GLU A O 1
ATOM 3335 N N . ILE A 1 427 ? 2.370 11.649 -9.118 1.00 76.06 427 ILE A N 1
ATOM 3336 C CA . ILE A 1 427 ? 2.715 11.395 -7.722 1.00 76.06 427 ILE A CA 1
ATOM 3337 C C . ILE A 1 427 ? 4.182 11.000 -7.600 1.00 76.06 427 ILE A C 1
ATOM 3339 O O . ILE A 1 427 ? 4.903 11.546 -6.765 1.00 76.06 427 ILE A O 1
ATOM 3343 N N . ILE A 1 428 ? 4.625 10.052 -8.431 1.00 72.75 428 ILE A N 1
ATOM 3344 C CA . ILE A 1 428 ? 6.011 9.566 -8.442 1.00 72.75 428 ILE A CA 1
ATOM 3345 C C . ILE A 1 428 ? 6.974 10.732 -8.709 1.00 72.75 428 ILE A C 1
ATOM 3347 O O . ILE A 1 428 ? 8.021 10.847 -8.073 1.00 72.75 428 ILE A O 1
ATOM 3351 N N . ASN A 1 429 ? 6.567 11.642 -9.594 1.00 69.75 429 ASN A N 1
ATOM 3352 C CA . ASN A 1 429 ? 7.341 12.807 -10.007 1.00 69.75 429 ASN A CA 1
ATOM 3353 C C . ASN A 1 429 ? 7.210 14.027 -9.085 1.00 69.75 429 ASN A C 1
ATOM 3355 O O . ASN A 1 429 ? 7.744 15.086 -9.415 1.00 69.75 429 ASN A O 1
ATOM 3359 N N . HIS A 1 430 ? 6.518 13.904 -7.945 1.00 70.31 430 HIS A N 1
ATOM 3360 C CA . HIS A 1 430 ? 6.264 15.002 -6.998 1.00 70.31 430 HIS A CA 1
ATOM 3361 C C . HIS A 1 430 ? 5.629 16.246 -7.653 1.00 70.31 430 HIS A C 1
ATOM 3363 O O . HIS A 1 430 ? 5.842 17.375 -7.210 1.00 70.31 430 HIS A O 1
ATOM 3369 N N . LYS A 1 431 ? 4.834 16.049 -8.712 1.00 71.19 431 LYS A N 1
ATOM 3370 C CA . LYS A 1 431 ? 4.059 17.107 -9.377 1.00 71.19 431 LYS A CA 1
ATOM 3371 C C . LYS A 1 431 ? 2.764 17.370 -8.597 1.00 71.19 431 LYS A C 1
ATOM 3373 O O . LYS A 1 431 ? 2.343 16.513 -7.823 1.00 71.19 431 LYS A O 1
ATOM 3378 N N . PRO A 1 432 ? 2.101 18.525 -8.777 1.00 70.94 432 PRO A N 1
ATOM 3379 C CA . PRO A 1 432 ? 0.767 18.739 -8.223 1.00 70.94 432 PRO A CA 1
ATOM 3380 C C . PRO A 1 432 ? -0.212 17.670 -8.720 1.00 70.94 432 PRO A C 1
ATOM 3382 O O . PRO A 1 432 ? -0.218 17.336 -9.903 1.00 70.94 432 PRO A O 1
ATOM 3385 N N . TYR A 1 433 ? -1.046 17.158 -7.820 1.00 75.50 433 TYR A N 1
ATOM 3386 C CA . TYR A 1 433 ? -2.010 16.098 -8.106 1.00 75.50 433 TYR A CA 1
ATOM 3387 C C . TYR A 1 433 ? -3.317 16.323 -7.352 1.00 75.50 433 TYR A C 1
ATOM 3389 O O . TYR A 1 433 ? -3.371 17.041 -6.349 1.00 75.50 433 TYR A O 1
ATOM 3397 N N . ASP A 1 434 ? -4.369 15.662 -7.818 1.00 83.50 434 ASP A N 1
ATOM 3398 C CA . ASP A 1 434 ? -5.684 15.647 -7.195 1.00 83.50 434 ASP A CA 1
ATOM 3399 C C . ASP A 1 434 ? -6.187 14.200 -7.020 1.00 83.50 434 ASP A C 1
ATOM 3401 O O . ASP A 1 434 ? -5.416 13.239 -7.012 1.00 83.50 434 ASP A O 1
ATOM 3405 N N . HIS A 1 435 ? -7.498 14.038 -6.850 1.00 85.62 435 HIS A N 1
ATOM 3406 C CA . HIS A 1 435 ? -8.157 12.739 -6.736 1.00 85.62 435 HIS A CA 1
ATOM 3407 C C . HIS A 1 435 ? -7.948 11.804 -7.951 1.00 85.62 435 HIS A C 1
ATOM 3409 O O . HIS A 1 435 ? -8.193 10.603 -7.828 1.00 85.62 435 HIS A O 1
ATOM 3415 N N . LYS A 1 436 ? -7.477 12.303 -9.109 1.00 90.19 436 LYS A N 1
ATOM 3416 C CA . LYS A 1 436 ? -7.177 11.480 -10.296 1.00 90.19 436 LYS A CA 1
ATOM 3417 C C . LYS A 1 436 ? -6.029 10.505 -10.074 1.00 90.19 436 LYS A C 1
ATOM 3419 O O . LYS A 1 436 ? -6.039 9.441 -10.689 1.00 90.19 436 LYS A O 1
ATOM 3424 N N . ALA A 1 437 ? -5.135 10.796 -9.132 1.00 87.44 437 ALA A N 1
ATOM 3425 C CA . ALA A 1 437 ? -4.105 9.851 -8.733 1.00 87.44 437 ALA A CA 1
ATOM 3426 C C . ALA A 1 437 ? -4.706 8.527 -8.225 1.00 87.44 437 ALA A C 1
ATOM 3428 O O . ALA A 1 437 ? -4.250 7.454 -8.610 1.00 87.44 437 ALA A O 1
ATOM 3429 N N . ASP A 1 438 ? -5.793 8.586 -7.445 1.00 90.44 438 ASP A N 1
ATOM 3430 C CA . ASP A 1 438 ? -6.478 7.376 -6.975 1.00 90.44 438 ASP A CA 1
ATOM 3431 C C . ASP A 1 438 ? -7.215 6.645 -8.113 1.00 90.44 438 ASP A C 1
ATOM 3433 O O . ASP A 1 438 ? -7.395 5.430 -8.057 1.00 90.44 438 ASP A O 1
ATOM 3437 N N . VAL A 1 439 ? -7.645 7.367 -9.158 1.00 94.88 439 VAL A N 1
ATOM 3438 C CA . VAL A 1 439 ? -8.277 6.770 -10.349 1.00 94.88 439 VAL A CA 1
ATOM 3439 C C . VAL A 1 439 ? -7.258 5.947 -11.138 1.00 94.88 439 VAL A C 1
ATOM 3441 O O . VAL A 1 439 ? -7.585 4.850 -11.589 1.00 94.88 439 VAL A O 1
ATOM 3444 N N . PHE A 1 440 ? -6.019 6.434 -11.258 1.00 92.69 440 PHE A N 1
ATOM 3445 C CA . PHE A 1 440 ? -4.918 5.653 -11.823 1.00 92.69 440 PHE A CA 1
ATOM 3446 C C . PHE A 1 440 ? -4.666 4.391 -10.992 1.00 92.69 440 PHE A C 1
ATOM 3448 O O . PHE A 1 440 ? -4.689 3.287 -11.532 1.00 92.69 440 PHE A O 1
ATOM 3455 N N . SER A 1 441 ? -4.521 4.531 -9.671 1.00 91.69 441 SER A N 1
ATOM 3456 C CA . SER A 1 441 ? -4.331 3.391 -8.768 1.00 91.69 441 SER A CA 1
ATOM 3457 C C . SER A 1 441 ? -5.455 2.357 -8.883 1.00 91.69 441 SER A C 1
ATOM 3459 O O . SER A 1 441 ? -5.203 1.152 -8.891 1.00 91.69 441 SER A O 1
ATOM 3461 N N . PHE A 1 442 ? -6.701 2.812 -9.037 1.00 95.44 442 PHE A N 1
ATOM 3462 C CA . PHE A 1 442 ? -7.849 1.937 -9.257 1.00 95.44 442 PHE A CA 1
ATOM 3463 C C . PHE A 1 442 ? -7.750 1.163 -10.578 1.00 95.44 442 PHE A C 1
ATOM 3465 O O . PHE A 1 442 ? -8.055 -0.028 -10.602 1.00 95.44 442 PHE A O 1
ATOM 3472 N N . ALA A 1 443 ? -7.274 1.789 -11.659 1.00 94.44 443 ALA A N 1
ATOM 3473 C CA . ALA A 1 443 ? -7.046 1.097 -12.927 1.00 94.44 443 ALA A CA 1
ATOM 3474 C C . ALA A 1 443 ? -6.014 -0.036 -12.786 1.00 94.44 443 ALA A C 1
ATOM 3476 O O . ALA A 1 443 ? -6.216 -1.120 -13.335 1.00 94.44 443 ALA A O 1
ATOM 3477 N N . ILE A 1 444 ? -4.960 0.175 -11.992 1.00 92.06 444 ILE A N 1
ATOM 3478 C CA . ILE A 1 444 ? -3.967 -0.865 -11.691 1.00 92.06 444 ILE A CA 1
ATOM 3479 C C . ILE A 1 444 ? -4.585 -2.008 -10.871 1.00 92.06 444 ILE A C 1
ATOM 3481 O O . ILE A 1 444 ? -4.361 -3.176 -11.185 1.00 92.06 444 ILE A O 1
ATOM 3485 N N . VAL A 1 445 ? -5.434 -1.702 -9.883 1.00 92.94 445 VAL A N 1
ATOM 3486 C CA . VAL A 1 445 ? -6.194 -2.724 -9.135 1.00 92.94 445 VAL A CA 1
ATOM 3487 C C . VAL A 1 445 ? -7.101 -3.546 -10.063 1.00 92.94 445 VAL A C 1
ATOM 3489 O O . VAL A 1 445 ? -7.171 -4.766 -9.926 1.00 92.94 445 VAL A O 1
ATOM 3492 N N . LEU A 1 446 ? -7.778 -2.916 -11.030 1.00 93.75 446 LEU A N 1
ATOM 3493 C CA . LEU A 1 446 ? -8.591 -3.632 -12.023 1.00 93.75 446 LEU A CA 1
ATOM 3494 C C . LEU A 1 446 ? -7.741 -4.544 -12.909 1.00 93.75 446 LEU A C 1
ATOM 3496 O O . LEU A 1 446 ? -8.123 -5.686 -13.161 1.00 93.75 446 LEU A O 1
ATOM 3500 N N . TRP A 1 447 ? -6.592 -4.054 -13.369 1.00 91.69 447 TRP A N 1
ATOM 3501 C CA . TRP A 1 447 ? -5.661 -4.845 -14.167 1.00 91.69 447 TRP A CA 1
ATOM 3502 C C . TRP A 1 447 ? -5.170 -6.081 -13.402 1.00 91.69 447 TRP A C 1
ATOM 3504 O O . TRP A 1 447 ? -5.157 -7.185 -13.949 1.00 91.69 447 TRP A O 1
ATOM 3514 N N . GLU A 1 448 ? -4.839 -5.926 -12.123 1.00 90.19 448 GLU A N 1
ATOM 3515 C CA . GLU A 1 448 ? -4.403 -7.018 -11.248 1.00 90.19 448 GLU A CA 1
ATOM 3516 C C . GLU A 1 448 ? -5.519 -8.052 -11.024 1.00 90.19 448 GLU A C 1
ATOM 3518 O O . GLU A 1 448 ? -5.277 -9.254 -11.125 1.00 90.19 448 GLU A O 1
ATOM 3523 N N . LEU A 1 449 ? -6.767 -7.609 -10.836 1.00 90.69 449 LEU A N 1
ATOM 3524 C CA . LEU A 1 449 ? -7.934 -8.496 -10.735 1.00 90.69 449 LEU A CA 1
ATOM 3525 C C . LEU A 1 449 ? -8.183 -9.319 -12.007 1.00 90.69 449 LEU A C 1
ATOM 3527 O O . LEU A 1 449 ? -8.602 -10.472 -11.921 1.00 90.69 449 LEU A O 1
ATOM 3531 N N . ILE A 1 450 ? -7.961 -8.728 -13.183 1.00 89.88 450 ILE A N 1
ATOM 3532 C CA . ILE A 1 450 ? -8.202 -9.379 -14.479 1.00 89.88 450 ILE A CA 1
ATOM 3533 C C . ILE A 1 450 ? -7.070 -10.347 -14.830 1.00 89.88 450 ILE A C 1
ATOM 3535 O O . ILE A 1 450 ? -7.314 -11.421 -15.378 1.00 89.88 450 ILE A O 1
ATOM 3539 N N . THR A 1 451 ? -5.825 -9.960 -14.552 1.00 86.31 451 THR A N 1
ATOM 3540 C CA . THR A 1 451 ? -4.642 -10.714 -14.986 1.00 86.31 451 THR A CA 1
ATOM 3541 C C . THR A 1 451 ? -4.139 -11.712 -13.953 1.00 86.31 451 THR A C 1
ATOM 3543 O O . THR A 1 451 ? -3.434 -12.647 -14.337 1.00 86.31 451 THR A O 1
ATOM 3546 N N . LEU A 1 452 ? -4.487 -11.522 -12.674 1.00 83.38 452 LEU A N 1
ATOM 3547 C CA . LEU A 1 452 ? -3.968 -12.269 -11.521 1.00 83.38 452 LEU A CA 1
ATOM 3548 C C . LEU A 1 452 ? -2.441 -12.206 -11.391 1.00 83.38 452 LEU A C 1
ATOM 3550 O O . LEU A 1 452 ? -1.807 -13.101 -10.832 1.00 83.38 452 LEU A O 1
ATOM 3554 N N . LYS A 1 453 ? -1.842 -11.156 -11.953 1.00 76.88 453 LYS A N 1
ATOM 3555 C CA . LYS A 1 453 ? -0.407 -10.891 -11.906 1.00 76.88 453 LYS A CA 1
ATOM 3556 C C . LYS A 1 453 ? -0.163 -9.661 -11.051 1.00 76.88 453 LYS A C 1
ATOM 3558 O O . LYS A 1 453 ? -0.975 -8.739 -11.058 1.00 76.88 453 LYS A O 1
ATOM 3563 N N . GLY A 1 454 ? 0.994 -9.618 -10.395 1.00 66.12 454 GLY A N 1
ATOM 3564 C CA . GLY A 1 454 ? 1.470 -8.380 -9.791 1.00 66.12 454 GLY A CA 1
ATOM 3565 C C . GLY A 1 454 ? 1.600 -7.294 -10.871 1.00 66.12 454 GLY A C 1
ATOM 3566 O O . GLY A 1 454 ? 2.051 -7.614 -11.977 1.00 66.12 454 GLY A O 1
ATOM 3567 N N . PRO A 1 455 ? 1.190 -6.043 -10.592 1.00 60.81 455 PRO A N 1
ATOM 3568 C CA . PRO A 1 455 ? 1.264 -4.948 -11.560 1.00 60.81 455 PRO A CA 1
ATOM 3569 C C . PRO A 1 455 ? 2.693 -4.705 -12.020 1.00 60.81 455 PRO A C 1
ATOM 3571 O O . PRO A 1 455 ? 3.617 -4.969 -11.260 1.00 60.81 455 PRO A O 1
ATOM 3574 N N . LEU A 1 456 ? 2.865 -4.293 -13.276 1.00 52.62 456 LEU A N 1
ATOM 3575 C CA . LEU A 1 456 ? 4.181 -4.108 -13.896 1.00 52.62 456 LEU A CA 1
ATOM 3576 C C . LEU A 1 456 ? 4.964 -2.971 -13.236 1.00 52.62 456 LEU A C 1
ATOM 3578 O O . LEU A 1 456 ? 4.348 -1.913 -12.975 1.00 52.62 456 LEU A O 1
#

Organism: Aegilops tauschii subsp. strangulata (NCBI:txid200361)

Sequence (456 aa):
MAPPPAAPIGQLLEEGTGESSSPPRSSAAHDELRRKIYERLVQAGKQGDSDDASFRNMLDAHFDKLPPRYLTDLSESKAEDVLLHREVLDECAHNGNQPVFRARFLKCMVVQPEWVDTSPDSETYQRLLEDLTLERIHGTDTTGSMSSPSRDSEPALLHEIIFSSLDKPKLLSRLTALLSEVGLNIQEAHVYSTTDGFCLDVFVVDGWKTEETEALIATIEDTLMRKNGAPPNSANASSSEKILELREQLVDCEIDWNILAVAEKITSGSSADLYRGTHSGLDVCIKILRSAHHNSPSEVEFLQQALMLRRVKHENILTFYGACTKHRKYCAIVTEYMPGGDLYEFVHKQNDVLDLLLILRIAMSISKGMECLHQHNIIHRDLKTANILMGDNHVVKIADFGVARVGSQEGQMTAETGTYRWMAPEIINHKPYDHKADVFSFAIVLWELITLKGPL

Nearest PDB structures (foldseek):
  5cf4-assembly2_B  TM=8.608E-01  e=8.361E-14  Homo sapiens
  4mxc-assembly1_A  TM=8.534E-01  e=4.172E-14  Homo sapiens
  6vnk-assembly4_A  TM=8.716E-01  e=1.676E-13  Homo sapiens
  4ytc-assembly1_A  TM=8.401E-01  e=4.628E-13  Homo sapiens
  6z45-assembly1_A  TM=8.486E-01  e=3.712E-11  Homo sapiens

Foldseek 3Di:
DDDDDDDDDDDDDDDDDDDDDDPDPLVVVLVVLLVLLLVVCVVVVVQPPDDSVVSSVLLVVLCQQWDSVVSVPDDSVCSVVSVVLVVLQVCCVPVVQDKGKDKAWDDWADPDPPDPPPPPPDPVVVVVCVVVVPDDDDDDDDDDDDDDDDDDDDTWTKMKMKMKGFQDFLPLLVLLVLCLVVVKFFPDWAWIATPVRMIIIMTIITRDDDNDCVVVVVSSVVSVVVVVPDDPPDQQVVLQVLLVVLVVVQVVQADDPVQWAWDAWPDDDPFWTWTWTDHPNATKIKTWGPDCPPRDPSSSLVSVQLVLLVQFDDQAAWHWRGWHPPDPGTTITITHDAVQAFQLVVLLPDPDADDPVLLVVLLVSVVVQLVRCVVQQKAQQQDARNQWGHHPPRRIHGHDSSQIDRPPDLDRDRDDRPSVLLFDSCNSSSHDDGNVRVVSSSVQRSVCNGVSDRRD

Mean predicted aligned error: 15.81 Å